Protein AF-A0A816GVF3-F1 (afdb_monomer_lite)

InterPro domains:
  IPR000742 EGF-like domain [PS00022] (366-377)
  IP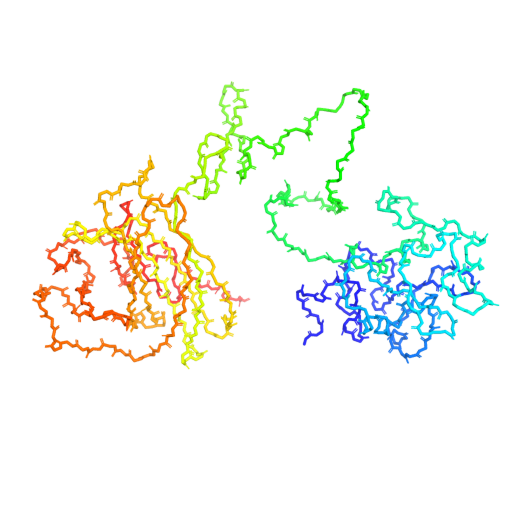R000742 EGF-like domain [PS50026] (342-378)
  IPR002172 Low-density lipoprotein (LDL) receptor class A repeat [PS50068] (68-115)
  IPR002172 Low-density lipoprotein (LDL) receptor class A repeat [SM00192] (28-71)
  IPR002172 Low-density lipoprotein (LDL) receptor class A repeat [SM00192] (77-116)
  IPR050685 Low-density lipoprotein receptor [PTHR24270] (2-359)

Organism: NCBI:txid433720

pLDDT: mean 73.48, std 16.86, range [23.47, 94.19]

Radius of gyration: 30.21 Å; chains: 1; bounding box: 75×57×81 Å

Secondary structure (DSSP, 8-state):
--SSTTTTTSSS--STT-TTSTT-S---SPTTEEEEE-TTT--EEEEEGGGTTSSS--SGGGTT-HHHHHHHS-S-TT---EE-TTS--EE-TTTTTSSS--SSSSS-HHHHHHHH------GGGGGG--HHHHHHHTTSHHHH-------TTT------SS---------------PPPPS-S---SSGGGTTTTSEEE----TTS----EEE--TTEESTTS-EEPPEEEEEEEEEES-SS-EEEEEEEEEESSSTT--EEEEEEEEEETTT-TT--EEEEEE-SSSSPPTTS-EEEEEEEEETTTTEEEEEEEEE---TTSSEEEEEEEEEE--------S---S--SSEEEEE-SSSS-EEEEEPTTEESTTS-EE-----S-TTSEEEEEETTEEEEE--TTEESTTS-EE--PPPP-

Sequence (423 aa):
LCNNMYSRCDGYWACEDGRDEDNCGHSKCPSGTQACVDRFNYTVFCLPSARVNDGNDDCFGASDEQHECRRSYPPTDISPRFRCSNDNECLSSFQLCDDELDCPKSRDDEAEFCDIFRFNCSSYLINNRNEVEQVLCGLSEQDNRRIRYFSVHTSSDYPSLGNTVVNESFYWPIDQPSLINSNTFIIKNSSWYCNRGIIIYPRSENDSFNNVCKCPPSYYGHLCQYQNQRISLTLHMSSVDRHTTYAIVIMLIDEIDKRQDIHSYDQFVYITKQSCSIKLNRYLLFPERPKNISHNYSIRIDAFEKTRITYVGSWYFPINFLFLPVNRMAISLILSNQTVDNSSNCLNTCVNSRCVKYLNKNKYFCRCNSKWAGTHCNISTNHQICSIDSFHLGITYNQSICICPLNKFGSRCLMTSTCPIAA

Structure (mmCIF, N/CA/C/O backbone):
data_AF-A0A816GVF3-F1
#
_entry.id   AF-A0A816GVF3-F1
#
loop_
_atom_site.group_PDB
_atom_site.id
_atom_site.type_symbol
_atom_site.label_atom_id
_atom_site.label_alt_id
_atom_site.label_comp_id
_atom_site.label_asym_id
_atom_site.label_entity_id
_atom_site.label_seq_id
_atom_site.pdbx_PDB_ins_code
_atom_site.Cartn_x
_atom_site.Cartn_y
_atom_site.Cartn_z
_atom_site.occupancy
_atom_site.B_iso_or_equiv
_atom_site.auth_seq_id
_atom_site.auth_comp_id
_atom_site.auth_asym_id
_atom_site.auth_atom_id
_atom_site.pdbx_PDB_model_num
ATOM 1 N N . LEU A 1 1 ? -21.683 -16.459 7.257 1.00 63.97 1 LEU A N 1
ATOM 2 C CA . LEU A 1 1 ? -20.788 -16.878 8.360 1.00 63.97 1 LEU A CA 1
ATOM 3 C C . LEU A 1 1 ? -21.005 -15.907 9.507 1.00 63.97 1 LEU A C 1
ATOM 5 O O . LEU A 1 1 ? -20.612 -14.757 9.362 1.00 63.97 1 LEU A O 1
ATOM 9 N N . CYS A 1 2 ? -21.684 -16.342 10.570 1.00 77.19 2 CYS A N 1
ATOM 10 C CA . CYS A 1 2 ? -22.009 -15.485 11.715 1.00 77.19 2 CYS A CA 1
ATOM 11 C C . CYS A 1 2 ? -20.785 -15.184 12.599 1.00 77.19 2 CYS A C 1
ATOM 13 O O . CYS A 1 2 ? -20.677 -14.077 13.087 1.00 77.19 2 CYS A O 1
ATOM 15 N N . ASN A 1 3 ? -19.802 -16.091 12.693 1.00 77.56 3 ASN A N 1
ATOM 16 C CA . ASN A 1 3 ? -18.524 -15.858 13.380 1.00 77.56 3 ASN A CA 1
ATOM 17 C C . ASN A 1 3 ? -17.438 -15.503 12.349 1.00 77.56 3 ASN A C 1
ATOM 19 O O . ASN A 1 3 ? -17.062 -16.345 11.524 1.00 77.56 3 ASN A O 1
ATOM 23 N N . ASN A 1 4 ? -16.989 -14.248 12.330 1.00 71.25 4 ASN A N 1
ATOM 24 C CA . ASN A 1 4 ? -15.952 -13.746 11.429 1.00 71.25 4 ASN A CA 1
ATOM 25 C C . ASN A 1 4 ? -15.145 -12.610 12.093 1.00 71.25 4 ASN A C 1
ATOM 27 O O . ASN A 1 4 ? -15.393 -12.249 13.233 1.00 71.25 4 ASN A O 1
ATOM 31 N N . MET A 1 5 ? -14.162 -12.037 11.388 1.00 63.88 5 MET A N 1
ATOM 32 C CA . MET A 1 5 ? -13.281 -10.992 11.941 1.00 63.88 5 MET A CA 1
ATOM 33 C C . MET A 1 5 ? -14.022 -9.737 12.444 1.00 63.88 5 MET A C 1
ATOM 35 O O . MET A 1 5 ? -13.470 -9.010 13.263 1.00 63.88 5 MET A O 1
ATOM 39 N N . TYR A 1 6 ? -15.223 -9.463 11.938 1.00 66.56 6 TYR A N 1
ATOM 40 C CA . TYR A 1 6 ? -16.012 -8.285 12.295 1.00 66.56 6 TYR A CA 1
ATOM 41 C C . TYR A 1 6 ? -17.041 -8.544 13.391 1.00 66.56 6 TYR A C 1
ATOM 43 O O . TYR A 1 6 ? -17.427 -7.584 14.037 1.00 66.56 6 TYR A O 1
ATOM 51 N N . SER A 1 7 ? -17.469 -9.795 13.567 1.00 72.62 7 SER A N 1
ATOM 52 C CA . SER A 1 7 ? -18.497 -10.194 14.537 1.00 72.62 7 SER A CA 1
ATOM 53 C C . SER A 1 7 ? -17.951 -10.973 15.727 1.00 72.62 7 SER A C 1
ATOM 55 O O . SER A 1 7 ? -18.696 -11.340 16.611 1.00 72.62 7 SER A O 1
ATOM 57 N N . ARG A 1 8 ? -16.660 -11.314 15.732 1.00 73.25 8 ARG A N 1
ATOM 58 C CA . ARG A 1 8 ? -16.060 -12.052 16.841 1.00 73.25 8 ARG A CA 1
ATOM 59 C C . ARG A 1 8 ? -15.726 -11.103 17.986 1.00 73.25 8 ARG A C 1
ATOM 61 O O . ARG A 1 8 ? -14.863 -10.239 17.806 1.00 73.25 8 ARG A O 1
ATOM 68 N N . CYS A 1 9 ? -16.255 -11.392 19.169 1.00 72.88 9 CYS A N 1
ATOM 69 C CA . CYS A 1 9 ? -16.026 -10.632 20.387 1.00 72.88 9 CYS A CA 1
ATOM 70 C C . CYS A 1 9 ? -16.355 -9.144 20.208 1.00 72.88 9 CYS A C 1
ATOM 72 O O . CYS A 1 9 ? -15.535 -8.305 20.588 1.00 72.88 9 CYS A O 1
ATOM 74 N N . ASP A 1 10 ? -17.461 -8.825 19.538 1.00 69.56 10 ASP A N 1
ATOM 75 C CA . ASP A 1 10 ? -17.944 -7.457 19.327 1.00 69.56 10 ASP A CA 1
ATOM 76 C C . ASP A 1 10 ? -19.092 -7.079 20.284 1.00 69.56 10 ASP A C 1
ATOM 78 O O . ASP A 1 10 ? -19.626 -5.966 20.214 1.00 69.56 10 ASP A O 1
ATOM 82 N N . GLY A 1 11 ? -19.435 -7.975 21.218 1.00 74.19 11 GLY A N 1
ATOM 83 C CA . GLY A 1 11 ? -20.509 -7.812 22.194 1.00 74.19 11 GLY A CA 1
ATOM 84 C C . GLY A 1 11 ? -21.905 -8.007 21.610 1.00 74.19 11 GLY A C 1
ATOM 85 O O . GLY A 1 11 ? -22.889 -7.633 22.255 1.00 74.19 11 GLY A O 1
ATOM 86 N N . TYR A 1 12 ? -22.010 -8.523 20.385 1.00 79.00 12 TYR A N 1
ATOM 87 C CA . TYR A 1 12 ? -23.264 -8.811 19.710 1.00 79.00 12 TYR A CA 1
ATOM 88 C C . TYR A 1 12 ? -23.350 -10.283 19.345 1.00 79.00 12 TYR A C 1
ATOM 90 O O . TYR A 1 12 ? -22.470 -10.833 18.699 1.00 79.00 12 TYR A O 1
ATOM 98 N N . TRP A 1 13 ? -24.461 -10.914 19.704 1.00 81.25 13 TRP A N 1
ATOM 99 C CA . TRP A 1 13 ? -24.699 -12.304 19.342 1.00 81.25 13 TRP A CA 1
ATOM 100 C C . TRP A 1 13 ? -25.215 -12.391 17.905 1.00 81.25 13 TRP A C 1
ATOM 102 O O . TRP A 1 13 ? -26.418 -12.421 17.650 1.00 81.25 13 TRP A O 1
ATOM 112 N N . ALA A 1 14 ? -24.299 -12.417 16.936 1.00 82.19 14 ALA A N 1
ATOM 113 C CA . ALA A 1 14 ? -24.636 -12.636 15.534 1.00 82.19 14 ALA A CA 1
ATOM 114 C C . ALA A 1 14 ? -24.899 -14.118 15.226 1.00 82.19 14 ALA A C 1
ATOM 116 O O . ALA A 1 14 ? -25.520 -14.429 14.202 1.00 82.19 14 ALA A O 1
ATOM 117 N N . CYS A 1 15 ? -24.391 -15.042 16.049 1.00 82.19 15 CYS A N 1
ATOM 118 C CA . CYS A 1 15 ? -24.726 -16.461 15.981 1.00 82.19 15 CYS A CA 1
ATOM 119 C C . CYS A 1 15 ? -25.816 -16.831 17.006 1.00 82.19 15 CYS A C 1
ATOM 121 O O . CYS A 1 15 ? -25.730 -16.437 18.161 1.00 82.19 15 CYS A O 1
ATOM 123 N N . GLU A 1 16 ? -26.784 -17.671 16.613 1.00 80.12 16 GLU A N 1
ATOM 124 C CA . GLU A 1 16 ? -27.857 -18.169 17.505 1.00 80.12 16 GLU A CA 1
ATOM 125 C C . GLU A 1 16 ? -27.322 -18.911 18.745 1.00 80.12 16 GLU A C 1
ATOM 127 O O . GLU A 1 16 ? -27.953 -18.930 19.794 1.00 80.12 16 GLU A O 1
ATOM 132 N N . ASP A 1 17 ? -26.143 -19.527 18.639 1.00 78.31 17 ASP A N 1
ATOM 133 C CA . ASP A 1 17 ? -25.472 -20.231 19.732 1.00 78.31 17 ASP A CA 1
ATOM 134 C C . ASP A 1 17 ? -24.498 -19.348 20.538 1.00 78.31 17 ASP A C 1
ATOM 136 O O . ASP A 1 17 ? -23.861 -19.850 21.461 1.00 78.31 17 ASP A O 1
ATOM 140 N N . GLY A 1 18 ? -24.359 -18.057 20.204 1.00 75.81 18 GLY A N 1
ATOM 141 C CA . GLY A 1 18 ? -23.465 -17.109 20.890 1.00 75.81 18 GLY A CA 1
ATOM 142 C C . GLY A 1 18 ? -21.966 -17.380 20.705 1.00 75.81 18 GLY A C 1
ATOM 143 O O . GLY A 1 18 ? -21.124 -16.771 21.363 1.00 75.81 18 GLY A O 1
ATOM 144 N N . ARG A 1 19 ? -21.595 -18.298 19.802 1.00 82.88 19 ARG A N 1
ATOM 145 C CA . ARG A 1 19 ? -20.205 -18.768 19.614 1.00 82.88 19 ARG A CA 1
ATOM 146 C C . ARG A 1 19 ? -19.223 -17.704 19.113 1.00 82.88 19 ARG A C 1
ATOM 148 O O . ARG A 1 19 ? -18.013 -17.942 19.031 1.00 82.88 19 ARG A O 1
ATOM 155 N N . ASP A 1 20 ? -19.734 -16.596 18.601 1.00 74.88 20 ASP A N 1
ATOM 156 C CA . ASP A 1 20 ? -18.965 -15.428 18.194 1.00 74.88 20 ASP A CA 1
ATOM 157 C C . ASP A 1 20 ? -18.464 -14.611 19.392 1.00 74.88 20 ASP A C 1
ATOM 159 O O . ASP A 1 20 ? -17.364 -14.064 19.304 1.00 74.88 20 ASP A O 1
ATOM 163 N N . GLU A 1 21 ? -19.153 -14.699 20.531 1.00 79.06 21 GLU A N 1
ATOM 164 C CA . GLU A 1 21 ? -18.809 -14.053 21.805 1.00 79.06 21 GLU A CA 1
ATOM 165 C C . GLU A 1 21 ? -18.155 -15.005 22.829 1.00 79.06 21 GLU A C 1
ATOM 167 O O . GLU A 1 21 ? -17.852 -14.635 23.967 1.00 79.06 21 GLU A O 1
ATOM 172 N N . ASP A 1 22 ? -17.851 -16.237 22.416 1.00 75.75 22 ASP A N 1
ATOM 173 C CA . ASP A 1 22 ? -17.167 -17.215 23.258 1.00 75.75 22 ASP A CA 1
ATOM 174 C C . ASP A 1 22 ? -15.663 -16.921 23.431 1.00 75.75 22 ASP A C 1
ATOM 176 O O . ASP A 1 22 ? -14.906 -16.723 22.468 1.00 75.75 22 ASP A O 1
ATOM 180 N N . ASN A 1 23 ? -15.199 -17.035 24.684 1.00 70.38 23 ASN A N 1
ATOM 181 C CA . ASN A 1 23 ? -13.794 -16.907 25.095 1.00 70.38 23 ASN A CA 1
ATOM 182 C C . ASN A 1 23 ? -13.184 -15.520 24.791 1.00 70.38 23 ASN A C 1
ATOM 184 O O . ASN A 1 23 ? -12.043 -15.391 24.335 1.00 70.38 23 ASN A O 1
ATOM 188 N N . CYS A 1 24 ? -13.962 -14.469 25.052 1.00 68.69 24 CYS A N 1
ATOM 189 C CA . CYS A 1 24 ? -13.628 -13.077 24.764 1.00 68.69 24 CYS A CA 1
ATOM 190 C C . CYS A 1 24 ? -13.092 -12.302 25.984 1.00 68.69 24 CYS A C 1
ATOM 192 O O . CYS A 1 24 ? -13.372 -11.122 26.114 1.00 68.69 24 CYS A O 1
ATOM 194 N N . GLY A 1 25 ? -12.317 -12.917 26.888 1.00 57.19 25 GLY A N 1
ATOM 195 C CA . GLY A 1 25 ? -11.550 -12.214 27.943 1.00 57.19 25 GLY A CA 1
ATOM 196 C C . GLY A 1 25 ? -12.345 -11.618 29.123 1.00 57.19 25 GLY A C 1
ATOM 197 O O . GLY A 1 25 ? -11.814 -11.561 30.228 1.00 57.19 25 GLY A O 1
ATOM 198 N N . HIS A 1 26 ? -13.612 -11.237 28.921 1.00 57.00 26 HIS A N 1
ATOM 199 C CA . HIS A 1 26 ? -14.484 -10.588 29.917 1.00 57.00 26 HIS A CA 1
ATOM 200 C C . HIS A 1 26 ? -15.818 -11.317 30.160 1.00 57.00 26 HIS A C 1
ATOM 202 O O . HIS A 1 26 ? -16.741 -10.751 30.743 1.00 57.00 26 HIS A O 1
ATOM 208 N N . SER A 1 27 ? -15.950 -12.576 29.739 1.00 58.41 27 SER A N 1
ATOM 209 C CA . SER A 1 27 ? -17.179 -13.342 29.967 1.00 58.41 27 SER A CA 1
ATOM 210 C C . SER A 1 27 ? -17.301 -13.729 31.448 1.00 58.41 27 SER A C 1
ATOM 212 O O . SER A 1 27 ? -16.640 -14.662 31.907 1.00 58.41 27 SER A O 1
ATOM 214 N N . LYS A 1 28 ? -18.144 -13.016 32.208 1.00 65.75 28 LYS A N 1
ATOM 215 C CA . LYS A 1 28 ? -18.536 -13.412 33.577 1.00 65.75 28 LYS A CA 1
ATOM 216 C C . LYS A 1 28 ? -19.396 -14.673 33.605 1.00 65.75 28 LYS A C 1
ATOM 218 O O . LYS A 1 28 ? -19.417 -15.391 34.600 1.00 65.75 28 LYS A O 1
ATOM 223 N N . CYS A 1 29 ? -20.103 -14.913 32.512 1.00 72.56 29 CYS A N 1
ATOM 224 C CA . CYS A 1 29 ? -20.983 -16.048 32.336 1.00 72.56 29 CYS A CA 1
ATOM 225 C C . CYS A 1 29 ? -20.275 -17.169 31.551 1.00 72.56 29 CYS A C 1
ATOM 227 O O . CYS A 1 29 ? -19.383 -16.884 30.746 1.00 72.56 29 CYS A O 1
ATOM 229 N N . PRO A 1 30 ? -20.612 -18.446 31.810 1.00 76.62 30 PRO A N 1
ATOM 230 C CA . PRO A 1 30 ? -20.063 -19.577 31.066 1.00 76.62 30 PRO A CA 1
ATOM 231 C C . PRO A 1 30 ? -20.431 -19.517 29.574 1.00 76.62 30 PRO A C 1
ATOM 233 O O . PRO A 1 30 ? -21.404 -18.872 29.187 1.00 76.62 30 PRO A O 1
ATOM 236 N N . SER A 1 31 ? -19.669 -20.226 28.734 1.00 75.81 31 SER A N 1
ATOM 237 C CA . SER A 1 31 ? -19.949 -20.329 27.294 1.00 75.81 31 SER A CA 1
ATOM 238 C C . SER A 1 31 ? -21.396 -20.732 27.008 1.00 75.81 31 SER A C 1
ATOM 240 O O . SER A 1 31 ? -21.943 -21.617 27.671 1.00 75.81 31 SER A O 1
ATOM 242 N N . GLY A 1 32 ? -22.003 -20.080 26.016 1.00 73.62 32 GLY A N 1
ATOM 243 C CA . GLY A 1 32 ? -23.415 -20.262 25.663 1.00 73.62 32 GLY A CA 1
ATOM 244 C C . GLY A 1 32 ? -24.413 -19.566 26.599 1.00 73.62 32 GLY A C 1
ATOM 245 O O . GLY A 1 32 ? -25.606 -19.870 26.545 1.00 73.62 32 GLY A O 1
ATOM 246 N N . THR A 1 33 ? -23.957 -18.647 27.457 1.00 82.19 33 THR A N 1
ATOM 247 C CA . THR A 1 33 ? -24.834 -17.807 28.288 1.00 82.19 33 THR A CA 1
ATOM 248 C C . THR A 1 33 ? -24.427 -16.333 28.230 1.00 82.19 33 THR A C 1
ATOM 250 O O . THR A 1 33 ? -23.240 -16.017 28.146 1.00 82.19 33 THR A O 1
ATOM 253 N N . GLN A 1 34 ? -25.411 -15.435 28.278 1.00 83.19 34 GLN A N 1
ATOM 254 C CA . GLN A 1 34 ? -25.237 -13.983 28.213 1.00 83.19 34 GLN A CA 1
ATOM 255 C C . GLN A 1 34 ? -25.462 -13.357 29.593 1.00 83.19 34 GLN A C 1
ATOM 257 O O . GLN A 1 34 ? -26.387 -13.734 30.310 1.00 83.19 34 GLN A O 1
ATOM 262 N N . ALA A 1 35 ? -24.623 -12.393 29.981 1.00 84.56 35 ALA A N 1
ATOM 263 C CA . ALA A 1 35 ? -24.835 -11.649 31.221 1.00 84.56 35 ALA A CA 1
ATOM 264 C C . ALA A 1 35 ? -26.048 -10.718 31.083 1.00 84.56 35 ALA A C 1
ATOM 266 O O . ALA A 1 35 ? -26.137 -9.952 30.125 1.00 84.56 35 ALA A O 1
ATOM 267 N N . CYS A 1 36 ? -26.951 -10.791 32.053 1.00 87.50 36 CYS A N 1
ATOM 268 C CA . CYS A 1 36 ? -28.255 -10.147 32.054 1.00 87.50 36 CYS A CA 1
ATOM 269 C C . CYS A 1 36 ? -28.532 -9.548 33.438 1.00 87.50 36 CYS A C 1
ATOM 271 O O . CYS A 1 36 ? -28.049 -10.072 34.444 1.00 87.50 36 CYS A O 1
ATOM 273 N N . VAL A 1 37 ? -29.295 -8.458 33.510 1.00 87.69 37 VAL A N 1
ATOM 274 C CA . VAL A 1 37 ? -29.743 -7.868 34.781 1.00 87.69 37 VAL A CA 1
ATOM 275 C C . VAL A 1 37 ? -31.212 -8.219 34.988 1.00 87.69 37 VAL A C 1
ATOM 277 O O . VAL A 1 37 ? -32.028 -7.997 34.097 1.00 87.69 37 VAL A O 1
ATOM 280 N N . ASP A 1 38 ? -31.541 -8.777 36.152 1.00 85.69 38 ASP A N 1
ATOM 281 C CA . ASP A 1 38 ? -32.915 -9.114 36.531 1.00 85.69 38 ASP A CA 1
ATOM 282 C C . ASP A 1 38 ? -33.774 -7.852 36.646 1.00 85.69 38 ASP A C 1
ATOM 284 O O . ASP A 1 38 ? -33.369 -6.870 37.269 1.00 85.69 38 ASP A O 1
ATOM 288 N N . ARG A 1 39 ? -34.970 -7.890 36.057 1.00 81.19 39 ARG A N 1
ATOM 289 C CA . ARG A 1 39 ? -35.875 -6.739 35.981 1.00 81.19 39 ARG A CA 1
ATOM 290 C C . ARG A 1 39 ? -36.467 -6.318 37.328 1.00 81.19 39 ARG A C 1
ATOM 292 O O . ARG A 1 39 ? -36.876 -5.174 37.464 1.00 81.19 39 ARG A O 1
ATOM 299 N N . PHE A 1 40 ? -36.546 -7.222 38.302 1.00 79.62 40 PHE A N 1
ATOM 300 C CA . PHE A 1 40 ? -37.216 -6.965 39.579 1.00 79.62 40 PHE A CA 1
ATOM 301 C C . PHE A 1 40 ? -36.225 -6.761 40.721 1.00 79.62 40 PHE A C 1
ATOM 303 O O . PHE A 1 40 ? -36.415 -5.889 41.563 1.00 79.62 40 PHE A O 1
ATOM 310 N N . ASN A 1 41 ? -35.172 -7.578 40.766 1.00 83.00 41 ASN A N 1
ATOM 311 C CA . ASN A 1 41 ? -34.191 -7.547 41.850 1.00 83.00 41 ASN A CA 1
ATOM 312 C C . ASN A 1 41 ? -32.900 -6.808 41.474 1.00 83.00 41 ASN A C 1
ATOM 314 O O . ASN A 1 41 ? -32.033 -6.646 42.333 1.00 83.00 41 ASN A O 1
ATOM 318 N N . TYR A 1 42 ? -32.745 -6.398 40.208 1.00 83.00 42 TYR A N 1
ATOM 319 C CA . TYR A 1 42 ? -31.561 -5.703 39.688 1.00 83.00 42 TYR A CA 1
ATOM 320 C C . TYR A 1 42 ? -30.243 -6.448 39.957 1.00 83.00 42 TYR A C 1
ATOM 322 O O . TYR A 1 42 ? -29.183 -5.851 40.138 1.00 83.00 42 TYR A O 1
ATOM 330 N N . THR A 1 43 ? -30.296 -7.782 39.992 1.00 84.75 43 THR A N 1
ATOM 331 C CA . THR A 1 43 ? -29.131 -8.657 40.176 1.00 84.75 43 THR A CA 1
ATOM 332 C C . THR A 1 43 ? -28.653 -9.213 38.844 1.00 84.75 43 THR A C 1
ATOM 334 O O . THR A 1 43 ? -29.467 -9.530 37.979 1.00 84.75 43 THR A O 1
ATOM 337 N N . VAL A 1 44 ? -27.342 -9.400 38.689 1.00 85.69 44 VAL A N 1
ATOM 338 C CA . VAL A 1 44 ? -26.782 -10.023 37.483 1.00 85.69 44 VAL A CA 1
ATOM 339 C C . VAL A 1 44 ? -27.020 -11.533 37.505 1.00 85.69 44 VAL A C 1
ATOM 341 O O . VAL A 1 44 ? -26.684 -12.206 38.480 1.00 85.69 44 VAL A O 1
ATOM 344 N N . PHE A 1 45 ? -27.552 -12.077 36.415 1.00 88.25 45 PHE A N 1
ATOM 345 C CA . PHE A 1 45 ? -27.664 -13.514 36.175 1.00 88.25 45 PHE A CA 1
ATOM 346 C C . PHE A 1 45 ? -27.227 -13.862 34.746 1.00 88.25 45 PHE A C 1
ATOM 348 O O . PHE A 1 45 ? -27.053 -12.988 33.898 1.00 88.25 45 PHE A O 1
ATOM 355 N N . CYS A 1 46 ? -27.001 -15.149 34.483 1.00 88.06 46 CYS A N 1
ATOM 356 C CA . CYS A 1 46 ? -26.579 -15.631 33.169 1.00 88.06 46 CYS A CA 1
ATOM 357 C C . CYS A 1 46 ? -27.773 -16.237 32.425 1.00 88.06 46 CYS A C 1
ATOM 359 O O . CYS A 1 46 ? -28.277 -17.292 32.818 1.00 88.06 46 CYS A O 1
ATOM 361 N N . LEU A 1 47 ? -28.214 -15.571 31.360 1.00 87.62 47 LEU A N 1
ATOM 362 C CA . LEU A 1 47 ? -29.321 -15.999 30.513 1.00 87.62 47 LEU A CA 1
ATOM 363 C C . LEU A 1 47 ? -28.833 -17.046 29.489 1.00 87.62 47 LEU A C 1
ATOM 365 O O . LEU A 1 47 ? -27.818 -16.817 28.826 1.00 87.62 47 LEU A O 1
ATOM 369 N N . PRO A 1 48 ? -29.497 -18.208 29.345 1.00 87.88 48 PRO A N 1
ATOM 370 C CA . PRO A 1 48 ? -29.142 -19.203 28.332 1.00 87.88 48 PRO A CA 1
ATOM 371 C C . PRO A 1 48 ? -29.327 -18.691 26.902 1.00 87.88 48 PRO A C 1
ATOM 373 O O . PRO A 1 48 ? -30.294 -17.990 26.625 1.00 87.88 48 PRO A O 1
ATOM 376 N N . SER A 1 49 ? -28.477 -19.147 25.977 1.00 83.31 49 SER A N 1
ATOM 377 C CA . SER A 1 49 ? -28.533 -18.776 24.555 1.00 83.31 49 SER A CA 1
ATOM 378 C C . SER A 1 49 ? -29.901 -18.937 23.891 1.00 83.31 49 SER A C 1
ATOM 380 O O . SER A 1 49 ? -30.272 -18.136 23.045 1.00 83.31 49 SER A O 1
ATOM 382 N N . ALA A 1 50 ? -30.676 -19.940 24.307 1.00 84.38 50 ALA A N 1
ATOM 383 C CA . ALA A 1 50 ? -32.007 -20.215 23.770 1.00 84.38 50 ALA A CA 1
ATOM 384 C C . ALA A 1 50 ? -33.056 -19.126 24.063 1.00 84.38 50 ALA A C 1
ATOM 386 O O . ALA A 1 50 ? -34.142 -19.193 23.497 1.00 84.38 50 ALA A O 1
ATOM 387 N N . ARG A 1 51 ? -32.755 -18.191 24.970 1.00 85.62 51 ARG A N 1
ATOM 388 C CA . ARG A 1 51 ? -33.621 -17.068 25.351 1.00 85.62 51 ARG A CA 1
ATOM 389 C C . ARG A 1 51 ? -33.063 -15.711 24.925 1.00 85.62 51 ARG A C 1
ATOM 391 O O . ARG A 1 51 ? -33.567 -14.680 25.324 1.00 85.62 51 ARG A O 1
ATOM 398 N N . VAL A 1 52 ? -31.972 -15.707 24.165 1.00 85.06 52 VAL A N 1
ATOM 399 C CA . VAL A 1 52 ? -31.407 -14.478 23.610 1.00 85.06 52 VAL A CA 1
ATOM 400 C C . VAL A 1 52 ? -32.031 -14.268 22.235 1.00 85.06 52 VAL A C 1
ATOM 402 O O . VAL A 1 52 ? -31.956 -15.169 21.397 1.00 85.06 52 VAL A O 1
ATOM 405 N N . ASN A 1 53 ? -32.595 -13.086 21.985 1.00 82.94 53 ASN A N 1
ATOM 406 C CA . ASN A 1 53 ? -33.329 -12.767 20.758 1.00 82.94 53 ASN A CA 1
ATOM 407 C C . ASN A 1 53 ? -34.530 -13.708 20.496 1.00 82.94 53 ASN A C 1
ATOM 409 O O . ASN A 1 53 ? -34.765 -14.121 19.353 1.00 82.94 53 ASN A O 1
ATOM 413 N N . ASP A 1 54 ? -35.255 -14.100 21.548 1.00 83.69 54 ASP A N 1
ATOM 414 C CA . ASP A 1 54 ? -36.448 -14.950 21.465 1.00 83.69 54 ASP A CA 1
ATOM 415 C C . ASP A 1 54 ? -37.763 -14.151 21.324 1.00 83.69 54 ASP A C 1
ATOM 417 O O . ASP A 1 54 ? -38.830 -14.730 21.085 1.00 83.69 54 ASP A O 1
ATOM 421 N N . GLY A 1 55 ? -37.670 -12.820 21.381 1.00 84.50 55 GLY A N 1
ATOM 422 C CA . GLY A 1 55 ? -38.774 -11.875 21.260 1.00 84.50 55 GLY A CA 1
ATOM 423 C C . GLY A 1 55 ? -39.466 -11.546 22.584 1.00 84.50 55 GLY A C 1
ATOM 424 O O . GLY A 1 55 ? -40.470 -10.826 22.561 1.00 84.50 55 GLY A O 1
ATOM 425 N N . ASN A 1 56 ? -38.969 -12.058 23.713 1.00 86.19 56 ASN A N 1
ATOM 426 C CA . ASN A 1 56 ? -39.409 -11.683 25.050 1.00 86.19 56 ASN A CA 1
ATOM 427 C C . ASN A 1 56 ? -38.332 -10.843 25.736 1.00 86.19 56 ASN A C 1
ATOM 429 O O . ASN A 1 56 ? -37.155 -11.150 25.657 1.00 86.19 56 ASN A O 1
ATOM 433 N N . ASP A 1 57 ? -38.749 -9.810 26.467 1.00 86.38 57 ASP A N 1
ATOM 434 C CA . ASP A 1 57 ? -37.825 -9.000 27.260 1.00 86.38 57 ASP A CA 1
ATOM 435 C C . ASP A 1 57 ? -37.523 -9.729 28.595 1.00 86.38 57 ASP A C 1
ATOM 437 O O . ASP A 1 57 ? -38.185 -9.469 29.610 1.00 86.38 57 ASP A O 1
ATOM 441 N N . ASP A 1 58 ? -36.566 -10.666 28.607 1.00 86.38 58 ASP A N 1
ATOM 442 C CA . ASP A 1 58 ? -36.125 -11.375 29.822 1.00 86.38 58 ASP A CA 1
ATOM 443 C C . ASP A 1 58 ? -35.154 -10.525 30.661 1.00 86.38 58 ASP A C 1
ATOM 445 O O . ASP A 1 58 ? -35.088 -10.678 31.888 1.00 86.38 58 ASP A O 1
ATOM 449 N N . CYS A 1 59 ? -34.405 -9.617 30.025 1.00 87.75 59 CYS A N 1
ATOM 450 C CA . CYS A 1 59 ? -33.448 -8.745 30.699 1.00 87.75 59 CYS A CA 1
ATOM 451 C C . CYS A 1 59 ? -33.969 -7.329 30.939 1.00 87.75 59 CYS A C 1
ATOM 453 O O . CYS A 1 59 ? -34.728 -6.757 30.154 1.00 87.75 59 CYS A O 1
ATOM 455 N N . PHE A 1 60 ? -33.456 -6.695 31.996 1.00 86.56 60 PHE A N 1
ATOM 456 C CA . PHE A 1 60 ? -33.615 -5.261 32.197 1.00 86.56 60 PHE A CA 1
ATOM 457 C C . PHE A 1 60 ? -33.100 -4.489 30.970 1.00 86.56 60 PHE A C 1
ATOM 459 O O . PHE A 1 60 ? -32.000 -4.748 30.462 1.00 86.56 60 PHE A O 1
ATOM 466 N N . GLY A 1 61 ? -33.932 -3.570 30.475 1.00 82.62 61 GLY A N 1
ATOM 467 C CA . GLY A 1 61 ? -33.662 -2.799 29.265 1.00 82.62 61 GLY A CA 1
ATOM 468 C C . GLY A 1 61 ? -33.752 -3.579 27.954 1.00 82.62 61 GLY A C 1
ATOM 469 O O . GLY A 1 61 ? -33.188 -3.104 26.969 1.00 82.62 61 GLY A O 1
ATOM 470 N N . ALA A 1 62 ? -34.375 -4.766 27.942 1.00 85.88 62 ALA A N 1
ATOM 471 C CA . ALA A 1 62 ? -34.415 -5.680 26.792 1.00 85.88 62 ALA A CA 1
ATOM 472 C C . ALA A 1 62 ? -33.014 -5.932 26.193 1.00 85.88 62 ALA A C 1
ATOM 474 O O . ALA A 1 62 ? -32.807 -5.916 24.978 1.00 85.88 62 ALA A O 1
ATOM 475 N N . SER A 1 63 ? -32.010 -6.076 27.065 1.00 84.69 63 SER A N 1
ATOM 476 C CA . SER A 1 63 ? -30.601 -6.216 26.667 1.00 84.69 63 SER A CA 1
ATOM 477 C C . SER A 1 63 ? -30.270 -7.565 26.011 1.00 84.69 63 SER A C 1
ATOM 479 O O . SER A 1 63 ? -29.222 -7.701 25.373 1.00 84.69 63 SER A O 1
ATOM 481 N N . ASP A 1 64 ? -31.168 -8.534 26.148 1.00 84.69 64 ASP A N 1
ATOM 482 C CA . ASP A 1 64 ? -31.245 -9.810 25.441 1.00 84.69 64 ASP A CA 1
ATOM 483 C C . ASP A 1 64 ? -31.787 -9.677 24.011 1.00 84.69 64 ASP A C 1
ATOM 485 O O . ASP A 1 64 ? -31.305 -10.371 23.119 1.00 84.69 64 ASP A O 1
ATOM 489 N N . GLU A 1 65 ? -32.694 -8.731 23.760 1.00 87.25 65 GLU A N 1
ATOM 490 C CA . GLU A 1 65 ? -33.314 -8.460 22.454 1.00 87.25 65 GLU A CA 1
ATOM 491 C C . GLU A 1 65 ? -32.536 -7.401 21.653 1.00 87.25 65 GLU A C 1
ATOM 493 O O . GLU A 1 65 ? -33.054 -6.386 21.170 1.00 87.25 65 GLU A O 1
ATOM 498 N N . GLN A 1 66 ? -31.230 -7.634 21.491 1.00 81.50 66 GLN A N 1
ATOM 499 C CA . GLN A 1 66 ? -30.285 -6.646 20.958 1.00 81.50 66 GLN A CA 1
ATOM 500 C C . GLN A 1 66 ? -30.635 -6.151 19.544 1.00 81.50 66 GLN A C 1
ATOM 502 O O . GLN A 1 66 ? -30.214 -5.057 19.148 1.00 81.50 66 GLN A O 1
ATOM 507 N N . HIS A 1 67 ? -31.375 -6.939 18.761 1.00 81.69 67 HIS A N 1
ATOM 508 C CA . HIS A 1 67 ? -31.777 -6.582 17.401 1.00 81.69 67 HIS A CA 1
ATOM 509 C C . HIS A 1 67 ? -32.704 -5.363 17.329 1.00 81.69 67 HIS A C 1
ATOM 511 O O . HIS A 1 67 ? -32.582 -4.587 16.375 1.00 81.69 67 HIS A O 1
ATOM 517 N N . GLU A 1 68 ? -33.592 -5.167 18.306 1.00 82.44 68 GLU A N 1
ATOM 518 C CA . GLU A 1 68 ? -34.648 -4.149 18.242 1.00 82.44 68 GLU A CA 1
ATOM 519 C C . GLU A 1 68 ? -34.057 -2.730 18.198 1.00 82.44 68 GLU A C 1
ATOM 521 O O . GLU A 1 68 ? -34.254 -1.984 17.231 1.00 82.44 68 GLU A O 1
ATOM 526 N N . CYS A 1 69 ? -33.206 -2.382 19.167 1.00 82.12 69 CYS A N 1
ATOM 527 C CA . CYS A 1 69 ? -32.546 -1.074 19.187 1.00 82.12 69 CYS A CA 1
ATOM 528 C C . CYS A 1 69 ? -31.435 -0.945 18.128 1.00 82.12 69 CYS A C 1
ATOM 530 O O . CYS A 1 69 ? -31.221 0.140 17.577 1.00 82.12 69 CYS A O 1
ATOM 532 N N . ARG A 1 70 ? -30.747 -2.040 17.765 1.00 80.44 70 ARG A N 1
ATOM 533 C CA . ARG A 1 70 ? -29.704 -2.022 16.714 1.00 80.44 70 ARG A CA 1
ATOM 534 C C . ARG A 1 70 ? -30.260 -1.757 15.320 1.00 80.44 70 ARG A C 1
ATOM 536 O O . ARG A 1 70 ? -29.560 -1.170 14.494 1.00 80.44 70 ARG A O 1
ATOM 543 N N . ARG A 1 71 ? -31.501 -2.166 15.046 1.00 79.38 71 ARG A N 1
ATOM 544 C CA . ARG A 1 71 ? -32.157 -1.931 13.755 1.00 79.38 71 ARG A CA 1
ATOM 545 C C . ARG A 1 71 ? -32.497 -0.459 13.543 1.00 79.38 71 ARG A C 1
ATOM 547 O O . ARG A 1 71 ? -32.327 0.045 12.433 1.00 79.38 71 ARG A O 1
ATOM 554 N N . SER A 1 72 ? -32.962 0.209 14.595 1.00 76.50 72 SER A N 1
ATOM 555 C CA . SER A 1 72 ? -33.352 1.622 14.556 1.00 76.50 72 SER A CA 1
ATOM 556 C C . SER A 1 72 ? -32.145 2.561 14.626 1.00 76.50 72 SER A C 1
ATOM 558 O O . SER A 1 72 ? -32.164 3.625 14.007 1.00 76.50 72 SER A O 1
ATOM 560 N N . TYR A 1 73 ? -31.068 2.145 15.305 1.00 74.75 73 TYR A N 1
ATOM 561 C CA . TYR A 1 73 ? -29.888 2.978 15.536 1.00 74.75 73 TYR A CA 1
ATOM 562 C C . TYR A 1 73 ? -28.593 2.277 15.092 1.00 74.75 73 TYR A C 1
ATOM 564 O O . TYR A 1 73 ? -28.050 1.434 15.828 1.00 74.75 73 TYR A O 1
ATOM 572 N N . PRO A 1 74 ? -28.069 2.622 13.894 1.00 67.38 74 PRO A N 1
ATOM 573 C CA . PRO A 1 74 ? -26.818 2.073 13.396 1.00 67.38 74 PRO A CA 1
ATOM 574 C C . PRO A 1 74 ? -25.646 2.477 14.298 1.00 67.38 74 PRO A C 1
ATOM 576 O O . PRO A 1 74 ? -25.672 3.530 14.937 1.00 67.38 74 PRO A O 1
ATOM 579 N N . PRO A 1 75 ? -24.593 1.653 14.340 1.00 63.12 75 PRO A N 1
ATOM 580 C CA . PRO A 1 75 ? -23.611 1.734 15.400 1.00 63.12 75 PRO A CA 1
ATOM 581 C C . PRO A 1 75 ? -22.690 2.962 15.307 1.00 63.12 75 PRO A C 1
ATOM 583 O O . PRO A 1 75 ? -21.903 3.127 14.371 1.00 63.12 75 PRO A O 1
ATOM 586 N N . THR A 1 76 ? -22.776 3.787 16.342 1.00 58.69 76 THR A N 1
ATOM 587 C CA . THR A 1 76 ? -22.044 5.027 16.643 1.00 58.69 76 THR A CA 1
ATOM 588 C C . THR A 1 76 ? -21.705 5.062 18.144 1.00 58.69 76 THR A C 1
ATOM 590 O O . THR A 1 76 ? -22.275 4.288 18.909 1.00 58.69 76 THR A O 1
ATOM 593 N N . ASP A 1 77 ? -20.808 5.955 18.580 1.00 54.78 77 ASP A N 1
ATOM 594 C CA . ASP A 1 77 ? -20.308 6.029 19.975 1.00 54.78 77 ASP A CA 1
ATOM 595 C C . ASP A 1 77 ? -21.401 6.190 21.054 1.00 54.78 77 ASP A C 1
ATOM 597 O O . ASP A 1 77 ? -21.179 5.850 22.208 1.00 54.78 77 ASP A O 1
ATOM 601 N N . ILE A 1 78 ? -22.583 6.692 20.683 1.00 63.34 78 ILE A N 1
ATOM 602 C CA . ILE A 1 78 ? -23.697 7.022 21.592 1.00 63.34 78 ILE A CA 1
ATOM 603 C C . ILE A 1 78 ? -24.958 6.251 21.168 1.00 63.34 78 ILE A C 1
ATOM 605 O O . ILE A 1 78 ? -26.079 6.736 21.283 1.00 63.34 78 ILE A O 1
ATOM 609 N N . SER A 1 79 ? -24.792 5.075 20.554 1.00 70.19 79 SER A N 1
ATOM 610 C CA . SER A 1 79 ? -25.952 4.330 20.060 1.00 70.19 79 SER A CA 1
ATOM 611 C C . SER A 1 79 ? -26.800 3.829 21.219 1.00 70.19 79 SER A C 1
ATOM 613 O O . SER A 1 79 ? -26.261 3.144 22.089 1.00 70.19 79 SER A O 1
ATOM 615 N N . PRO A 1 80 ? -28.111 4.107 21.216 1.00 77.56 80 PRO A N 1
ATOM 616 C CA . PRO A 1 80 ? -28.994 3.589 22.234 1.00 77.56 80 PRO A CA 1
ATOM 617 C C . PRO A 1 80 ? -29.134 2.069 22.093 1.00 77.56 80 PRO A C 1
ATOM 619 O O . PRO A 1 80 ? -29.239 1.511 20.989 1.00 77.56 80 PRO A O 1
ATOM 622 N N . ARG A 1 81 ? -29.047 1.396 23.237 1.00 82.19 81 ARG A N 1
ATOM 623 C CA . ARG A 1 81 ? -29.031 -0.071 23.367 1.00 82.19 81 ARG A CA 1
ATOM 624 C C . ARG A 1 81 ? -29.908 -0.564 24.512 1.00 82.19 81 ARG A C 1
ATOM 626 O O . ARG A 1 81 ? -30.144 -1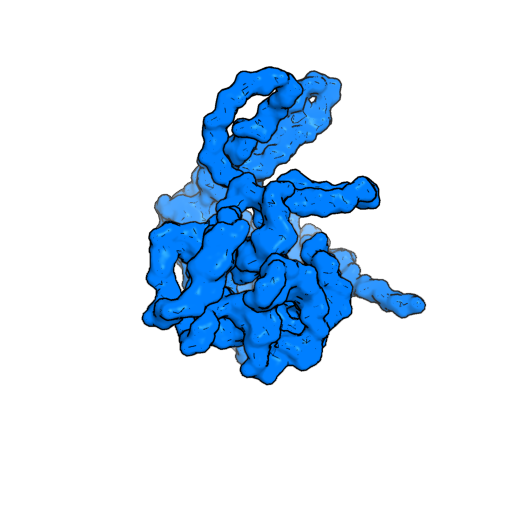.760 24.595 1.00 82.19 81 ARG A O 1
ATOM 633 N N . PHE A 1 82 ? -30.379 0.346 25.356 1.00 82.56 82 PHE A N 1
ATOM 634 C CA . PHE A 1 82 ? -31.346 0.080 26.404 1.00 82.56 82 PHE A CA 1
ATOM 635 C C . PHE A 1 82 ? -32.740 0.399 25.872 1.00 82.56 82 PHE A C 1
ATOM 637 O O . PHE A 1 82 ? -32.904 1.447 25.264 1.00 82.56 82 PHE A O 1
ATOM 644 N N . ARG A 1 83 ? -33.741 -0.452 26.075 1.00 84.75 83 ARG A N 1
ATOM 645 C CA . ARG A 1 83 ? -35.126 -0.192 25.659 1.00 84.75 83 ARG A CA 1
ATOM 646 C C . ARG A 1 83 ? -36.014 0.095 26.868 1.00 84.75 83 ARG A C 1
ATOM 648 O O . ARG A 1 83 ? -35.968 -0.647 27.847 1.00 84.75 83 ARG A O 1
ATOM 655 N N . CYS A 1 84 ? -36.842 1.136 26.781 1.00 80.12 84 CYS A N 1
ATOM 656 C CA . CYS A 1 84 ? -37.828 1.460 27.813 1.00 80.12 84 CYS A CA 1
ATOM 657 C C . CYS A 1 84 ? -38.890 0.357 27.947 1.00 80.12 84 CYS A C 1
ATOM 659 O O . CYS A 1 84 ? -39.371 -0.210 26.964 1.00 80.12 84 CYS A O 1
ATOM 661 N N . SER A 1 85 ? -39.331 0.104 29.175 1.00 74.31 85 SER A N 1
ATOM 662 C CA . SER A 1 85 ? -40.381 -0.871 29.450 1.00 74.31 85 SER A CA 1
ATOM 663 C C . SER A 1 85 ? -41.743 -0.423 28.921 1.00 74.31 85 SER A C 1
ATOM 665 O O . SER A 1 85 ? -42.249 0.635 29.279 1.00 74.31 85 SER A O 1
ATOM 667 N N . ASN A 1 86 ? -42.383 -1.271 28.108 1.00 70.06 86 ASN A N 1
ATOM 668 C CA . ASN A 1 86 ? -43.674 -1.005 27.449 1.00 70.06 86 ASN A CA 1
ATOM 669 C C . ASN A 1 86 ? -43.656 0.124 26.397 1.00 70.06 86 ASN A C 1
ATOM 671 O O . ASN A 1 86 ? -44.723 0.629 26.010 1.00 70.06 86 ASN A O 1
ATOM 675 N N . ASP A 1 87 ? -42.470 0.494 25.912 1.00 73.12 87 ASP A N 1
ATOM 676 C CA . ASP A 1 87 ? -42.304 1.352 24.743 1.00 73.12 87 ASP A CA 1
ATOM 677 C C . ASP A 1 87 ? -41.234 0.810 23.782 1.00 73.12 87 ASP A C 1
ATOM 679 O O . ASP A 1 87 ? -40.505 -0.138 24.073 1.00 73.12 87 ASP A O 1
ATOM 683 N N . ASN A 1 88 ? -41.172 1.390 22.589 1.00 77.12 88 ASN A N 1
ATOM 684 C CA . ASN A 1 88 ? -40.149 1.083 21.589 1.00 77.12 88 ASN A CA 1
ATOM 685 C C . ASN A 1 88 ? -39.046 2.147 21.551 1.00 77.12 88 ASN A C 1
ATOM 687 O O . ASN A 1 88 ? -38.242 2.165 20.617 1.00 77.12 88 ASN A O 1
ATOM 691 N N . GLU A 1 89 ? -39.009 3.037 22.541 1.00 81.69 89 GLU A N 1
ATOM 692 C CA . GLU A 1 89 ? -37.928 4.001 22.690 1.00 81.69 89 GLU A CA 1
ATOM 693 C C . GLU A 1 89 ? -36.672 3.336 23.250 1.00 81.69 89 GLU A C 1
ATOM 695 O O . GLU A 1 89 ? -36.725 2.511 24.168 1.00 81.69 89 GLU A O 1
ATOM 700 N N . CYS A 1 90 ? -35.537 3.692 22.649 1.00 84.56 90 CYS A N 1
ATOM 701 C CA . CYS A 1 90 ? -34.229 3.182 23.016 1.00 84.56 90 CYS A CA 1
ATOM 702 C C . CYS A 1 90 ? -33.373 4.319 23.581 1.00 84.56 90 CYS A C 1
ATOM 704 O O . CYS A 1 90 ? -33.197 5.344 22.922 1.00 84.56 90 CYS A O 1
ATOM 706 N N . LEU A 1 91 ? -32.774 4.081 24.742 1.00 81.75 91 LEU A N 1
ATOM 707 C CA . LEU A 1 91 ? -31.894 4.980 25.473 1.00 81.75 91 LEU A CA 1
ATOM 708 C C . LEU A 1 91 ? -30.426 4.558 25.368 1.00 81.75 91 LEU A C 1
ATOM 710 O O . LEU A 1 91 ? -30.068 3.379 25.215 1.00 81.75 91 LEU A O 1
ATOM 714 N N . SER A 1 92 ? -29.557 5.560 25.428 1.00 79.12 92 SER A N 1
ATOM 715 C CA . SER A 1 92 ? -28.116 5.388 25.586 1.00 79.12 92 SER A CA 1
ATOM 716 C C . SER A 1 92 ? -27.765 5.024 27.027 1.00 79.12 92 SER A C 1
ATOM 718 O O . SER A 1 92 ? -28.436 5.429 27.970 1.00 79.12 92 SER A O 1
ATOM 720 N N . SER A 1 93 ? -26.645 4.330 27.230 1.00 77.06 93 SER A N 1
ATOM 721 C CA . SER A 1 93 ? -26.124 4.070 28.578 1.00 77.06 93 SER A CA 1
ATOM 722 C C . SER A 1 93 ? -25.775 5.350 29.353 1.00 77.06 93 SER A C 1
ATOM 724 O O . SER A 1 93 ? -25.594 5.294 30.561 1.00 77.06 93 SER A O 1
ATOM 726 N N . PHE A 1 94 ? -25.629 6.488 28.666 1.00 75.75 94 PHE A N 1
ATOM 727 C CA . PHE A 1 94 ? -25.387 7.798 29.286 1.00 75.75 94 PHE A CA 1
ATOM 728 C C . PHE A 1 94 ? -26.660 8.543 29.690 1.00 75.75 94 PHE A C 1
ATOM 730 O O . PHE A 1 94 ? -26.549 9.505 30.435 1.00 75.75 94 PHE A O 1
ATOM 737 N N . GLN A 1 95 ? -27.806 8.118 29.164 1.00 76.94 95 GLN A N 1
ATOM 738 C CA . GLN A 1 95 ? -29.119 8.696 29.445 1.00 76.94 95 GLN A CA 1
ATOM 739 C C . GLN A 1 95 ? -29.762 8.069 30.684 1.00 76.94 95 GLN A C 1
ATOM 741 O O . GLN A 1 95 ? -30.541 8.701 31.371 1.00 76.94 95 GLN A O 1
ATOM 746 N N . LEU A 1 96 ? -29.370 6.838 31.023 1.00 78.06 96 LEU A N 1
ATOM 747 C CA . LEU A 1 96 ? -29.822 6.186 32.247 1.00 78.06 96 LEU A CA 1
ATOM 748 C C . LEU A 1 96 ? -29.376 6.974 33.487 1.00 78.06 96 LEU A C 1
ATOM 750 O O . LEU A 1 96 ? -28.173 7.072 33.754 1.00 78.06 96 LEU A O 1
ATOM 754 N N . CYS A 1 97 ? -30.344 7.434 34.279 1.00 76.50 97 CYS A N 1
ATOM 755 C CA . CYS A 1 97 ? -30.119 8.164 35.531 1.00 76.50 97 CYS A CA 1
ATOM 756 C C . CYS A 1 97 ? -29.359 9.491 35.364 1.00 76.50 97 CYS A C 1
ATOM 758 O O . CYS A 1 97 ? -28.522 9.834 36.206 1.00 76.50 97 CYS A O 1
ATOM 760 N N . ASP A 1 98 ? -29.633 10.241 34.296 1.00 73.38 98 ASP A N 1
ATOM 761 C CA . ASP A 1 98 ? -29.002 11.537 34.007 1.00 73.38 98 ASP A CA 1
ATOM 762 C C . ASP A 1 98 ? -29.731 12.754 34.620 1.00 73.38 98 ASP A C 1
ATOM 764 O O . ASP A 1 98 ? -29.465 13.898 34.253 1.00 73.38 98 ASP A O 1
ATOM 768 N N . ASP A 1 99 ? -30.585 12.501 35.617 1.00 70.62 99 ASP A N 1
ATOM 769 C CA . ASP A 1 99 ? -31.498 13.453 36.261 1.00 70.62 99 ASP A CA 1
ATOM 770 C C . ASP A 1 99 ? -32.628 13.982 35.337 1.00 70.62 99 ASP A C 1
ATOM 772 O O . ASP A 1 99 ? -33.437 14.806 35.784 1.00 70.62 99 ASP A O 1
ATOM 776 N N . GLU A 1 100 ? -32.749 13.487 34.095 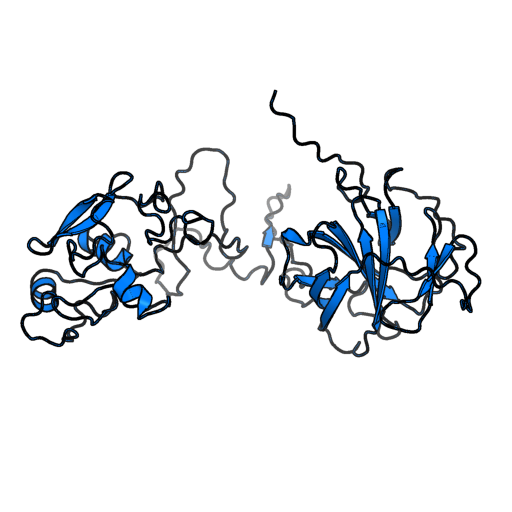1.00 73.62 100 GLU A N 1
ATOM 777 C CA . GLU A 1 100 ? -33.895 13.694 33.199 1.00 73.62 100 GLU A CA 1
ATOM 778 C C . GLU A 1 100 ? -34.748 12.407 33.087 1.00 73.62 100 GLU A C 1
ATOM 780 O O . GLU A 1 100 ? -34.291 11.297 33.342 1.00 73.62 100 GLU A O 1
ATOM 785 N N . LEU A 1 101 ? -36.051 12.552 32.807 1.00 72.56 101 LEU A N 1
ATOM 786 C CA . LEU A 1 101 ? -36.955 11.415 32.580 1.00 72.56 101 LEU A CA 1
ATOM 787 C C . LEU A 1 101 ? -37.081 11.196 31.079 1.00 72.56 101 LEU A C 1
ATOM 789 O O . LEU A 1 101 ? -37.846 11.904 30.416 1.00 72.56 101 LEU A O 1
ATOM 793 N N . ASP A 1 102 ? -36.344 10.216 30.569 1.00 76.06 102 ASP A N 1
ATOM 794 C CA . ASP A 1 102 ? -36.274 9.953 29.138 1.00 76.06 102 ASP A CA 1
ATOM 795 C C . ASP A 1 102 ? -37.361 8.984 28.648 1.00 76.06 102 ASP A C 1
ATOM 797 O O . ASP A 1 102 ? -37.797 9.085 27.501 1.00 76.06 102 ASP A O 1
ATOM 801 N N . CYS A 1 103 ? -37.863 8.078 29.497 1.00 75.25 103 CYS A N 1
ATOM 802 C CA . CYS A 1 103 ? -38.977 7.203 29.123 1.00 75.25 103 CYS A CA 1
ATOM 803 C C . CYS A 1 103 ? -40.350 7.938 29.204 1.00 75.25 103 CYS A C 1
ATOM 805 O O . CYS A 1 103 ? -40.684 8.562 30.212 1.00 75.25 103 CYS A O 1
ATOM 807 N N . PRO A 1 104 ? -41.211 7.858 28.165 1.00 64.50 104 PRO A N 1
ATOM 808 C CA . PRO A 1 104 ? -42.381 8.731 27.996 1.00 64.50 104 PRO A CA 1
ATOM 809 C C . PRO A 1 104 ? -43.643 8.300 28.769 1.00 64.50 104 PRO A C 1
ATOM 811 O O . PRO A 1 104 ? -44.671 8.985 28.686 1.00 64.50 104 PRO A O 1
ATOM 814 N N . LYS A 1 105 ? -43.631 7.173 29.499 1.00 59.53 105 LYS A N 1
ATOM 815 C CA . LYS A 1 105 ? -44.814 6.636 30.199 1.00 59.53 105 LYS A CA 1
ATOM 816 C C . LYS A 1 105 ? -44.550 6.415 31.686 1.00 59.53 105 LYS A C 1
ATOM 818 O O . LYS A 1 105 ? -44.172 5.330 32.097 1.00 59.53 105 LYS A O 1
ATOM 823 N N . SER A 1 106 ? -44.970 7.417 32.457 1.00 48.72 106 SER A N 1
ATOM 824 C CA . SER A 1 106 ? -44.981 7.580 33.921 1.00 48.72 106 SER A CA 1
ATOM 825 C C . SER A 1 106 ? -45.342 6.365 34.799 1.00 48.72 106 SER A C 1
ATOM 827 O O . SER A 1 106 ? -46.322 6.368 35.556 1.00 48.72 106 SER A O 1
ATOM 829 N N . ARG A 1 107 ? -44.488 5.344 34.762 1.00 49.91 107 ARG A N 1
ATOM 830 C CA . ARG A 1 107 ? -44.294 4.312 35.787 1.00 49.91 107 ARG A CA 1
ATOM 831 C C . ARG A 1 107 ? -42.929 3.656 35.548 1.00 49.91 107 ARG A C 1
ATOM 833 O O . ARG A 1 107 ? -42.849 2.448 35.368 1.00 49.91 107 ARG A O 1
ATOM 840 N N . ASP A 1 108 ? -41.910 4.500 35.417 1.00 58.97 108 ASP A N 1
ATOM 841 C CA . ASP A 1 108 ? -40.685 4.162 34.702 1.00 58.97 108 ASP A CA 1
ATOM 842 C C . ASP A 1 108 ? -39.727 3.312 35.543 1.00 58.97 108 ASP A C 1
ATOM 844 O O . ASP A 1 108 ? -39.240 3.737 36.589 1.00 58.97 108 ASP A O 1
ATOM 848 N N . ASP A 1 109 ? -39.432 2.117 35.030 1.00 61.97 109 ASP A N 1
ATOM 849 C CA . ASP A 1 109 ? -38.381 1.203 35.484 1.00 61.97 109 ASP A CA 1
ATOM 850 C C . ASP A 1 109 ? -37.017 1.919 35.641 1.00 61.97 109 ASP A C 1
ATOM 852 O O . ASP A 1 109 ? -36.206 1.539 36.480 1.00 61.97 109 ASP A O 1
ATOM 856 N N . GLU A 1 110 ? -36.776 2.985 34.868 1.00 68.75 110 GLU A N 1
ATOM 857 C CA . GLU A 1 110 ? -35.627 3.880 35.034 1.00 68.75 110 GLU A CA 1
ATOM 858 C C . GLU A 1 110 ? -35.659 4.606 36.383 1.00 68.75 110 GLU A C 1
ATOM 860 O O . GLU A 1 110 ? -34.698 4.518 37.135 1.00 68.75 110 GLU A O 1
ATOM 865 N N . ALA A 1 111 ? -36.760 5.275 36.731 1.00 67.94 111 ALA A N 1
ATOM 866 C CA . ALA A 1 111 ? -36.864 6.015 37.986 1.00 67.94 111 ALA A CA 1
ATOM 867 C C . ALA A 1 111 ? -36.733 5.084 39.204 1.00 67.94 111 ALA A C 1
ATOM 869 O O . ALA A 1 111 ? -36.021 5.408 40.151 1.00 67.94 111 ALA A O 1
ATOM 870 N N . GLU A 1 112 ? -37.350 3.896 39.153 1.00 72.88 112 GLU A N 1
ATOM 871 C CA . GLU A 1 112 ? -37.215 2.884 40.212 1.00 72.88 112 GLU A CA 1
ATOM 872 C C . GLU A 1 112 ? -35.773 2.362 40.323 1.00 72.88 112 GLU A C 1
ATOM 874 O O . GLU A 1 112 ? -35.250 2.200 41.428 1.00 72.88 112 GLU A O 1
ATOM 879 N N . PHE A 1 113 ? -35.099 2.149 39.192 1.00 76.75 113 PHE A N 1
ATOM 880 C CA . PHE A 1 113 ? -33.694 1.759 39.169 1.00 76.75 113 PHE A CA 1
ATOM 881 C C . PHE A 1 113 ? -32.776 2.867 39.705 1.00 76.75 113 PHE A C 1
ATOM 883 O O . PHE A 1 113 ? -31.905 2.584 40.529 1.00 76.75 113 PHE A O 1
ATOM 890 N N . CYS A 1 114 ? -32.987 4.121 39.301 1.00 74.75 114 CYS A N 1
ATOM 891 C CA . CYS A 1 114 ? -32.173 5.274 39.692 1.00 74.75 114 CYS A CA 1
ATOM 892 C C . CYS A 1 114 ? -32.389 5.704 41.153 1.00 74.75 114 CYS A C 1
ATOM 894 O O . CYS A 1 114 ? -31.463 6.220 41.783 1.00 74.75 114 CYS A O 1
ATOM 896 N N . ASP A 1 115 ? -33.569 5.439 41.725 1.00 73.56 115 ASP A N 1
ATOM 897 C CA . ASP A 1 115 ? -33.843 5.638 43.155 1.00 73.56 115 ASP A CA 1
ATOM 898 C C . ASP A 1 115 ? -33.026 4.674 44.036 1.00 73.56 115 ASP A C 1
ATOM 900 O O . ASP A 1 115 ? -32.641 5.010 45.161 1.00 73.56 115 ASP A O 1
ATOM 904 N N . ILE A 1 116 ? -32.747 3.468 43.531 1.00 71.38 116 ILE A N 1
ATOM 905 C CA . ILE A 1 116 ? -32.028 2.411 44.258 1.00 71.38 116 ILE A CA 1
ATOM 906 C C . ILE A 1 116 ? -30.523 2.451 43.949 1.00 71.38 116 ILE A C 1
ATOM 908 O O . ILE A 1 116 ? -29.698 2.221 44.841 1.00 71.38 116 ILE A O 1
ATOM 912 N N . PHE A 1 117 ? -30.148 2.756 42.705 1.00 70.94 117 PHE A N 1
ATOM 913 C CA . PHE A 1 117 ? -28.776 2.717 42.210 1.00 70.94 117 PHE A CA 1
ATOM 914 C C . PHE A 1 117 ? -28.334 4.063 41.648 1.00 70.94 117 PHE A C 1
ATOM 916 O O . PHE A 1 117 ? -28.891 4.591 40.694 1.00 70.94 117 PHE A O 1
ATOM 923 N N . ARG A 1 118 ? -27.213 4.571 42.168 1.00 70.75 118 ARG A N 1
ATOM 924 C CA . ARG A 1 118 ? -26.516 5.699 41.551 1.00 70.75 118 ARG A CA 1
ATOM 925 C C . ARG A 1 118 ? -25.691 5.201 40.365 1.00 70.75 118 ARG A C 1
ATOM 927 O O . ARG A 1 118 ? -24.529 4.845 40.540 1.00 70.75 118 ARG A O 1
ATOM 934 N N . PHE A 1 119 ? -26.306 5.148 39.192 1.00 72.88 119 PHE A N 1
ATOM 935 C CA . PHE A 1 119 ? -25.700 4.613 37.977 1.00 72.88 119 PHE A CA 1
ATOM 936 C C . PHE A 1 119 ? -24.817 5.645 37.265 1.00 72.88 119 PHE A C 1
ATOM 938 O O . PHE A 1 119 ? -25.197 6.804 37.117 1.00 72.88 119 PHE A O 1
ATOM 945 N N . ASN A 1 120 ? -23.617 5.248 36.826 1.00 72.00 120 ASN A N 1
ATOM 946 C CA . ASN A 1 120 ? -22.767 6.111 36.004 1.00 72.00 120 ASN A CA 1
ATOM 947 C C . ASN A 1 120 ? -21.847 5.305 35.069 1.00 72.00 120 ASN A C 1
ATOM 949 O O . ASN A 1 120 ? -20.883 4.674 35.508 1.00 72.00 120 ASN A O 1
ATOM 953 N N . CYS A 1 121 ? -22.068 5.419 33.757 1.00 69.94 121 CYS A N 1
ATOM 954 C CA . CYS A 1 121 ? -21.216 4.812 32.728 1.00 69.94 121 CYS A CA 1
ATOM 955 C C . CYS A 1 121 ? -19.994 5.646 32.325 1.00 69.94 121 CYS A C 1
ATOM 957 O O . CYS A 1 121 ? -19.530 5.583 31.187 1.00 69.94 121 CYS A O 1
ATOM 959 N N . SER A 1 122 ? -19.401 6.393 33.256 1.00 67.38 122 SER A N 1
ATOM 960 C CA . SER A 1 122 ? -18.156 7.114 32.997 1.00 67.38 122 SER A CA 1
ATOM 961 C C . SER A 1 122 ? -17.016 6.153 32.639 1.00 67.38 122 SER A C 1
ATOM 963 O O . SER A 1 122 ? -16.793 5.138 33.308 1.00 67.38 122 SER A O 1
ATOM 965 N N . SER A 1 123 ? -16.249 6.495 31.604 1.00 61.06 123 SER A N 1
ATOM 966 C CA . SER A 1 123 ? -15.043 5.764 31.191 1.00 61.06 123 SER A CA 1
ATOM 967 C C . SER A 1 123 ? -13.911 5.839 32.228 1.00 61.06 123 SER A C 1
ATOM 969 O O . SER A 1 123 ? -13.015 4.995 32.234 1.00 61.06 123 SER A O 1
ATOM 971 N N . TYR A 1 124 ? -13.962 6.796 33.162 1.00 57.72 124 TYR A N 1
ATOM 972 C CA . TYR A 1 124 ? -12.973 6.949 34.236 1.00 57.72 124 TYR A CA 1
ATOM 973 C C . TYR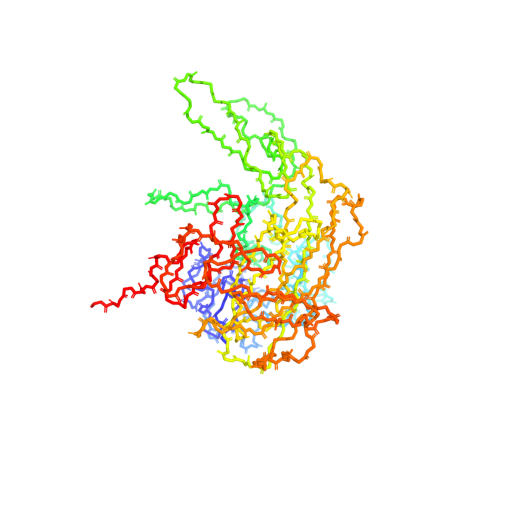 A 1 124 ? -13.153 5.948 35.395 1.00 57.72 124 TYR A C 1
ATOM 975 O O . TYR A 1 124 ? -12.248 5.807 36.215 1.00 57.72 124 TYR A O 1
ATOM 983 N N . LEU A 1 125 ? -14.293 5.245 35.470 1.00 61.09 125 LEU A N 1
ATOM 984 C CA . LEU A 1 125 ? -14.658 4.368 36.594 1.00 61.09 125 LEU A CA 1
ATOM 985 C C . LEU A 1 125 ? -14.613 2.861 36.279 1.00 61.09 125 LEU A C 1
ATOM 987 O O . LEU A 1 125 ? -15.021 2.076 37.127 1.00 61.09 125 LEU A O 1
ATOM 991 N N . ILE A 1 126 ? -14.097 2.419 35.122 1.00 61.91 126 ILE A N 1
ATOM 992 C CA . ILE A 1 126 ? -14.187 1.003 34.673 1.00 61.91 126 ILE A CA 1
ATOM 993 C C . ILE A 1 126 ? -13.651 0.011 35.721 1.00 61.91 126 ILE A C 1
ATOM 995 O O . ILE A 1 126 ? -14.258 -1.034 35.937 1.00 61.91 126 ILE A O 1
ATOM 999 N N . ASN A 1 127 ? -12.577 0.360 36.438 1.00 58.06 127 ASN A N 1
ATOM 1000 C CA . ASN A 1 127 ? -11.980 -0.509 37.463 1.00 58.06 127 ASN A CA 1
ATOM 1001 C C . ASN A 1 127 ? -12.786 -0.599 38.775 1.00 58.06 127 ASN A C 1
ATOM 1003 O O . ASN A 1 127 ? -12.524 -1.491 39.576 1.00 58.06 127 ASN A O 1
ATOM 1007 N N . ASN A 1 128 ? -13.746 0.305 38.992 1.00 65.25 128 ASN A N 1
ATOM 1008 C CA . ASN A 1 128 ? -14.586 0.375 40.192 1.00 65.25 128 ASN A CA 1
ATOM 1009 C C . ASN A 1 128 ? -16.075 0.133 39.888 1.00 65.25 128 ASN A C 1
ATOM 1011 O O . ASN A 1 128 ? -16.903 0.373 40.763 1.00 65.25 128 ASN A O 1
ATOM 1015 N N . ARG A 1 129 ? -16.426 -0.318 38.674 1.00 72.81 129 ARG A N 1
ATOM 1016 C CA . ARG A 1 129 ? -17.823 -0.596 38.320 1.00 72.81 129 ARG A CA 1
ATOM 1017 C C . ARG A 1 129 ? -18.358 -1.794 39.102 1.00 72.81 129 ARG A C 1
ATOM 1019 O O . ARG A 1 129 ? -17.720 -2.850 39.131 1.00 72.81 129 ARG A O 1
ATOM 1026 N N . ASN A 1 130 ? -19.557 -1.646 39.650 1.00 76.69 130 ASN A N 1
ATOM 1027 C CA . ASN A 1 130 ? -20.340 -2.736 40.224 1.00 76.69 130 ASN A CA 1
ATOM 1028 C C . ASN A 1 130 ? -20.768 -3.733 39.138 1.00 76.69 130 ASN A C 1
ATOM 1030 O O . ASN A 1 130 ? -20.717 -3.442 37.946 1.00 76.69 130 ASN A O 1
ATOM 1034 N N . GLU A 1 131 ? -21.217 -4.928 39.528 1.00 78.12 131 GLU A N 1
ATOM 1035 C CA . GLU A 1 131 ? -21.554 -5.975 38.552 1.00 78.12 131 GLU A CA 1
ATOM 1036 C C . GLU A 1 131 ? -22.652 -5.552 37.572 1.00 78.12 131 GLU A C 1
ATOM 1038 O O . GLU A 1 131 ? -22.534 -5.815 36.379 1.00 78.12 131 GLU A O 1
ATOM 1043 N N . VAL A 1 132 ? -23.663 -4.839 38.066 1.00 80.56 132 VAL A N 1
ATOM 1044 C CA . VAL A 1 132 ? -24.759 -4.278 37.264 1.00 80.56 132 VAL A CA 1
ATOM 1045 C C . VAL A 1 132 ? -24.245 -3.207 36.298 1.00 80.56 132 VAL A C 1
ATOM 1047 O O . VAL A 1 132 ? -24.580 -3.221 35.118 1.00 80.56 132 VAL A O 1
ATOM 1050 N N . GLU A 1 133 ? -23.360 -2.322 36.766 1.00 79.38 133 GLU A N 1
ATOM 1051 C CA . GLU A 1 133 ? -22.746 -1.276 35.939 1.00 79.38 133 GLU A CA 1
ATOM 1052 C C . GLU A 1 133 ? -21.860 -1.867 34.842 1.00 79.38 133 GLU A C 1
ATOM 1054 O O . GLU A 1 133 ? -21.841 -1.371 33.722 1.00 79.38 133 GLU A O 1
ATOM 1059 N N . GLN A 1 134 ? -21.141 -2.953 35.128 1.00 77.06 134 GLN A N 1
ATOM 1060 C CA . GLN A 1 134 ? -20.337 -3.641 34.120 1.00 77.06 134 GLN A CA 1
ATOM 1061 C C . GLN A 1 134 ? -21.208 -4.208 32.993 1.00 77.06 134 GLN A C 1
ATOM 1063 O O . GLN A 1 134 ? -20.828 -4.084 31.831 1.00 77.06 134 GLN A O 1
ATOM 1068 N N . VAL A 1 135 ? -22.369 -4.787 33.318 1.00 79.31 135 VAL A N 1
ATOM 1069 C CA . VAL A 1 135 ? -23.290 -5.347 32.316 1.00 79.31 135 VAL A CA 1
ATOM 1070 C C . VAL A 1 135 ? -23.968 -4.236 31.513 1.00 79.31 135 VAL A C 1
ATOM 1072 O O . VAL A 1 135 ? -23.886 -4.245 30.289 1.00 79.31 135 VAL A O 1
ATOM 1075 N N . LEU A 1 136 ? -24.573 -3.247 32.177 1.00 80.56 136 LEU A N 1
ATOM 1076 C CA . LEU A 1 136 ? -25.337 -2.192 31.499 1.00 80.56 136 LEU A CA 1
ATOM 1077 C C . LEU A 1 136 ? -24.447 -1.224 30.712 1.00 80.56 136 LEU A C 1
ATOM 1079 O O . LEU A 1 136 ? -24.768 -0.880 29.577 1.00 80.56 136 LEU A O 1
ATOM 1083 N N . CYS A 1 137 ? -23.295 -0.819 31.251 1.00 77.12 137 CYS A N 1
ATOM 1084 C CA . CYS A 1 137 ? -22.363 0.020 30.498 1.00 77.12 137 CYS A CA 1
ATOM 1085 C C . CYS A 1 137 ? -21.654 -0.760 29.382 1.00 77.12 137 CYS A C 1
ATOM 1087 O O . CYS A 1 137 ? -21.297 -0.180 28.356 1.00 77.12 137 CYS A O 1
ATOM 1089 N N . GLY A 1 138 ? -21.494 -2.077 29.554 1.00 72.50 138 GLY A N 1
ATOM 1090 C CA . GLY A 1 138 ? -20.996 -2.987 28.525 1.00 72.50 138 GLY A CA 1
ATOM 1091 C C . GLY A 1 138 ? -21.945 -3.156 27.334 1.00 72.50 138 GLY A C 1
ATOM 1092 O O . GLY A 1 138 ? -21.535 -3.711 26.322 1.00 72.50 138 GLY A O 1
ATOM 1093 N N . LEU A 1 139 ? -23.185 -2.655 27.399 1.00 72.19 139 LEU A N 1
ATOM 1094 C CA . LEU A 1 139 ? -24.067 -2.574 26.229 1.00 72.19 139 LEU A CA 1
ATOM 1095 C C . LEU A 1 139 ? -23.575 -1.535 25.209 1.00 72.19 139 LEU A C 1
ATOM 1097 O O . LEU A 1 139 ? -23.928 -1.616 24.031 1.00 72.19 139 LEU A O 1
ATOM 1101 N N . SER A 1 140 ? -22.746 -0.574 25.631 1.00 65.44 140 SER A N 1
ATOM 1102 C CA . SER A 1 140 ? -22.128 0.394 24.725 1.00 65.44 140 SER A CA 1
ATOM 1103 C C . SER A 1 140 ? -21.044 -0.278 23.864 1.00 65.44 140 SER A C 1
ATOM 1105 O O . SER A 1 140 ? -20.140 -0.954 24.353 1.00 65.44 140 SER A O 1
ATOM 1107 N N . GLU A 1 141 ? -21.120 -0.112 22.539 1.00 56.66 141 GLU A N 1
ATOM 1108 C CA . GLU A 1 141 ? -20.239 -0.823 21.592 1.00 56.66 141 GLU A CA 1
ATOM 1109 C C . GLU A 1 141 ? -18.753 -0.438 21.693 1.00 56.66 141 GLU A C 1
ATOM 1111 O O . GLU A 1 141 ? -17.898 -1.120 21.123 1.00 56.66 141 GLU A O 1
ATOM 1116 N N . GLN A 1 142 ? -18.424 0.659 22.376 1.00 53.56 142 GLN A N 1
ATOM 1117 C CA . GLN A 1 142 ? -17.055 1.163 22.458 1.00 53.56 142 GLN A CA 1
ATOM 1118 C C . GLN A 1 142 ? -16.147 0.233 23.279 1.00 53.56 142 GLN A C 1
ATOM 1120 O O . GLN A 1 142 ? -14.999 0.017 22.889 1.00 53.56 142 GLN A O 1
ATOM 1125 N N . ASP A 1 143 ? -16.686 -0.375 24.340 1.00 52.00 143 ASP A N 1
ATOM 1126 C CA . ASP A 1 143 ? -15.948 -1.286 25.223 1.00 52.00 143 ASP A CA 1
ATOM 1127 C C . ASP A 1 143 ? -15.814 -2.698 24.611 1.00 52.00 143 ASP A C 1
ATOM 1129 O O . ASP A 1 143 ? -14.810 -3.382 24.823 1.00 52.00 143 ASP A O 1
ATOM 1133 N N . ASN A 1 144 ? -16.774 -3.119 23.776 1.00 51.25 144 ASN A N 1
ATOM 1134 C CA . ASN A 1 144 ? -16.786 -4.466 23.194 1.00 51.25 144 ASN A CA 1
ATOM 1135 C C . ASN A 1 144 ? -16.143 -4.571 21.812 1.00 51.25 144 ASN A C 1
ATOM 1137 O O . ASN A 1 144 ? -15.828 -5.676 21.387 1.00 51.25 144 ASN A O 1
ATOM 1141 N N . ARG A 1 145 ? -15.883 -3.474 21.087 1.00 51.50 145 ARG A N 1
ATOM 1142 C CA . ARG A 1 145 ? -15.206 -3.545 19.779 1.00 51.50 145 ARG A CA 1
ATOM 1143 C C . ARG A 1 145 ? -13.738 -3.939 19.925 1.00 51.50 145 ARG A C 1
ATOM 1145 O O . ARG A 1 145 ? -12.827 -3.124 19.800 1.00 51.50 145 ARG A O 1
ATOM 1152 N N . ARG A 1 146 ? -13.485 -5.243 20.023 1.00 51.31 146 ARG A N 1
ATOM 1153 C CA . ARG A 1 146 ? -12.156 -5.867 19.919 1.00 51.31 146 ARG A CA 1
ATOM 1154 C C . ARG A 1 146 ? -11.667 -5.941 18.474 1.00 51.31 146 ARG A C 1
ATOM 1156 O O . ARG A 1 146 ? -10.944 -6.869 18.099 1.00 51.31 146 ARG A O 1
ATOM 1163 N N . ILE A 1 147 ? -12.002 -4.950 17.645 1.00 42.56 147 ILE A N 1
ATOM 1164 C CA . ILE A 1 147 ? -11.368 -4.813 16.338 1.00 42.56 147 ILE A CA 1
ATOM 1165 C C . ILE A 1 147 ? -9.913 -4.439 16.607 1.00 42.56 147 ILE A C 1
ATOM 1167 O O . ILE A 1 147 ? -9.561 -3.276 16.784 1.00 42.56 147 ILE A O 1
ATOM 1171 N N . ARG A 1 148 ? -9.044 -5.451 16.625 1.00 37.91 148 ARG A N 1
ATOM 1172 C CA . ARG A 1 148 ? -7.594 -5.272 16.627 1.00 37.91 148 ARG A CA 1
ATOM 1173 C C . ARG A 1 148 ? -7.189 -4.648 15.294 1.00 37.91 148 ARG A C 1
ATOM 1175 O O . ARG A 1 148 ? -6.786 -5.346 14.366 1.00 37.91 148 ARG A O 1
ATOM 1182 N N . TYR A 1 149 ? -7.274 -3.328 15.171 1.00 39.69 149 TYR A N 1
ATOM 1183 C CA . TYR A 1 149 ? -6.482 -2.632 14.170 1.00 39.69 149 TYR A CA 1
ATOM 1184 C C . TYR A 1 149 ? -5.031 -2.671 14.640 1.00 39.69 149 TYR A C 1
ATOM 1186 O O . TYR A 1 149 ? -4.668 -2.108 15.671 1.00 39.69 149 TYR A O 1
ATOM 1194 N N . PHE A 1 150 ? -4.188 -3.357 13.873 1.00 38.06 150 PHE A N 1
ATOM 1195 C CA . PHE A 1 150 ? -2.747 -3.246 14.030 1.00 38.06 150 PHE A CA 1
ATOM 1196 C C . PHE A 1 150 ? -2.362 -1.812 13.649 1.00 38.06 150 PHE A C 1
ATOM 1198 O O . PHE A 1 150 ? -2.215 -1.479 12.473 1.00 38.06 150 PHE A O 1
ATOM 1205 N N . SER A 1 151 ? -2.277 -0.933 14.639 1.00 41.44 151 SER A N 1
ATOM 1206 C CA . SER A 1 151 ? -1.744 0.409 14.479 1.00 41.44 151 SER A CA 1
ATOM 1207 C C . SER A 1 151 ? -0.439 0.474 15.246 1.00 41.44 151 SER A C 1
ATOM 1209 O O . SER A 1 151 ? -0.378 0.142 16.424 1.00 41.44 151 SER A O 1
ATOM 1211 N N . VAL A 1 152 ? 0.607 0.965 14.586 1.00 41.66 152 VAL A N 1
ATOM 1212 C CA . VAL A 1 152 ? 1.900 1.248 15.227 1.00 41.66 152 VAL A CA 1
ATOM 1213 C C . VAL A 1 152 ? 1.733 2.236 16.397 1.00 41.66 152 VAL A C 1
ATOM 1215 O O . VAL A 1 152 ? 2.580 2.289 17.278 1.00 41.66 152 VAL A O 1
ATOM 1218 N N . HIS A 1 153 ? 0.628 2.993 16.433 1.00 37.75 153 HIS A N 1
ATOM 1219 C CA . HIS A 1 153 ? 0.283 3.884 17.540 1.00 37.75 153 HIS A CA 1
ATOM 1220 C C . HIS A 1 153 ? -0.354 3.179 18.749 1.00 37.75 153 HIS A C 1
ATOM 1222 O O . HIS A 1 153 ? -0.336 3.757 19.828 1.00 37.75 153 HIS A O 1
ATOM 1228 N N . THR A 1 154 ? -0.925 1.979 18.590 1.00 35.09 154 THR A N 1
ATOM 1229 C CA . THR A 1 154 ? -1.652 1.265 19.661 1.00 35.09 154 THR A CA 1
ATOM 1230 C C . THR A 1 154 ? -0.949 -0.001 20.143 1.00 35.09 154 THR A C 1
ATOM 1232 O O . THR A 1 154 ? -1.336 -0.554 21.165 1.00 35.09 154 THR A O 1
ATOM 1235 N N . SER A 1 155 ? 0.093 -0.462 19.448 1.00 42.06 155 SER A N 1
ATOM 1236 C CA . SER A 1 155 ? 0.919 -1.592 19.879 1.00 42.06 155 SER A CA 1
ATOM 1237 C C . SER A 1 155 ? 2.223 -1.089 20.505 1.00 42.06 155 SER A C 1
ATOM 1239 O O . SER A 1 155 ? 3.268 -1.076 19.851 1.00 42.06 155 SER A O 1
ATOM 1241 N N . SER A 1 156 ? 2.170 -0.632 21.755 1.00 38.69 156 SER A N 1
ATOM 1242 C CA . SER A 1 156 ? 3.383 -0.303 22.517 1.00 38.69 156 SER A CA 1
ATOM 1243 C C . SER A 1 156 ? 4.198 -1.541 22.894 1.00 38.69 156 SER A C 1
ATOM 1245 O O . SER A 1 156 ? 5.400 -1.414 23.111 1.00 38.69 156 SER A O 1
ATOM 1247 N N . ASP A 1 157 ? 3.584 -2.730 22.905 1.00 39.34 157 ASP A N 1
ATOM 1248 C CA . ASP A 1 157 ? 4.206 -3.934 23.451 1.00 39.34 157 ASP A CA 1
ATOM 1249 C C . ASP A 1 157 ? 4.289 -5.078 22.434 1.00 39.34 157 ASP A C 1
ATOM 1251 O O . ASP A 1 157 ? 3.308 -5.498 21.817 1.00 39.34 157 ASP A O 1
ATOM 1255 N N . TYR A 1 158 ? 5.510 -5.587 22.261 1.00 37.88 158 TYR A N 1
ATOM 1256 C CA . TYR A 1 158 ? 5.794 -6.803 21.508 1.00 37.88 158 TYR A CA 1
ATOM 1257 C C . TYR A 1 158 ? 5.517 -8.007 22.424 1.00 37.88 158 TYR A C 1
ATOM 1259 O O . TYR A 1 158 ? 6.091 -8.052 23.514 1.00 37.88 158 TYR A O 1
ATOM 1267 N N . PRO A 1 159 ? 4.678 -8.986 22.038 1.00 37.91 159 PRO A N 1
ATOM 1268 C CA . PRO A 1 159 ? 4.368 -10.111 22.913 1.00 37.91 159 PRO A CA 1
ATOM 1269 C C . PRO A 1 159 ? 5.631 -10.950 23.141 1.00 37.91 159 PRO A C 1
ATOM 1271 O O . PRO A 1 159 ? 6.175 -11.550 22.212 1.00 37.91 159 PRO A O 1
ATOM 1274 N N . SER A 1 160 ? 6.126 -10.968 24.378 1.00 35.88 160 SER A N 1
ATOM 1275 C CA . SER A 1 160 ? 7.210 -11.851 24.793 1.00 35.88 160 SER A CA 1
ATOM 1276 C C . SER A 1 160 ? 6.652 -13.252 25.051 1.00 35.88 160 SER A C 1
ATOM 1278 O O . SER A 1 160 ? 5.576 -13.432 25.614 1.00 35.88 160 SER A O 1
ATOM 1280 N N . LEU A 1 161 ? 7.391 -14.272 24.611 1.00 43.50 161 LEU A N 1
ATOM 1281 C CA . LEU A 1 161 ? 6.957 -15.675 24.573 1.00 43.50 161 LEU A CA 1
ATOM 1282 C C . LEU A 1 161 ? 6.862 -16.353 25.960 1.00 43.50 161 LEU A C 1
ATOM 1284 O O . LEU A 1 161 ? 6.810 -17.576 26.046 1.00 43.50 161 LEU A O 1
ATOM 1288 N N . GLY A 1 162 ? 6.896 -15.588 27.050 1.00 38.78 162 GLY A N 1
ATOM 1289 C CA . GLY A 1 162 ? 6.991 -16.113 28.406 1.00 38.78 162 GLY A CA 1
ATOM 1290 C C . GLY A 1 162 ? 6.030 -15.399 29.336 1.00 38.78 162 GLY A C 1
ATOM 1291 O O . GLY A 1 162 ? 6.358 -14.333 29.839 1.00 38.78 162 GLY A O 1
ATOM 1292 N N . ASN A 1 163 ? 4.877 -16.026 29.567 1.00 44.88 163 ASN A N 1
ATOM 1293 C CA . ASN A 1 163 ? 3.963 -15.771 30.677 1.00 44.88 163 ASN A CA 1
ATOM 1294 C C . ASN A 1 163 ? 3.736 -14.298 31.028 1.00 44.88 163 ASN A C 1
ATOM 1296 O O . ASN A 1 163 ? 4.185 -13.810 32.062 1.00 44.88 163 ASN A O 1
ATOM 1300 N N . THR A 1 164 ? 2.897 -13.641 30.241 1.00 33.00 164 THR A N 1
ATOM 1301 C CA . THR A 1 164 ? 1.984 -12.652 30.796 1.00 33.00 164 THR A CA 1
ATOM 1302 C C . THR A 1 164 ? 0.585 -13.015 30.331 1.00 33.00 164 THR A C 1
ATOM 1304 O O . THR A 1 164 ? 0.278 -13.041 29.141 1.00 33.00 164 THR A O 1
ATOM 1307 N N . VAL A 1 165 ? -0.280 -13.320 31.301 1.00 34.38 165 VAL A N 1
ATOM 1308 C CA . VAL A 1 165 ? -1.680 -12.917 31.195 1.00 34.38 165 VAL A CA 1
ATOM 1309 C C . VAL A 1 165 ? -1.602 -11.453 30.789 1.00 34.38 165 VAL A C 1
ATOM 1311 O O . VAL A 1 165 ? -1.079 -10.632 31.544 1.00 34.38 165 VAL A O 1
ATOM 1314 N N . VAL A 1 166 ? -1.944 -11.164 29.537 1.00 30.23 166 VAL A N 1
ATOM 1315 C CA . VAL A 1 166 ? -2.045 -9.793 29.060 1.00 30.23 166 VAL A CA 1
ATOM 1316 C C . VAL A 1 166 ? -3.138 -9.193 29.928 1.00 30.23 166 VAL A C 1
ATOM 1318 O O . VAL A 1 166 ? -4.312 -9.465 29.703 1.00 30.23 166 VAL A O 1
ATOM 1321 N N . ASN A 1 167 ? -2.763 -8.462 30.978 1.00 30.11 167 ASN A N 1
ATOM 1322 C CA . ASN A 1 167 ? -3.686 -7.529 31.598 1.00 30.11 167 ASN A CA 1
ATOM 1323 C C . ASN A 1 167 ? -3.997 -6.529 30.490 1.00 30.11 167 ASN A C 1
ATOM 1325 O O . ASN A 1 167 ? -3.159 -5.692 30.158 1.00 30.11 167 ASN A O 1
ATOM 1329 N N . GLU A 1 168 ? -5.136 -6.737 29.834 1.00 32.84 168 GLU A N 1
ATOM 1330 C CA . GLU A 1 168 ? -5.594 -5.962 28.694 1.00 32.84 168 GLU A CA 1
ATOM 1331 C C . GLU A 1 168 ? -5.820 -4.516 29.161 1.00 32.84 168 GLU A C 1
ATOM 1333 O O . GLU A 1 168 ? -6.872 -4.159 29.683 1.00 32.84 168 GLU A O 1
ATOM 1338 N N . SER A 1 169 ? -4.796 -3.672 29.040 1.00 26.66 169 SER A N 1
ATOM 1339 C CA . SER A 1 169 ? -4.889 -2.238 29.296 1.00 26.66 169 SER A CA 1
ATOM 1340 C C . SER A 1 169 ? -5.602 -1.562 28.125 1.00 26.66 169 SER A C 1
ATOM 1342 O O . SER A 1 169 ? -4.986 -1.027 27.204 1.00 26.66 169 SER A O 1
ATOM 1344 N N . PHE A 1 170 ? -6.931 -1.600 28.168 1.00 32.75 170 PHE A N 1
ATOM 1345 C CA . PHE A 1 170 ? -7.821 -0.875 27.268 1.00 32.75 170 PHE A CA 1
ATOM 1346 C C . PHE A 1 170 ? -8.000 0.571 27.728 1.00 32.75 170 PHE A C 1
ATOM 1348 O O . PHE A 1 170 ? -8.953 0.860 28.433 1.00 32.75 170 PHE A O 1
ATOM 1355 N N . TYR A 1 171 ? -7.123 1.491 27.315 1.00 29.36 171 TYR A N 1
ATOM 1356 C CA . TYR A 1 171 ? -7.450 2.922 27.335 1.00 29.36 171 TYR A CA 1
ATOM 1357 C C . TYR A 1 171 ? -6.714 3.701 26.242 1.00 29.36 171 TYR A C 1
ATOM 1359 O O . TYR A 1 171 ? -5.489 3.649 26.126 1.00 29.36 171 TYR A O 1
ATOM 1367 N N . TRP A 1 172 ? -7.473 4.483 25.471 1.00 23.47 172 TRP A N 1
ATOM 1368 C CA . TRP A 1 172 ? -6.943 5.621 24.720 1.00 23.47 172 TRP A CA 1
ATOM 1369 C C . TRP A 1 172 ? -6.428 6.679 25.712 1.00 23.47 172 TRP A C 1
ATOM 1371 O O . TRP A 1 172 ? -7.124 6.965 26.688 1.00 23.47 172 TRP A O 1
ATOM 1381 N N . PRO A 1 173 ? -5.246 7.289 25.507 1.00 26.03 173 PRO A N 1
ATOM 1382 C CA . PRO A 1 173 ? -4.776 8.337 26.400 1.00 26.03 173 PRO A CA 1
ATOM 1383 C C . PRO A 1 173 ? -5.625 9.599 26.196 1.00 26.03 173 PRO A C 1
ATOM 1385 O O . PRO A 1 173 ? -5.490 10.289 25.187 1.00 26.03 173 PRO A O 1
ATOM 1388 N N . ILE A 1 174 ? -6.505 9.885 27.155 1.00 29.19 174 ILE A N 1
ATOM 1389 C CA . ILE A 1 174 ? -7.118 11.205 27.325 1.00 29.19 174 ILE A CA 1
ATOM 1390 C C . ILE A 1 174 ? -6.122 12.051 28.125 1.00 29.19 174 ILE A C 1
ATOM 1392 O O . ILE A 1 174 ? -5.697 11.657 29.214 1.00 29.19 174 ILE A O 1
ATOM 1396 N N . ASP A 1 175 ? -5.725 13.197 27.572 1.00 29.39 175 ASP A N 1
ATOM 1397 C CA . ASP A 1 175 ? -4.867 14.168 28.249 1.00 29.39 175 ASP A CA 1
ATOM 1398 C C . ASP A 1 175 ? -5.525 14.636 29.560 1.00 29.39 175 ASP A C 1
ATOM 1400 O O . ASP A 1 175 ? -6.548 15.319 29.545 1.00 29.39 175 ASP A O 1
ATOM 1404 N N . GLN A 1 176 ? -4.915 14.320 30.706 1.00 33.03 176 GLN A N 1
ATOM 1405 C CA . GLN A 1 176 ? -5.143 15.055 31.951 1.00 33.03 176 GLN A CA 1
ATOM 1406 C C . GLN A 1 176 ? -3.811 15.441 32.617 1.00 33.03 176 GLN A C 1
ATOM 1408 O O . GLN A 1 176 ? -2.909 14.602 32.733 1.00 33.03 176 GLN A O 1
ATOM 1413 N N . PRO A 1 177 ? -3.671 16.692 33.097 1.00 32.91 177 PRO A N 1
ATOM 1414 C CA . PRO A 1 177 ? -2.518 17.137 33.865 1.00 32.91 177 PRO A CA 1
ATOM 1415 C C . PRO A 1 177 ? -2.719 16.775 35.343 1.00 32.91 177 PRO A C 1
ATOM 1417 O O . PRO A 1 177 ? -3.468 17.434 36.057 1.00 32.91 177 PRO A O 1
ATOM 1420 N N . SER A 1 178 ? -2.042 15.735 35.830 1.00 29.69 178 SER A N 1
ATOM 1421 C CA . SER A 1 178 ? -2.030 15.407 37.261 1.00 29.69 178 SER A CA 1
ATOM 1422 C C . SER A 1 178 ? -0.735 15.881 37.924 1.00 29.69 178 SER A C 1
ATOM 1424 O O . SER A 1 178 ? 0.358 15.537 37.466 1.00 29.69 178 SER A O 1
ATOM 1426 N N . LEU A 1 179 ? -0.876 16.628 39.025 1.00 33.72 179 LEU A N 1
ATOM 1427 C CA . LEU A 1 179 ? 0.198 16.985 39.953 1.00 33.72 179 LEU A CA 1
ATOM 1428 C C . LEU A 1 179 ? 0.975 15.737 40.409 1.00 33.72 179 LEU A C 1
ATOM 1430 O O . LEU A 1 179 ? 0.391 14.730 40.804 1.00 33.72 179 LEU A O 1
ATOM 1434 N N . ILE A 1 180 ? 2.302 15.829 40.342 1.00 30.58 180 ILE A N 1
ATOM 1435 C CA . ILE A 1 180 ? 3.253 14.738 40.571 1.00 30.58 180 ILE A CA 1
ATOM 1436 C C . ILE A 1 180 ? 3.703 14.749 42.036 1.00 30.58 180 ILE A C 1
ATOM 1438 O O . ILE A 1 180 ? 4.359 15.696 42.463 1.00 30.58 180 ILE A O 1
ATOM 1442 N N . ASN A 1 181 ? 3.437 13.657 42.761 1.00 27.36 181 ASN A N 1
ATOM 1443 C CA . ASN A 1 181 ? 4.331 13.191 43.821 1.00 27.36 181 ASN A CA 1
ATOM 1444 C C . ASN A 1 181 ? 5.285 12.142 43.233 1.00 27.36 181 ASN A C 1
ATOM 1446 O O . ASN A 1 181 ? 4.934 11.357 42.353 1.00 27.36 181 ASN A O 1
ATOM 1450 N N . SER A 1 182 ? 6.530 12.241 43.672 1.00 41.72 182 SER A N 1
ATOM 1451 C CA . SER A 1 182 ? 7.758 11.780 43.037 1.00 41.72 182 SER A CA 1
ATOM 1452 C C . SER A 1 182 ? 8.002 10.265 43.084 1.00 41.72 182 SER A C 1
ATOM 1454 O O . SER A 1 182 ? 7.607 9.577 44.019 1.00 41.72 182 SER A O 1
ATOM 1456 N N . ASN A 1 183 ? 8.781 9.812 42.089 1.00 32.09 183 ASN A N 1
ATOM 1457 C CA . ASN A 1 183 ? 9.505 8.531 41.984 1.00 32.09 183 ASN A CA 1
ATOM 1458 C C . ASN A 1 183 ? 8.884 7.392 41.160 1.00 32.09 183 ASN A C 1
ATOM 1460 O O . ASN A 1 183 ? 9.121 6.220 41.435 1.00 32.09 183 ASN A O 1
ATOM 1464 N N . THR A 1 184 ? 8.255 7.724 40.034 1.00 31.88 184 THR A N 1
ATOM 1465 C CA . THR A 1 184 ? 8.251 6.836 38.860 1.00 31.88 184 THR A CA 1
ATOM 1466 C C . THR A 1 184 ? 8.814 7.599 37.672 1.00 31.88 184 THR A C 1
ATOM 1468 O O . THR A 1 184 ? 8.272 8.637 37.289 1.00 31.88 184 THR A O 1
ATOM 1471 N N . PHE A 1 185 ? 9.930 7.114 37.123 1.00 30.08 185 PHE A N 1
ATOM 1472 C CA . PHE A 1 185 ? 10.567 7.672 35.935 1.00 30.08 185 PHE A CA 1
ATOM 1473 C C . PHE A 1 185 ? 9.531 7.877 34.825 1.00 30.08 185 PHE A C 1
ATOM 1475 O O . PHE A 1 185 ? 8.858 6.956 34.368 1.00 30.08 185 PHE A O 1
ATOM 1482 N N . ILE A 1 186 ? 9.402 9.139 34.443 1.00 32.53 186 ILE A N 1
ATOM 1483 C CA . ILE A 1 186 ? 8.449 9.690 33.495 1.00 32.53 186 ILE A CA 1
ATOM 1484 C C . ILE A 1 186 ? 8.749 9.112 32.100 1.00 32.53 186 ILE A C 1
ATOM 1486 O O . ILE A 1 186 ? 9.535 9.677 31.348 1.00 32.53 186 ILE A O 1
ATOM 1490 N N . ILE A 1 187 ? 8.082 8.021 31.708 1.00 39.62 187 ILE A N 1
ATOM 1491 C CA . ILE A 1 187 ? 7.805 7.718 30.288 1.00 39.62 187 ILE A CA 1
ATOM 1492 C C . ILE A 1 187 ? 6.471 8.388 29.932 1.00 39.62 187 ILE A C 1
ATOM 1494 O O . ILE A 1 187 ? 5.498 7.748 29.556 1.00 39.62 187 ILE A O 1
ATOM 1498 N N . LYS A 1 188 ? 6.385 9.704 30.136 1.00 39.03 188 LYS A N 1
ATOM 1499 C CA . LYS A 1 188 ? 5.203 10.506 29.776 1.00 39.03 188 LYS A CA 1
ATOM 1500 C C . LYS A 1 188 ? 5.524 11.659 28.820 1.00 39.03 188 LYS A C 1
ATOM 1502 O O . LYS A 1 188 ? 4.718 12.559 28.672 1.00 39.03 188 LYS A O 1
ATOM 1507 N N . ASN A 1 189 ? 6.670 11.623 28.128 1.00 42.09 189 ASN A N 1
ATOM 1508 C CA . ASN A 1 189 ? 7.021 12.644 27.123 1.00 42.09 189 ASN A CA 1
ATOM 1509 C C . ASN A 1 189 ? 7.732 12.116 25.860 1.00 42.09 189 ASN A C 1
ATOM 1511 O O . ASN A 1 189 ? 8.185 12.899 25.028 1.00 42.09 189 ASN A O 1
ATOM 1515 N N . SER A 1 190 ? 7.841 10.798 25.672 1.00 49.16 190 SER A N 1
ATOM 1516 C CA . SER A 1 190 ? 8.535 10.207 24.516 1.00 49.16 190 SER A CA 1
ATOM 1517 C C . SER A 1 190 ? 7.658 10.043 23.268 1.00 49.16 190 SER A C 1
ATOM 1519 O O . SER A 1 190 ? 8.204 9.783 22.197 1.00 49.16 190 SER A O 1
ATOM 1521 N N . SER A 1 191 ? 6.340 10.257 23.352 1.00 51.78 191 SER A N 1
ATOM 1522 C CA . SER A 1 191 ? 5.402 10.046 22.233 1.00 51.78 191 SER A CA 1
ATOM 1523 C C . SER A 1 191 ? 5.707 10.890 20.984 1.00 51.78 191 SER A C 1
ATOM 1525 O O . SER A 1 191 ? 5.291 10.522 19.889 1.00 51.78 191 SER A O 1
ATOM 1527 N N . TRP A 1 192 ? 6.473 11.982 21.113 1.00 58.34 192 TRP A N 1
ATOM 1528 C CA . TRP A 1 192 ? 6.856 12.850 19.990 1.00 58.34 192 TRP A CA 1
ATOM 1529 C C . TRP A 1 192 ? 8.333 12.811 19.600 1.00 58.34 192 TRP A C 1
ATOM 1531 O O . TRP A 1 192 ? 8.698 13.468 18.626 1.00 58.34 192 TRP A O 1
ATOM 1541 N N . TYR A 1 193 ? 9.191 12.041 20.282 1.00 75.75 193 TYR A N 1
ATOM 1542 C CA . TYR A 1 193 ? 10.636 12.088 20.005 1.00 75.75 193 TYR A CA 1
ATOM 1543 C C . TYR A 1 193 ? 10.949 11.762 18.536 1.00 75.75 193 TYR A C 1
ATOM 1545 O O . TYR A 1 193 ? 11.706 12.476 17.891 1.00 75.75 193 TYR A O 1
ATOM 1553 N N . CYS A 1 194 ? 10.294 10.750 17.961 1.00 78.00 194 CYS A N 1
ATOM 1554 C CA . CYS A 1 194 ? 10.462 10.399 16.549 1.00 78.00 194 CYS A CA 1
ATOM 1555 C C . CYS A 1 194 ? 9.336 10.887 15.636 1.00 78.00 194 CYS A C 1
ATOM 1557 O O . CYS A 1 194 ? 9.221 10.389 14.516 1.00 78.00 194 CYS A O 1
ATOM 1559 N N . ASN A 1 195 ? 8.500 11.833 16.074 1.00 82.75 195 ASN A N 1
ATOM 1560 C CA . ASN A 1 195 ? 7.286 12.244 15.365 1.00 82.75 195 ASN A CA 1
ATOM 1561 C C . ASN A 1 195 ? 6.448 11.032 14.898 1.00 82.75 195 ASN A C 1
ATOM 1563 O O . ASN A 1 195 ? 5.762 10.400 15.688 1.00 82.75 195 ASN A O 1
ATOM 1567 N N . ARG A 1 196 ? 6.506 10.695 13.602 1.00 75.38 196 ARG A N 1
ATOM 1568 C CA . ARG A 1 196 ? 5.785 9.569 12.970 1.00 75.38 196 ARG A CA 1
ATOM 1569 C C . ARG A 1 196 ? 6.649 8.315 12.772 1.00 75.38 196 ARG A C 1
ATOM 1571 O O . ARG A 1 196 ? 6.260 7.410 12.037 1.00 75.38 196 ARG A O 1
ATOM 1578 N N . GLY A 1 197 ? 7.854 8.311 13.327 1.00 77.81 197 GLY A N 1
ATOM 1579 C CA . GLY A 1 197 ? 8.796 7.199 13.324 1.00 77.81 197 GLY A CA 1
ATOM 1580 C C . GLY A 1 197 ? 8.806 6.435 14.641 1.00 77.81 197 GLY A C 1
ATOM 1581 O O . GLY A 1 197 ? 8.160 6.817 15.610 1.00 77.81 197 GLY A O 1
ATOM 1582 N N . ILE A 1 198 ? 9.574 5.352 14.657 1.00 82.75 198 ILE A N 1
ATOM 1583 C CA . ILE A 1 198 ? 9.726 4.468 15.813 1.00 82.75 198 ILE A CA 1
ATOM 1584 C C . ILE A 1 198 ? 11.065 4.773 16.485 1.00 82.75 198 ILE A C 1
ATOM 1586 O O . ILE A 1 198 ? 12.087 4.890 15.803 1.00 82.75 198 ILE A O 1
ATOM 1590 N N . ILE A 1 199 ? 11.057 4.899 17.812 1.00 80.56 199 ILE A N 1
ATOM 1591 C CA . ILE A 1 199 ? 12.271 5.063 18.617 1.00 80.56 199 ILE A CA 1
ATOM 1592 C C . ILE A 1 199 ? 12.953 3.701 18.745 1.00 80.56 199 ILE A C 1
ATOM 1594 O O . ILE A 1 199 ? 12.317 2.710 19.092 1.00 80.56 199 ILE A O 1
ATOM 1598 N N . ILE A 1 200 ? 14.253 3.654 18.478 1.00 82.25 200 ILE A N 1
ATOM 1599 C CA . ILE A 1 200 ? 15.106 2.495 18.721 1.00 82.25 200 ILE A CA 1
ATOM 1600 C C . ILE A 1 200 ? 16.180 2.891 19.725 1.00 82.25 200 ILE A C 1
ATOM 1602 O O . ILE A 1 200 ? 16.791 3.954 19.610 1.00 82.25 200 ILE A O 1
ATOM 1606 N N . TYR A 1 201 ? 16.433 1.995 20.673 1.00 77.69 201 TYR A N 1
ATOM 1607 C CA . TYR A 1 201 ? 17.490 2.112 21.668 1.00 77.69 201 TYR A CA 1
ATOM 1608 C C . TYR A 1 201 ? 18.647 1.189 21.261 1.00 77.69 201 TYR A C 1
ATOM 1610 O O . TYR A 1 201 ? 18.637 0.005 21.610 1.00 77.69 201 TYR A O 1
ATOM 1618 N N . PRO A 1 202 ? 19.613 1.657 20.448 1.00 74.06 202 PRO A N 1
ATOM 1619 C CA . PRO A 1 202 ? 20.772 0.845 20.119 1.00 74.06 202 PRO A CA 1
ATOM 1620 C C . PRO A 1 202 ? 21.599 0.615 21.385 1.00 74.06 202 PRO A C 1
ATOM 1622 O O . PRO A 1 202 ? 21.954 1.557 22.091 1.00 74.06 202 PRO A O 1
ATOM 1625 N N . ARG A 1 203 ? 21.934 -0.646 21.662 1.00 63.28 203 ARG A N 1
ATOM 1626 C CA . ARG A 1 203 ? 22.894 -0.983 22.712 1.00 63.28 203 ARG A CA 1
ATOM 1627 C C . ARG A 1 203 ? 24.293 -0.625 22.206 1.00 63.28 203 ARG A C 1
ATOM 1629 O O . ARG A 1 203 ? 24.839 -1.335 21.368 1.00 63.28 203 ARG A O 1
ATOM 1636 N N . SER A 1 204 ? 24.822 0.504 22.664 1.00 61.62 204 SER A N 1
ATOM 1637 C CA . SER A 1 204 ? 26.206 0.924 22.425 1.00 61.62 204 SER A CA 1
ATOM 1638 C C . SER A 1 204 ? 27.086 0.463 23.590 1.00 61.62 204 SER A C 1
ATOM 1640 O O . SER A 1 204 ? 26.637 0.494 24.732 1.00 61.62 204 SER A O 1
ATOM 1642 N N . GLU A 1 205 ? 28.330 0.055 23.321 1.00 60.25 205 GLU A N 1
ATOM 1643 C CA . GLU A 1 205 ? 29.290 -0.411 24.344 1.00 60.25 205 GLU A CA 1
ATOM 1644 C C . GLU A 1 205 ? 29.668 0.672 25.376 1.00 60.25 205 GLU A C 1
ATOM 1646 O O . GLU A 1 205 ? 30.160 0.343 26.448 1.00 60.25 205 GLU A O 1
ATOM 1651 N N . ASN A 1 206 ? 29.385 1.950 25.096 1.00 56.47 206 ASN A N 1
ATOM 1652 C CA . ASN A 1 206 ? 29.764 3.091 25.939 1.00 56.47 206 ASN A CA 1
ATOM 1653 C C . ASN A 1 206 ? 28.603 3.706 26.749 1.00 56.47 206 ASN A C 1
ATOM 1655 O O . ASN A 1 206 ? 28.618 4.914 26.978 1.00 56.47 206 ASN A O 1
ATOM 1659 N N . ASP A 1 207 ? 27.580 2.928 27.127 1.00 54.16 207 ASP A N 1
ATOM 1660 C CA . ASP A 1 207 ? 26.465 3.329 28.025 1.00 54.16 207 ASP A CA 1
ATOM 1661 C C . ASP A 1 207 ? 25.702 4.626 27.655 1.00 54.16 207 ASP A C 1
ATOM 1663 O O . ASP A 1 207 ? 24.834 5.109 28.384 1.00 54.16 207 ASP A O 1
ATOM 1667 N N . SER A 1 208 ? 25.960 5.188 26.474 1.00 54.66 208 SER A N 1
ATOM 1668 C CA . SER A 1 208 ? 25.223 6.318 25.922 1.00 54.66 208 SER A CA 1
ATOM 1669 C C . SER A 1 208 ? 24.051 5.766 25.128 1.00 54.66 208 SER A C 1
ATOM 1671 O O . SER A 1 208 ? 24.163 5.418 23.950 1.00 54.66 208 SER A O 1
ATOM 1673 N N . PHE A 1 209 ? 22.905 5.673 25.798 1.00 55.38 209 PHE A N 1
ATOM 1674 C CA . PHE A 1 209 ? 21.609 5.405 25.182 1.00 55.38 209 PHE A CA 1
ATOM 1675 C C . PHE A 1 209 ? 21.185 6.603 24.317 1.00 55.38 209 PHE A C 1
ATOM 1677 O O . PHE A 1 209 ? 20.296 7.372 24.675 1.00 55.38 209 PHE A O 1
ATOM 1684 N N . ASN A 1 210 ? 21.835 6.796 23.169 1.00 67.12 210 ASN A N 1
ATOM 1685 C CA . ASN A 1 210 ? 21.353 7.750 22.179 1.00 67.12 210 ASN A CA 1
ATOM 1686 C C . ASN A 1 210 ? 20.166 7.126 21.449 1.00 67.12 210 ASN A C 1
ATOM 1688 O O . ASN A 1 210 ? 20.324 6.214 20.637 1.00 67.12 210 ASN A O 1
ATOM 1692 N N . ASN A 1 211 ? 18.972 7.629 21.750 1.00 74.12 211 ASN A N 1
ATOM 1693 C CA . ASN A 1 211 ? 17.736 7.251 21.078 1.00 74.12 211 ASN A CA 1
ATOM 1694 C C . ASN A 1 211 ? 17.857 7.561 19.578 1.00 74.12 211 ASN A C 1
ATOM 1696 O O . ASN A 1 211 ? 18.155 8.690 19.192 1.00 74.12 211 AS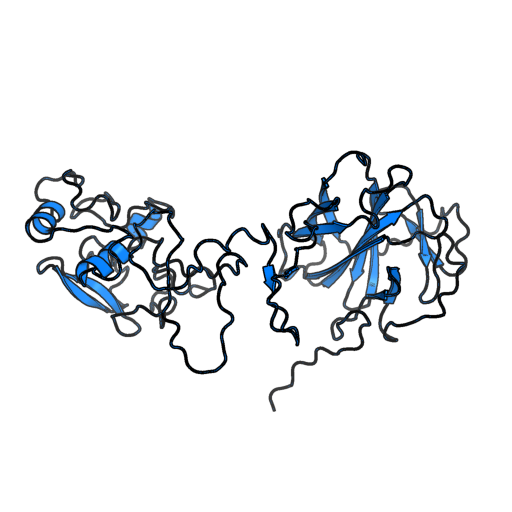N A O 1
ATOM 1700 N N . VAL A 1 212 ? 17.612 6.572 18.720 1.00 83.25 212 VAL A N 1
ATOM 1701 C CA . VAL A 1 212 ? 17.662 6.737 17.261 1.00 83.25 212 VAL A CA 1
ATOM 1702 C C . VAL A 1 212 ? 16.286 6.496 16.672 1.00 83.25 212 VAL A C 1
ATOM 1704 O O . VAL A 1 212 ? 15.660 5.473 16.930 1.00 83.25 212 VAL A O 1
ATOM 1707 N N . CYS A 1 213 ? 15.832 7.398 15.807 1.00 86.06 213 CYS A N 1
ATOM 1708 C CA . CYS A 1 213 ? 14.562 7.237 15.115 1.00 86.06 213 CYS A CA 1
ATOM 1709 C C . CYS A 1 213 ? 14.695 6.436 13.821 1.00 86.06 213 CYS A C 1
ATOM 1711 O O . CYS A 1 213 ? 15.545 6.720 12.971 1.00 86.06 213 CYS A O 1
ATOM 1713 N N . LYS A 1 214 ? 13.793 5.472 13.620 1.00 87.31 214 LYS A N 1
ATOM 1714 C CA . LYS A 1 214 ? 13.533 4.870 12.310 1.00 87.31 214 LYS A CA 1
ATOM 1715 C C . LYS A 1 214 ? 12.262 5.446 11.714 1.00 87.31 214 LYS A C 1
ATOM 1717 O O . LYS A 1 214 ? 11.165 5.265 12.235 1.00 87.31 214 LYS A O 1
ATOM 1722 N N . CYS A 1 215 ? 12.432 6.137 10.595 1.00 84.62 215 CYS A N 1
ATOM 1723 C CA . CYS A 1 215 ? 11.346 6.809 9.903 1.00 84.62 215 CYS A CA 1
ATOM 1724 C C . CYS A 1 215 ? 10.668 5.886 8.892 1.00 84.62 215 CYS A C 1
ATOM 1726 O O . CYS A 1 215 ? 11.362 5.160 8.173 1.00 84.62 215 CYS A O 1
ATOM 1728 N N . PRO A 1 216 ? 9.333 5.947 8.761 1.00 86.19 216 PRO A N 1
ATOM 1729 C CA . PRO A 1 216 ? 8.657 5.330 7.631 1.00 86.19 216 PRO A CA 1
ATOM 1730 C C . PRO A 1 216 ? 9.083 6.019 6.319 1.00 86.19 216 PRO A C 1
ATOM 1732 O O . PRO A 1 216 ? 9.460 7.192 6.341 1.00 86.19 216 PRO A O 1
ATOM 1735 N N . PRO A 1 217 ? 8.937 5.369 5.147 1.00 82.38 217 PRO A N 1
ATOM 1736 C CA . PRO A 1 217 ? 9.411 5.890 3.852 1.00 82.38 217 PRO A CA 1
ATOM 1737 C C . PRO A 1 217 ? 8.899 7.294 3.471 1.00 82.38 217 PRO A C 1
ATOM 1739 O O . PRO A 1 217 ? 9.492 7.991 2.645 1.00 82.38 217 PRO A O 1
ATOM 1742 N N . SER A 1 218 ? 7.782 7.710 4.073 1.00 84.38 218 SER A N 1
ATOM 1743 C CA . SER A 1 218 ? 7.146 9.014 3.876 1.00 84.38 218 SER A CA 1
ATOM 1744 C C . SER A 1 218 ? 7.853 10.181 4.572 1.00 84.38 218 SER A C 1
ATOM 1746 O O . SER A 1 218 ? 7.553 11.327 4.232 1.00 84.38 218 SER A O 1
ATOM 1748 N N . TYR A 1 219 ? 8.755 9.913 5.518 1.00 87.31 219 TYR A N 1
ATOM 1749 C CA . TYR A 1 219 ? 9.435 10.918 6.334 1.00 87.31 219 TYR A CA 1
ATOM 1750 C C . TYR A 1 219 ? 10.936 10.621 6.443 1.00 87.31 219 TYR A C 1
ATOM 1752 O O . TYR A 1 219 ? 11.378 9.491 6.244 1.00 87.31 219 TYR A O 1
ATOM 1760 N N . TYR A 1 220 ? 11.735 11.641 6.735 1.00 87.50 220 TYR A N 1
ATOM 1761 C CA . TYR A 1 220 ? 13.177 11.524 6.931 1.00 87.50 220 TYR A CA 1
ATOM 1762 C C . TYR A 1 220 ? 13.695 12.581 7.917 1.00 87.50 220 TYR A C 1
ATOM 1764 O O . TYR A 1 220 ? 12.961 13.474 8.336 1.00 87.50 220 TYR A O 1
ATOM 1772 N N . GLY A 1 221 ? 14.971 12.467 8.285 1.00 86.69 221 GLY A N 1
ATOM 1773 C CA . GLY A 1 221 ? 15.606 13.279 9.325 1.00 86.69 221 GLY A CA 1
ATOM 1774 C C . GLY A 1 221 ? 15.818 12.480 10.609 1.00 86.69 221 GLY A C 1
ATOM 1775 O O . GLY A 1 221 ? 15.288 11.381 10.756 1.00 86.69 221 GLY A O 1
ATOM 1776 N N . HIS A 1 222 ? 16.615 13.022 11.528 1.00 85.56 222 HIS A N 1
ATOM 1777 C CA . HIS A 1 222 ? 16.981 12.335 12.771 1.00 85.56 222 HIS A CA 1
ATOM 1778 C C . HIS A 1 222 ? 15.794 12.132 13.730 1.00 85.56 222 HIS A C 1
ATOM 1780 O O . HIS A 1 222 ? 15.845 11.213 14.535 1.00 85.56 222 HIS A O 1
ATOM 1786 N N . LEU A 1 223 ? 14.723 12.924 13.590 1.00 84.88 223 LEU A N 1
ATOM 1787 C CA . LEU A 1 223 ? 13.452 12.792 14.321 1.00 84.88 223 LEU A CA 1
ATOM 1788 C C . LEU A 1 223 ? 12.271 12.535 13.374 1.00 84.88 223 LEU A C 1
ATOM 1790 O O . LEU A 1 223 ? 11.121 12.758 13.741 1.00 84.88 223 LEU A O 1
ATOM 1794 N N . CYS A 1 224 ? 12.523 12.145 12.121 1.00 86.25 224 CYS A N 1
ATOM 1795 C CA . CYS A 1 224 ? 11.481 12.004 11.095 1.00 86.25 224 CYS A CA 1
ATOM 1796 C C . CYS A 1 224 ? 10.664 13.287 10.855 1.00 86.25 224 CYS A C 1
ATOM 1798 O O . CYS A 1 224 ? 9.475 13.228 10.539 1.00 86.25 224 CYS A O 1
ATOM 1800 N N . GLN A 1 225 ? 11.307 14.446 11.012 1.00 85.12 225 GLN A N 1
ATOM 1801 C CA . GLN A 1 225 ? 10.671 15.761 10.954 1.00 85.12 225 GLN A CA 1
ATOM 1802 C C . GLN A 1 225 ? 10.371 16.242 9.527 1.00 85.12 225 GLN A C 1
ATOM 1804 O O . GLN A 1 225 ? 9.501 17.087 9.329 1.00 85.12 225 GLN A O 1
ATOM 1809 N N . TYR A 1 226 ? 11.079 15.723 8.521 1.00 87.06 226 TYR A N 1
ATOM 1810 C CA . TYR A 1 226 ? 10.937 16.180 7.142 1.00 87.06 226 TYR A CA 1
ATOM 1811 C C . TYR A 1 226 ? 10.083 15.222 6.330 1.00 87.06 226 TYR A C 1
ATOM 1813 O O . TYR A 1 226 ? 10.252 14.004 6.376 1.00 87.06 226 TYR A O 1
ATOM 1821 N N . GLN A 1 227 ? 9.175 15.775 5.534 1.00 86.06 227 GLN A N 1
ATOM 1822 C CA . GLN A 1 227 ? 8.350 14.988 4.635 1.00 86.06 227 GLN A CA 1
ATOM 1823 C C . GLN A 1 227 ? 9.138 14.618 3.378 1.00 86.06 227 GLN A C 1
ATOM 1825 O O . GLN A 1 227 ? 9.649 15.481 2.668 1.00 86.06 227 GLN A O 1
ATOM 1830 N N . ASN A 1 228 ? 9.203 13.323 3.078 1.00 86.44 228 ASN A N 1
ATOM 1831 C CA . ASN A 1 228 ? 9.877 12.837 1.885 1.00 86.44 228 ASN A CA 1
ATOM 1832 C C . ASN A 1 228 ? 9.080 13.219 0.629 1.00 86.44 228 ASN A C 1
ATOM 1834 O O . ASN A 1 228 ? 7.849 13.065 0.593 1.00 86.44 228 ASN A O 1
ATOM 1838 N N . GLN A 1 229 ? 9.791 13.681 -0.399 1.00 89.44 229 GLN A N 1
ATOM 1839 C CA . GLN A 1 229 ? 9.200 13.935 -1.705 1.00 89.44 229 GLN A CA 1
ATOM 1840 C C . GLN A 1 229 ? 8.889 12.594 -2.366 1.00 89.44 229 GLN A C 1
ATOM 1842 O O . GLN A 1 229 ? 9.753 11.721 -2.461 1.00 89.44 229 GLN A O 1
ATOM 1847 N N . ARG A 1 230 ? 7.633 12.396 -2.767 1.00 91.06 230 ARG A N 1
ATOM 1848 C CA . ARG A 1 230 ? 7.156 11.078 -3.199 1.00 91.06 230 ARG A CA 1
ATOM 1849 C C . ARG A 1 230 ? 5.981 11.153 -4.154 1.00 91.06 230 ARG A C 1
ATOM 1851 O O . ARG A 1 230 ? 5.316 12.180 -4.288 1.00 91.06 230 ARG A O 1
ATOM 1858 N N . ILE A 1 231 ? 5.683 10.015 -4.752 1.00 91.69 231 ILE A N 1
ATOM 1859 C CA . ILE A 1 231 ? 4.469 9.780 -5.518 1.00 91.69 231 ILE A CA 1
ATOM 1860 C C . ILE A 1 231 ? 3.569 8.883 -4.675 1.00 91.69 231 ILE A C 1
ATOM 1862 O O . ILE A 1 231 ? 4.023 7.888 -4.118 1.00 91.69 231 ILE A O 1
ATOM 1866 N N . SER A 1 232 ? 2.301 9.256 -4.564 1.00 92.75 232 SER A N 1
ATOM 1867 C CA . SER A 1 232 ? 1.252 8.517 -3.869 1.00 92.75 232 SER A CA 1
ATOM 1868 C C . SER A 1 232 ? 0.223 8.063 -4.895 1.00 92.75 232 SER A C 1
ATOM 1870 O O . SER A 1 232 ? -0.536 8.880 -5.416 1.00 92.75 232 SER A O 1
ATOM 1872 N N . LEU A 1 233 ? 0.208 6.767 -5.182 1.00 92.44 233 LEU A N 1
ATOM 1873 C CA . LEU A 1 233 ? -0.683 6.140 -6.147 1.00 92.44 233 LEU A CA 1
ATOM 1874 C C . LEU A 1 233 ? -1.842 5.469 -5.427 1.00 92.44 233 LEU A C 1
ATOM 1876 O O . LEU A 1 233 ? -1.622 4.654 -4.535 1.00 92.44 233 LEU A O 1
ATOM 1880 N N . THR A 1 234 ? -3.059 5.765 -5.861 1.00 92.31 234 THR A N 1
ATOM 1881 C CA . THR A 1 234 ? -4.263 5.029 -5.483 1.00 92.31 234 THR A CA 1
ATOM 1882 C C . THR A 1 234 ? -4.719 4.225 -6.689 1.00 92.31 234 THR A C 1
ATOM 1884 O O . THR A 1 234 ? -5.148 4.783 -7.697 1.00 92.31 234 THR A O 1
ATOM 1887 N N . LEU A 1 235 ? -4.594 2.908 -6.595 1.00 90.50 235 LEU A N 1
ATOM 1888 C CA . LEU A 1 235 ? -4.938 1.973 -7.649 1.00 90.50 235 LEU A CA 1
ATOM 1889 C C . LEU A 1 235 ? -6.307 1.363 -7.385 1.00 90.50 235 LEU A C 1
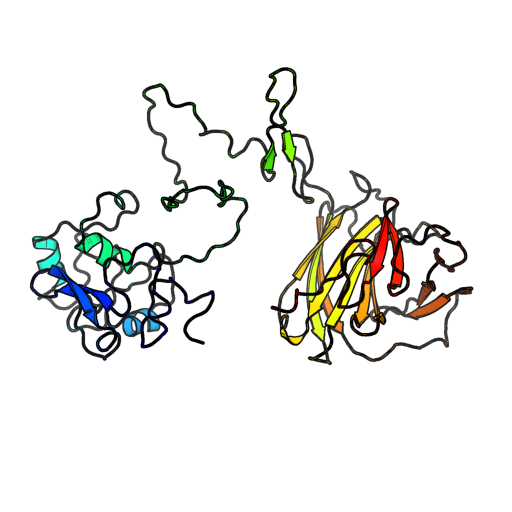ATOM 1891 O O . LEU A 1 235 ? -6.587 0.855 -6.298 1.00 90.50 235 LEU A O 1
ATOM 1895 N N . HIS A 1 236 ? -7.130 1.375 -8.420 1.00 89.94 236 HIS A N 1
ATOM 1896 C CA . HIS A 1 236 ? -8.313 0.548 -8.531 1.00 89.94 236 HIS A CA 1
ATOM 1897 C C . HIS A 1 236 ? -8.069 -0.444 -9.667 1.00 89.94 236 HIS A C 1
ATOM 1899 O O . HIS A 1 236 ? -7.700 -0.045 -10.768 1.00 89.94 236 HIS A O 1
ATOM 1905 N N . MET A 1 237 ? -8.209 -1.738 -9.401 1.00 87.06 237 MET A N 1
ATOM 1906 C CA . MET A 1 237 ? -7.951 -2.768 -10.405 1.00 87.06 237 MET A CA 1
ATOM 1907 C C . MET A 1 237 ? -9.153 -3.684 -10.520 1.00 87.06 237 MET A C 1
ATOM 1909 O O . MET A 1 237 ? -9.713 -4.121 -9.514 1.00 87.06 237 MET A O 1
ATOM 1913 N N . SER A 1 238 ? -9.518 -3.982 -11.758 1.00 86.19 238 SER A N 1
ATOM 1914 C CA . SER A 1 238 ? -10.477 -5.019 -12.105 1.00 86.19 238 SER A CA 1
ATOM 1915 C C . SER A 1 238 ? -9.861 -5.939 -13.151 1.00 86.19 238 SER A C 1
ATOM 1917 O O . SER A 1 238 ? -8.981 -5.539 -13.911 1.00 86.19 238 SER A O 1
ATOM 1919 N N . SER A 1 239 ? -10.298 -7.192 -13.174 1.00 84.81 239 SER A N 1
ATOM 1920 C CA . SER A 1 239 ? -9.863 -8.179 -14.159 1.00 84.81 239 SER A CA 1
ATOM 1921 C C . SER A 1 239 ? -11.072 -8.800 -14.836 1.00 84.81 239 SER A C 1
ATOM 1923 O O . SER A 1 239 ? -12.084 -9.052 -14.177 1.00 84.81 239 SER A O 1
ATOM 1925 N N . VAL A 1 240 ? -10.953 -9.061 -16.139 1.00 83.06 240 VAL A N 1
ATOM 1926 C CA . VAL A 1 240 ? -11.951 -9.822 -16.905 1.00 83.06 240 VAL A CA 1
ATOM 1927 C C . VAL A 1 240 ? -11.977 -11.280 -16.444 1.00 83.06 240 VAL A C 1
ATOM 1929 O O . VAL A 1 240 ? -13.048 -11.861 -16.279 1.00 83.06 240 VAL A O 1
ATOM 1932 N N . ASP A 1 241 ? -10.803 -11.859 -16.186 1.00 80.88 241 ASP A N 1
ATOM 1933 C CA . ASP A 1 241 ? -10.678 -13.211 -15.650 1.00 80.88 241 ASP A CA 1
ATOM 1934 C C . ASP A 1 241 ? -10.639 -13.172 -14.116 1.00 80.88 241 ASP A C 1
ATOM 1936 O O . ASP A 1 241 ? -9.841 -12.450 -13.513 1.00 80.88 241 ASP A O 1
ATOM 1940 N N . ARG A 1 242 ? -11.530 -13.939 -13.481 1.00 78.75 242 ARG A N 1
ATOM 1941 C CA . ARG A 1 242 ? -11.684 -14.012 -12.021 1.00 78.75 242 ARG A CA 1
ATOM 1942 C C . ARG A 1 242 ? -10.824 -15.090 -11.367 1.00 78.75 242 ARG A C 1
ATOM 1944 O O . ARG A 1 242 ? -10.862 -15.214 -10.148 1.00 78.75 242 ARG A O 1
ATOM 1951 N N . HIS A 1 243 ? -10.114 -15.916 -12.131 1.00 82.00 243 HIS A N 1
ATOM 1952 C CA . HIS A 1 243 ? -9.301 -17.014 -11.597 1.00 82.00 243 HIS A CA 1
ATOM 1953 C C . HIS A 1 243 ? -7.800 -16.750 -11.713 1.00 82.00 243 HIS A C 1
ATOM 1955 O O . HIS A 1 243 ? -6.997 -17.458 -11.104 1.00 82.00 243 HIS A O 1
ATOM 1961 N N . THR A 1 244 ? -7.413 -15.716 -12.452 1.00 83.94 244 THR A N 1
ATOM 1962 C CA . THR A 1 244 ? -6.019 -15.337 -12.646 1.00 83.94 244 THR A CA 1
ATOM 1963 C C . THR A 1 244 ? -5.461 -14.589 -11.448 1.00 83.94 244 THR A C 1
ATOM 1965 O O . THR A 1 244 ? -6.121 -13.778 -10.791 1.00 83.94 244 THR A O 1
ATOM 1968 N N . THR A 1 245 ? -4.191 -14.864 -11.176 1.00 88.50 245 THR A N 1
ATOM 1969 C CA . THR A 1 245 ? -3.382 -14.103 -10.229 1.00 88.50 245 THR A CA 1
ATOM 1970 C C . THR A 1 245 ? -2.351 -13.320 -11.016 1.00 88.50 245 THR A C 1
ATOM 1972 O O . THR A 1 245 ? -1.608 -13.903 -11.808 1.00 88.50 245 THR A O 1
ATOM 1975 N N . TYR A 1 246 ? -2.276 -12.018 -10.771 1.00 89.75 246 TYR A N 1
ATOM 1976 C CA . TYR A 1 246 ? -1.337 -11.137 -11.449 1.00 89.75 246 TYR A CA 1
ATOM 1977 C C . TYR A 1 246 ? -0.207 -10.716 -10.509 1.00 89.75 246 TYR A C 1
ATOM 1979 O O . TYR A 1 246 ? -0.414 -10.503 -9.316 1.00 89.75 246 TYR A O 1
ATOM 1987 N N . ALA A 1 247 ? 0.999 -10.582 -11.045 1.00 91.50 247 ALA A N 1
ATOM 1988 C CA . ALA A 1 247 ? 2.083 -9.832 -10.435 1.00 91.50 247 ALA A CA 1
ATOM 1989 C C . ALA A 1 247 ? 2.102 -8.439 -11.071 1.00 91.50 247 ALA A C 1
ATOM 1991 O O . ALA A 1 247 ? 2.287 -8.312 -12.282 1.00 91.50 247 ALA A O 1
ATOM 1992 N N . ILE A 1 248 ? 1.880 -7.411 -10.253 1.00 92.06 248 ILE A N 1
ATOM 1993 C CA . ILE A 1 248 ? 1.880 -6.014 -10.682 1.00 92.06 248 ILE A CA 1
ATOM 1994 C C . ILE A 1 248 ? 3.180 -5.377 -10.211 1.00 92.06 248 ILE A C 1
ATOM 1996 O O . ILE A 1 248 ? 3.530 -5.481 -9.033 1.00 92.06 248 ILE A O 1
ATOM 2000 N N . VAL A 1 249 ? 3.887 -4.725 -11.131 1.00 93.06 249 VAL A N 1
ATOM 2001 C CA . VAL A 1 249 ? 5.124 -3.992 -10.853 1.00 93.06 249 VAL A CA 1
ATOM 2002 C C . VAL A 1 249 ? 4.931 -2.540 -11.262 1.00 93.06 249 VAL A C 1
ATOM 2004 O O . VAL A 1 249 ? 4.706 -2.240 -12.431 1.00 93.06 249 VAL A O 1
ATOM 2007 N N . ILE A 1 250 ? 5.007 -1.632 -10.298 1.00 94.19 250 ILE A N 1
ATOM 2008 C CA . ILE A 1 250 ? 4.917 -0.187 -10.499 1.00 94.19 250 ILE A CA 1
ATOM 2009 C C . ILE A 1 250 ? 6.334 0.372 -10.435 1.00 94.19 250 ILE A C 1
ATOM 2011 O O . ILE A 1 250 ? 7.049 0.108 -9.474 1.00 94.19 250 ILE A O 1
ATOM 2015 N N . MET A 1 251 ? 6.741 1.155 -11.425 1.00 93.12 251 MET A N 1
ATOM 2016 C CA . MET A 1 251 ? 8.093 1.694 -11.542 1.00 93.12 251 MET A CA 1
ATOM 2017 C C . MET A 1 251 ? 8.061 3.199 -11.780 1.00 93.12 251 MET A C 1
ATOM 2019 O O . MET A 1 251 ? 7.287 3.689 -12.602 1.00 93.12 251 MET A O 1
ATOM 2023 N N . LEU A 1 252 ? 8.947 3.913 -11.092 1.00 92.19 252 LEU A N 1
ATOM 2024 C CA . LEU A 1 252 ? 9.343 5.276 -11.413 1.00 92.19 252 LEU A CA 1
ATOM 2025 C C . LEU A 1 252 ? 10.509 5.215 -12.398 1.00 92.19 252 LEU A C 1
ATOM 2027 O O . LEU A 1 252 ? 11.608 4.803 -12.024 1.00 92.19 252 LEU A O 1
ATOM 2031 N N . ILE A 1 253 ? 10.253 5.618 -13.636 1.00 89.06 253 ILE A N 1
ATOM 2032 C CA . ILE A 1 253 ? 11.240 5.648 -14.713 1.00 89.06 253 ILE A CA 1
ATOM 2033 C C . ILE A 1 253 ? 11.570 7.095 -15.074 1.00 89.06 253 ILE A C 1
ATOM 2035 O O . ILE A 1 253 ? 10.720 7.983 -14.957 1.00 89.06 253 ILE A O 1
ATOM 2039 N N . ASP A 1 254 ? 12.793 7.321 -15.530 1.00 84.19 254 ASP A N 1
ATOM 2040 C CA . ASP A 1 254 ? 13.200 8.582 -16.142 1.00 84.19 254 ASP A CA 1
ATOM 2041 C C . ASP A 1 254 ? 13.429 8.404 -17.646 1.00 84.19 254 ASP A C 1
ATOM 2043 O O . ASP A 1 254 ? 13.945 7.384 -18.111 1.00 84.19 254 ASP A O 1
ATOM 2047 N N . GLU A 1 255 ? 12.970 9.389 -18.415 1.00 70.88 255 GLU A N 1
ATOM 2048 C CA . GLU A 1 255 ? 12.985 9.360 -19.878 1.00 70.88 255 GLU A CA 1
ATOM 2049 C C . GLU A 1 255 ? 14.218 10.024 -20.497 1.00 70.88 255 GLU A C 1
ATOM 2051 O O . GLU A 1 255 ? 14.421 9.901 -21.706 1.00 70.88 255 GLU A O 1
ATOM 2056 N N . ILE A 1 256 ? 15.025 10.740 -19.709 1.00 66.44 256 ILE A N 1
ATOM 2057 C CA . ILE A 1 256 ? 16.192 11.469 -20.227 1.00 66.44 256 ILE A CA 1
ATOM 2058 C C . ILE A 1 256 ? 17.371 10.537 -20.469 1.00 66.44 256 ILE A C 1
ATOM 2060 O O . ILE A 1 256 ? 18.063 10.660 -21.486 1.00 66.44 256 ILE A O 1
ATOM 2064 N N . ASP A 1 257 ? 17.565 9.556 -19.594 1.00 56.69 257 ASP A N 1
ATOM 2065 C CA . ASP A 1 257 ? 18.639 8.599 -19.764 1.00 56.69 257 ASP A CA 1
ATOM 2066 C C . ASP A 1 257 ? 18.245 7.525 -20.776 1.00 56.69 257 ASP A C 1
ATOM 2068 O O . ASP A 1 257 ? 17.288 6.763 -20.611 1.00 56.69 257 ASP A O 1
ATOM 2072 N N . LYS A 1 258 ? 19.069 7.385 -21.823 1.00 55.09 258 LYS A N 1
ATOM 2073 C CA . LYS A 1 258 ? 18.999 6.324 -22.850 1.00 55.09 258 LYS A CA 1
ATOM 2074 C C . LYS A 1 258 ? 19.019 4.893 -22.268 1.00 55.09 258 LYS A C 1
ATOM 2076 O O . LYS A 1 258 ? 19.027 3.924 -23.026 1.00 55.09 258 LYS A O 1
ATOM 2081 N N . ARG A 1 259 ? 19.049 4.738 -20.943 1.00 58.50 259 ARG A N 1
ATOM 2082 C CA . ARG A 1 259 ? 19.058 3.481 -20.201 1.00 58.50 259 ARG A CA 1
ATOM 2083 C C . ARG A 1 259 ? 17.688 3.053 -19.654 1.00 58.50 259 ARG A C 1
ATOM 2085 O O . ARG A 1 259 ? 17.563 1.869 -19.365 1.00 58.50 259 ARG A O 1
ATOM 2092 N N . GLN A 1 260 ? 16.659 3.918 -19.633 1.00 65.12 260 GLN A N 1
ATOM 2093 C CA . GLN A 1 260 ? 15.399 3.648 -18.906 1.00 65.12 260 GLN A CA 1
ATOM 2094 C C . GLN A 1 260 ? 15.691 3.205 -17.464 1.00 65.12 260 GLN A C 1
ATOM 2096 O O . GLN A 1 260 ? 15.350 2.095 -17.052 1.00 65.12 260 GLN A O 1
ATOM 2101 N N . ASP A 1 261 ? 16.372 4.064 -16.708 1.00 75.81 261 ASP A N 1
ATOM 2102 C CA . ASP A 1 261 ? 16.736 3.737 -15.335 1.00 75.81 261 ASP A CA 1
ATOM 2103 C C . ASP A 1 261 ? 15.488 3.729 -14.439 1.00 75.81 261 ASP A C 1
ATOM 2105 O O . ASP A 1 261 ? 14.645 4.631 -14.467 1.00 75.81 261 ASP A O 1
ATOM 2109 N N . ILE A 1 262 ? 15.355 2.659 -13.654 1.00 85.00 262 ILE A N 1
ATOM 2110 C CA . ILE A 1 262 ? 14.272 2.484 -12.687 1.00 85.00 262 ILE A CA 1
ATOM 2111 C C . ILE A 1 262 ? 14.767 3.043 -11.355 1.00 85.00 262 ILE A C 1
ATOM 2113 O O . ILE A 1 262 ? 15.593 2.419 -10.684 1.00 85.00 262 ILE A O 1
ATOM 2117 N N . HIS A 1 263 ? 14.257 4.207 -10.957 1.00 87.38 263 HIS A N 1
ATOM 2118 C CA . HIS A 1 263 ? 14.671 4.872 -9.719 1.00 87.38 263 HIS A CA 1
ATOM 2119 C C . HIS A 1 263 ? 14.032 4.262 -8.473 1.00 87.38 263 HIS A C 1
ATOM 2121 O O . HIS A 1 263 ? 14.658 4.166 -7.423 1.00 87.38 263 HIS A O 1
ATOM 2127 N N . SER A 1 264 ? 12.771 3.856 -8.572 1.00 89.69 264 SER A N 1
ATOM 2128 C CA . SER A 1 264 ? 12.019 3.259 -7.472 1.00 89.69 264 SER A CA 1
ATOM 2129 C C . SER A 1 264 ? 10.974 2.325 -8.050 1.00 89.69 264 SER A C 1
ATOM 2131 O O . SER A 1 264 ? 10.431 2.592 -9.123 1.00 89.69 264 SER A O 1
ATOM 2133 N N . TYR A 1 265 ? 10.694 1.228 -7.358 1.00 92.00 265 TYR A N 1
ATOM 2134 C CA . TYR A 1 265 ? 9.658 0.297 -7.764 1.00 92.00 265 TYR A CA 1
ATOM 2135 C C . TYR A 1 265 ? 8.903 -0.240 -6.551 1.00 92.00 265 TYR A C 1
ATOM 2137 O O . TYR A 1 265 ? 9.431 -0.275 -5.441 1.00 92.00 265 TYR A O 1
ATOM 2145 N N . ASP A 1 266 ? 7.671 -0.666 -6.791 1.00 91.81 266 ASP A N 1
ATOM 2146 C CA . ASP A 1 266 ? 6.852 -1.418 -5.852 1.00 91.81 266 ASP A CA 1
ATOM 2147 C C . ASP A 1 266 ? 6.217 -2.604 -6.582 1.00 91.81 266 ASP A C 1
ATOM 2149 O O . ASP A 1 266 ? 5.732 -2.469 -7.708 1.00 91.81 266 ASP A O 1
ATOM 2153 N N . GLN A 1 267 ? 6.245 -3.776 -5.955 1.00 91.06 267 GLN A N 1
ATOM 2154 C CA . GLN A 1 267 ? 5.758 -5.019 -6.543 1.00 91.06 267 GLN A CA 1
ATOM 2155 C C . GLN A 1 267 ? 4.822 -5.721 -5.569 1.00 91.06 267 GLN A C 1
ATOM 2157 O O . GLN A 1 267 ? 5.158 -5.939 -4.407 1.00 91.06 267 GLN A O 1
ATOM 2162 N N . PHE A 1 268 ? 3.664 -6.148 -6.064 1.00 89.06 268 PHE A N 1
ATOM 2163 C CA . PHE A 1 268 ? 2.707 -6.903 -5.266 1.00 89.06 268 PHE A CA 1
ATOM 2164 C C . PHE A 1 268 ? 1.931 -7.910 -6.116 1.00 89.06 268 PHE A C 1
ATOM 2166 O O . PHE A 1 268 ? 1.918 -7.870 -7.348 1.00 89.06 268 PHE A O 1
ATOM 2173 N N . VAL A 1 269 ? 1.290 -8.850 -5.427 1.00 88.56 269 VAL A N 1
ATOM 2174 C CA . VAL A 1 269 ? 0.456 -9.885 -6.038 1.00 88.56 269 VAL A CA 1
ATOM 2175 C C . VAL A 1 269 ? -1.001 -9.450 -5.940 1.00 88.56 269 VAL A C 1
ATOM 2177 O O . VAL A 1 269 ? -1.467 -9.095 -4.861 1.00 88.56 269 VAL A O 1
ATOM 2180 N N . TYR A 1 270 ? -1.714 -9.483 -7.060 1.00 87.50 270 TYR A N 1
ATOM 2181 C CA . TYR A 1 270 ? -3.136 -9.186 -7.143 1.00 87.50 270 TYR A CA 1
ATOM 2182 C C . TYR A 1 270 ? -3.917 -10.474 -7.424 1.00 87.50 270 TYR A C 1
ATOM 2184 O O . TYR A 1 270 ? -3.771 -11.082 -8.487 1.00 87.50 270 TYR A O 1
ATOM 2192 N N . ILE A 1 271 ? -4.730 -10.895 -6.452 1.00 86.62 271 ILE A N 1
ATOM 2193 C CA . ILE A 1 271 ? -5.566 -12.099 -6.528 1.00 86.62 271 ILE A CA 1
ATOM 2194 C C . ILE A 1 271 ? -7.006 -11.656 -6.778 1.00 86.62 271 ILE A C 1
ATOM 2196 O O . ILE A 1 271 ? -7.676 -11.126 -5.892 1.00 86.62 271 ILE A O 1
ATOM 2200 N N . THR A 1 272 ? -7.498 -11.897 -7.988 1.00 81.62 272 THR A N 1
ATOM 2201 C CA . THR A 1 272 ? -8.796 -11.392 -8.468 1.00 81.62 272 THR A CA 1
ATOM 2202 C C . THR A 1 272 ? -9.981 -11.828 -7.604 1.00 81.62 272 THR A C 1
ATOM 2204 O O . THR A 1 272 ? -10.818 -10.994 -7.273 1.00 81.62 272 THR A O 1
ATOM 2207 N N . LYS A 1 273 ? -10.022 -13.090 -7.146 1.00 75.50 273 LYS A N 1
ATOM 2208 C CA . LYS A 1 273 ? -11.090 -13.597 -6.256 1.00 75.50 273 LYS A CA 1
ATOM 2209 C C . LYS A 1 273 ? -11.151 -12.928 -4.885 1.00 75.50 273 LYS A C 1
ATOM 2211 O O . LYS A 1 273 ? -12.226 -12.841 -4.306 1.00 75.50 273 LYS A O 1
ATOM 2216 N N . GLN A 1 274 ? -10.004 -12.531 -4.341 1.00 70.56 274 GLN A N 1
ATOM 2217 C CA . GLN A 1 274 ? -9.898 -12.007 -2.975 1.00 70.56 274 GLN A CA 1
ATOM 2218 C C . GLN A 1 274 ? -9.961 -10.479 -2.940 1.00 70.56 274 GLN A C 1
ATOM 2220 O O . GLN A 1 274 ? -10.258 -9.898 -1.903 1.00 70.56 274 GLN A O 1
ATOM 2225 N N . SER A 1 275 ? -9.649 -9.819 -4.058 1.00 62.94 275 SER A N 1
ATOM 2226 C CA . SER A 1 275 ? -9.397 -8.377 -4.105 1.00 62.94 275 SER A CA 1
ATOM 2227 C C . SER A 1 275 ? -10.374 -7.591 -4.988 1.00 62.94 275 SER A C 1
ATOM 2229 O O . SER A 1 275 ? -10.023 -6.509 -5.467 1.00 62.94 275 SER A O 1
ATOM 2231 N N . CYS A 1 276 ? -11.597 -8.093 -5.208 1.00 58.56 276 CYS A N 1
ATOM 2232 C CA . CYS A 1 276 ? -12.651 -7.313 -5.865 1.00 58.56 276 CYS A CA 1
ATOM 2233 C C . CYS A 1 276 ? -12.907 -6.003 -5.093 1.00 58.56 276 CYS A C 1
ATOM 2235 O O . CYS A 1 276 ? -13.192 -6.026 -3.899 1.00 58.56 276 CYS A O 1
ATOM 2237 N N . SER A 1 277 ? -12.806 -4.864 -5.788 1.00 58.69 277 SER A N 1
ATOM 2238 C CA . SER A 1 277 ? -13.142 -3.517 -5.287 1.00 58.69 277 SER A CA 1
ATOM 2239 C C . SER A 1 277 ? -12.238 -2.929 -4.189 1.00 58.69 277 SER A C 1
ATOM 2241 O O . SER A 1 277 ? -12.587 -1.907 -3.595 1.00 58.69 277 SER A O 1
ATOM 2243 N N . ILE A 1 278 ? -11.055 -3.499 -3.931 1.00 67.50 278 ILE A N 1
ATOM 2244 C CA . ILE A 1 278 ? -10.122 -2.939 -2.939 1.00 67.50 278 ILE A CA 1
ATOM 2245 C C . ILE A 1 278 ? -9.325 -1.782 -3.558 1.00 67.50 278 ILE A C 1
ATOM 2247 O O . ILE A 1 278 ? -8.599 -1.956 -4.538 1.00 67.50 278 ILE A O 1
ATOM 2251 N N . LYS A 1 279 ? -9.429 -0.592 -2.955 1.00 81.06 279 LYS A N 1
ATOM 2252 C CA . LYS A 1 279 ? -8.549 0.549 -3.252 1.00 81.06 279 LYS A CA 1
ATOM 2253 C C . LYS A 1 279 ? -7.168 0.282 -2.652 1.00 81.06 279 LYS A C 1
ATOM 2255 O O . LYS A 1 279 ? -7.046 0.095 -1.444 1.00 81.06 279 LYS A O 1
ATOM 2260 N N . LEU A 1 280 ? -6.124 0.292 -3.476 1.00 85.81 280 LEU A N 1
ATOM 2261 C CA . LEU A 1 280 ? -4.753 0.017 -3.043 1.00 85.81 280 LEU A CA 1
ATOM 2262 C C . LEU A 1 280 ? -3.904 1.282 -3.111 1.00 85.81 280 LEU A C 1
ATOM 2264 O O . LEU A 1 280 ? -3.742 1.865 -4.176 1.00 85.81 280 LEU A O 1
ATOM 2268 N N . ASN A 1 281 ? -3.323 1.684 -1.983 1.00 89.19 281 ASN A N 1
ATOM 2269 C CA . ASN A 1 281 ? -2.398 2.815 -1.936 1.00 89.19 281 ASN A CA 1
ATOM 2270 C C . ASN A 1 281 ? -0.951 2.324 -1.987 1.00 89.19 281 ASN A C 1
ATOM 2272 O O . ASN A 1 281 ? -0.587 1.431 -1.217 1.00 89.19 281 ASN A O 1
ATOM 2276 N N . ARG A 1 282 ? -0.142 2.904 -2.879 1.00 90.50 282 ARG A N 1
ATOM 2277 C CA . ARG A 1 282 ? 1.290 2.620 -3.059 1.00 90.50 282 ARG A CA 1
ATOM 2278 C C . ARG A 1 282 ? 2.103 3.896 -3.166 1.00 90.50 282 ARG A C 1
ATOM 2280 O O . ARG A 1 282 ? 1.599 4.932 -3.593 1.00 90.50 282 ARG A O 1
ATOM 2287 N N . TYR A 1 283 ? 3.370 3.809 -2.775 1.00 91.56 283 TYR A N 1
ATOM 2288 C CA . TYR A 1 283 ? 4.266 4.956 -2.730 1.00 91.56 283 TYR A CA 1
ATOM 2289 C C . TYR A 1 283 ? 5.553 4.662 -3.490 1.00 91.56 283 TYR A C 1
ATOM 2291 O O . TYR A 1 283 ? 6.177 3.632 -3.262 1.00 91.56 283 TYR A O 1
ATOM 2299 N N . LEU A 1 284 ? 5.964 5.596 -4.343 1.00 91.38 284 LEU A N 1
ATOM 2300 C CA . LEU A 1 284 ? 7.267 5.581 -5.007 1.00 91.38 284 LEU A CA 1
ATOM 2301 C C . LEU A 1 284 ? 8.080 6.779 -4.527 1.00 91.38 284 LEU A C 1
ATOM 2303 O O . LEU A 1 284 ? 7.534 7.871 -4.335 1.00 91.38 284 LEU A O 1
ATOM 2307 N N . LEU A 1 285 ? 9.377 6.575 -4.318 1.00 90.50 285 LEU A N 1
ATOM 2308 C CA . LEU A 1 285 ? 10.284 7.610 -3.827 1.00 90.50 285 LEU A CA 1
ATOM 2309 C C . LEU A 1 285 ? 11.181 8.117 -4.952 1.00 90.50 285 LEU A C 1
ATOM 2311 O O . LEU A 1 285 ? 11.612 7.345 -5.804 1.00 90.50 285 LEU A O 1
ATOM 2315 N N . PHE A 1 286 ? 11.478 9.414 -4.935 1.00 88.94 286 PHE A N 1
ATOM 2316 C CA . PHE A 1 286 ? 12.501 9.971 -5.815 1.00 88.94 286 PHE A CA 1
ATOM 2317 C C . PHE A 1 286 ? 13.901 9.563 -5.327 1.00 88.94 286 PHE A C 1
ATOM 2319 O O . PHE A 1 286 ? 14.084 9.359 -4.121 1.00 88.94 286 PHE A O 1
ATOM 2326 N N . PRO A 1 287 ? 14.879 9.437 -6.242 1.00 84.31 287 PRO A N 1
ATOM 2327 C CA . PRO A 1 287 ? 16.216 8.963 -5.896 1.00 84.31 287 PRO A CA 1
ATOM 2328 C C . PRO A 1 287 ? 16.997 9.973 -5.048 1.00 84.31 287 PRO A C 1
ATOM 2330 O O . PRO A 1 287 ? 17.734 9.581 -4.145 1.00 84.31 287 PRO A O 1
ATOM 2333 N N . GLU A 1 288 ? 16.802 11.264 -5.314 1.00 84.12 288 GLU A N 1
ATOM 2334 C CA . GLU A 1 288 ? 17.487 12.371 -4.652 1.00 84.12 288 GLU A CA 1
ATOM 2335 C C . GLU A 1 288 ? 16.509 13.220 -3.833 1.00 84.12 288 GLU A C 1
ATOM 2337 O O . GLU A 1 288 ? 15.303 13.271 -4.100 1.00 84.12 288 GLU A O 1
ATOM 2342 N N . ARG A 1 289 ? 17.045 13.890 -2.807 1.00 84.88 289 ARG A N 1
ATOM 2343 C CA . ARG A 1 289 ? 16.317 14.817 -1.935 1.00 84.88 289 ARG A CA 1
ATOM 2344 C C . ARG A 1 289 ? 17.074 16.153 -1.899 1.00 84.88 289 ARG A C 1
ATOM 2346 O O . ARG A 1 289 ? 18.126 16.195 -1.264 1.00 84.88 289 ARG A O 1
ATOM 2353 N N . PRO A 1 290 ? 16.555 17.239 -2.501 1.00 82.12 290 PRO A N 1
ATOM 2354 C CA . PRO A 1 290 ? 15.310 17.337 -3.272 1.00 82.12 290 PRO A CA 1
ATOM 2355 C C . PRO A 1 290 ? 15.396 16.616 -4.625 1.00 82.12 290 PRO A C 1
ATOM 2357 O O . PRO A 1 290 ? 16.480 16.380 -5.146 1.00 82.12 290 PRO A O 1
ATOM 2360 N N . LYS A 1 291 ? 14.242 16.273 -5.197 1.00 85.12 291 LYS A N 1
ATOM 2361 C CA . LYS A 1 291 ? 14.157 15.649 -6.518 1.00 85.12 291 LYS A CA 1
ATOM 2362 C C . LYS A 1 291 ? 14.658 16.595 -7.604 1.00 85.12 291 LYS A C 1
ATOM 2364 O O . LYS A 1 291 ? 14.401 17.801 -7.551 1.00 85.12 291 LYS A O 1
ATOM 2369 N N . ASN A 1 292 ? 15.321 16.035 -8.606 1.00 83.75 292 ASN A N 1
ATOM 2370 C CA . ASN A 1 292 ? 15.914 16.811 -9.680 1.00 83.75 292 ASN A CA 1
ATOM 2371 C C . ASN A 1 292 ? 14.841 17.247 -10.693 1.00 83.75 292 ASN A C 1
ATOM 2373 O O . ASN A 1 292 ? 14.188 16.422 -11.325 1.00 83.75 292 ASN A O 1
ATOM 2377 N N . ILE A 1 293 ? 14.634 18.558 -10.827 1.00 82.25 293 ILE A N 1
ATOM 2378 C CA . ILE A 1 293 ? 13.562 19.138 -11.655 1.00 82.25 293 ILE A CA 1
ATOM 2379 C C . ILE A 1 293 ? 13.894 19.039 -13.150 1.00 82.25 293 ILE A C 1
ATOM 2381 O O . ILE A 1 293 ? 12.992 19.066 -13.982 1.00 82.25 293 ILE A O 1
ATOM 2385 N N . SER A 1 294 ? 15.174 18.880 -13.493 1.00 82.31 294 SER A N 1
ATOM 2386 C CA . SER A 1 294 ? 15.613 18.685 -14.876 1.00 82.31 294 SER A CA 1
ATOM 2387 C C . SER A 1 294 ? 15.220 17.316 -15.428 1.00 82.31 294 SER A C 1
ATOM 2389 O O . SER A 1 294 ? 15.218 17.147 -16.644 1.00 82.31 294 SER A O 1
ATOM 2391 N N . HIS A 1 295 ? 14.903 16.349 -14.556 1.00 82.69 295 HIS A N 1
ATOM 2392 C CA . HIS A 1 295 ? 14.543 14.995 -14.963 1.00 82.69 295 HIS A CA 1
ATOM 2393 C C . HIS A 1 295 ? 13.066 14.887 -15.366 1.00 82.69 295 HIS A C 1
ATOM 2395 O O . HIS A 1 295 ? 12.211 15.564 -14.794 1.00 82.69 295 HIS A O 1
ATOM 2401 N N . ASN A 1 296 ? 12.737 14.006 -16.315 1.00 87.00 296 ASN A N 1
ATOM 2402 C CA . ASN A 1 296 ? 11.366 13.806 -16.777 1.00 87.00 296 ASN A CA 1
ATOM 2403 C C . ASN A 1 296 ? 10.846 12.469 -16.259 1.00 87.00 296 ASN A C 1
ATOM 2405 O O . ASN A 1 296 ? 10.888 11.437 -16.933 1.00 87.00 296 ASN A O 1
ATOM 2409 N N . TYR A 1 297 ? 10.354 12.509 -15.026 1.00 89.50 297 TYR A N 1
ATOM 2410 C CA . TYR A 1 297 ? 9.856 11.326 -14.352 1.00 89.50 297 TYR A CA 1
ATOM 2411 C C . TYR A 1 297 ? 8.489 10.892 -14.885 1.00 89.50 297 TYR A C 1
ATOM 2413 O O . TYR A 1 297 ? 7.557 11.683 -15.056 1.00 89.50 297 TYR A O 1
ATOM 2421 N N . SER A 1 298 ? 8.333 9.588 -15.062 1.00 92.00 298 SER A N 1
ATOM 2422 C CA . SER A 1 298 ? 7.060 8.969 -15.404 1.00 92.00 298 SER A CA 1
ATOM 2423 C C . SER A 1 298 ? 6.875 7.648 -14.670 1.00 92.00 298 SER A C 1
ATOM 2425 O O . SER A 1 298 ? 7.813 7.053 -14.143 1.00 92.00 298 SER A O 1
ATOM 2427 N N . ILE A 1 299 ? 5.625 7.213 -14.581 1.00 93.50 299 ILE A N 1
ATOM 2428 C CA . ILE A 1 299 ? 5.243 5.983 -13.902 1.00 93.50 299 ILE A CA 1
ATOM 2429 C C . ILE A 1 299 ? 4.894 4.957 -14.965 1.00 93.50 299 ILE A C 1
ATOM 2431 O O . ILE A 1 299 ? 4.005 5.178 -15.791 1.00 93.50 299 ILE A O 1
ATOM 2435 N N . ARG A 1 300 ? 5.565 3.812 -14.912 1.00 92.69 300 ARG A N 1
ATOM 2436 C CA . ARG A 1 300 ? 5.247 2.644 -15.724 1.00 92.69 300 ARG A CA 1
ATOM 2437 C C . ARG A 1 300 ? 4.718 1.538 -14.826 1.00 92.69 300 ARG A C 1
ATOM 2439 O O . ARG A 1 300 ? 5.352 1.191 -13.836 1.00 92.69 300 ARG A O 1
ATOM 2446 N N . ILE A 1 301 ? 3.561 0.989 -15.172 1.00 94.12 301 ILE A N 1
ATOM 2447 C CA . ILE A 1 301 ? 2.970 -0.157 -14.475 1.00 94.12 301 ILE A CA 1
ATOM 2448 C C . ILE A 1 301 ? 2.999 -1.336 -15.431 1.00 94.12 301 ILE A C 1
ATOM 2450 O O . ILE A 1 301 ? 2.457 -1.222 -16.525 1.00 94.12 301 ILE A O 1
ATOM 2454 N N . ASP A 1 302 ? 3.591 -2.448 -15.016 1.00 92.12 302 ASP A N 1
ATOM 2455 C CA . ASP A 1 302 ? 3.632 -3.696 -15.772 1.00 92.12 302 ASP A CA 1
ATOM 2456 C C . ASP A 1 302 ? 2.816 -4.771 -15.051 1.00 92.12 302 ASP A C 1
ATOM 2458 O O . ASP A 1 302 ? 2.914 -4.923 -13.830 1.00 92.12 302 ASP A O 1
ATOM 2462 N N . ALA A 1 303 ? 2.034 -5.540 -15.809 1.00 92.38 303 ALA A N 1
ATOM 2463 C CA . ALA A 1 303 ? 1.276 -6.676 -15.298 1.00 92.38 303 ALA A CA 1
ATOM 2464 C C . ALA A 1 303 ? 1.749 -7.989 -15.930 1.00 92.38 303 ALA A C 1
ATOM 2466 O O . ALA A 1 303 ? 1.932 -8.091 -17.147 1.00 92.38 303 ALA A O 1
ATOM 2467 N N . PHE A 1 304 ? 1.894 -9.009 -15.088 1.00 90.31 304 PHE A N 1
ATOM 2468 C CA . PHE A 1 304 ? 2.273 -10.362 -15.479 1.00 90.31 304 PHE A CA 1
ATOM 2469 C C . PHE A 1 304 ? 1.299 -11.372 -14.879 1.00 90.31 304 PHE A C 1
ATOM 2471 O O . PHE A 1 304 ? 0.919 -11.246 -13.720 1.00 90.31 304 PHE A O 1
ATOM 2478 N N . GLU A 1 305 ? 0.913 -12.397 -15.627 1.00 90.69 305 GLU A N 1
ATOM 2479 C CA . GLU A 1 305 ? 0.184 -13.542 -15.087 1.00 90.69 305 GLU A CA 1
ATOM 2480 C C . GLU A 1 305 ? 1.156 -14.401 -14.268 1.00 90.69 305 GLU A C 1
ATOM 2482 O O . GLU A 1 305 ? 2.176 -14.870 -14.775 1.00 90.69 305 GLU A O 1
ATOM 2487 N N . LYS A 1 306 ? 0.874 -14.615 -12.984 1.00 88.00 306 LYS A N 1
ATOM 2488 C CA . LYS A 1 306 ? 1.846 -15.208 -12.055 1.00 88.00 306 LYS A CA 1
ATOM 2489 C C . LYS A 1 306 ? 2.028 -16.724 -12.229 1.00 88.00 306 LYS A C 1
ATOM 2491 O O . LYS A 1 306 ? 3.091 -17.251 -11.916 1.00 88.00 306 LYS A O 1
ATOM 2496 N N . THR A 1 307 ? 1.007 -17.419 -12.727 1.00 84.62 307 THR A N 1
ATOM 2497 C CA . THR A 1 307 ? 0.997 -18.871 -13.006 1.00 84.62 307 THR A CA 1
ATOM 2498 C C . THR A 1 307 ? 2.032 -19.257 -14.060 1.00 84.62 307 THR A C 1
ATOM 2500 O O . THR A 1 307 ? 2.796 -20.197 -13.861 1.00 84.62 307 THR A O 1
ATOM 2503 N N . ARG A 1 308 ? 2.063 -18.518 -15.174 1.00 85.19 308 ARG A N 1
ATOM 2504 C CA . ARG A 1 308 ? 2.905 -18.798 -16.347 1.00 85.19 308 ARG A CA 1
ATOM 2505 C C . ARG A 1 308 ? 4.038 -17.789 -16.540 1.00 85.19 308 ARG A C 1
ATOM 2507 O O . ARG A 1 308 ? 4.830 -17.947 -17.463 1.00 85.19 308 ARG A O 1
ATOM 2514 N N . ILE A 1 309 ? 4.095 -16.744 -15.710 1.00 86.50 309 ILE A N 1
ATOM 2515 C CA . ILE A 1 309 ? 4.997 -15.587 -15.860 1.00 86.50 309 ILE A CA 1
ATOM 2516 C C . ILE A 1 309 ? 4.860 -14.970 -17.268 1.00 86.50 309 ILE A C 1
ATOM 2518 O O . ILE A 1 309 ? 5.816 -14.508 -17.894 1.00 86.50 309 ILE A O 1
ATOM 2522 N N . THR A 1 310 ? 3.638 -14.981 -17.803 1.00 88.06 310 THR A N 1
ATOM 2523 C CA . THR A 1 310 ? 3.315 -14.376 -19.096 1.00 88.06 310 THR A CA 1
ATOM 2524 C C . THR A 1 310 ? 3.083 -12.890 -18.892 1.00 88.06 310 THR A C 1
ATOM 2526 O O . THR A 1 310 ? 2.571 -12.438 -17.872 1.00 88.06 310 THR A O 1
ATOM 2529 N N . TYR A 1 311 ? 3.513 -12.096 -19.858 1.00 88.56 311 TYR A N 1
ATOM 2530 C CA . TYR A 1 311 ? 3.313 -10.657 -19.811 1.00 88.56 311 TYR A CA 1
ATOM 2531 C C . TYR A 1 311 ? 1.939 -10.306 -20.358 1.00 88.56 311 TYR A C 1
ATOM 2533 O O . TYR A 1 311 ? 1.557 -10.793 -21.420 1.00 88.56 311 TYR A O 1
ATOM 2541 N N . VAL A 1 312 ? 1.235 -9.448 -19.631 1.00 89.19 312 VAL A N 1
ATOM 2542 C CA . VAL A 1 312 ? -0.138 -9.057 -19.941 1.00 89.19 312 VAL A CA 1
ATOM 2543 C C . VAL A 1 312 ? -0.154 -7.707 -20.647 1.00 89.19 312 VAL A C 1
ATOM 2545 O O . VAL A 1 312 ? -0.753 -7.558 -21.707 1.00 89.19 312 VAL A O 1
ATOM 2548 N N . GLY A 1 313 ? 0.541 -6.719 -20.086 1.00 89.19 313 GLY A N 1
ATOM 2549 C CA . GLY A 1 313 ? 0.575 -5.376 -20.645 1.00 89.19 313 GLY A CA 1
ATOM 2550 C C . GLY A 1 313 ? 1.271 -4.370 -19.741 1.00 89.19 313 GLY A C 1
ATOM 2551 O O . GLY A 1 313 ? 1.620 -4.672 -18.596 1.00 89.19 313 GLY A O 1
ATOM 2552 N N . SER A 1 314 ? 1.458 -3.166 -20.281 1.00 91.25 314 SER A N 1
ATOM 2553 C CA . SER A 1 314 ? 2.057 -2.036 -19.573 1.00 91.25 314 SER A CA 1
ATOM 2554 C C . SER A 1 314 ? 1.247 -0.762 -19.772 1.00 91.25 314 SER A C 1
ATOM 2556 O O . SER A 1 314 ? 0.738 -0.494 -20.863 1.00 91.25 314 SER A O 1
ATOM 2558 N N . TRP A 1 315 ? 1.206 0.071 -18.738 1.00 92.88 315 TRP A N 1
ATOM 2559 C CA . TRP A 1 315 ? 0.580 1.392 -18.744 1.00 92.88 315 TRP A CA 1
ATOM 2560 C C . TRP A 1 315 ? 1.613 2.466 -18.421 1.00 92.88 315 TRP A C 1
ATOM 2562 O O . TRP A 1 315 ? 2.532 2.235 -17.637 1.00 92.88 315 TRP A O 1
ATOM 2572 N N . TYR A 1 316 ? 1.443 3.643 -19.018 1.00 92.31 316 TYR A N 1
ATOM 2573 C CA . TYR A 1 316 ? 2.367 4.768 -18.903 1.00 92.31 316 TYR A CA 1
ATOM 2574 C C . TYR A 1 316 ? 1.655 6.026 -18.395 1.00 92.31 316 TYR A C 1
ATOM 2576 O O . TYR A 1 316 ? 0.703 6.489 -19.023 1.00 92.31 316 TYR A O 1
ATOM 2584 N N . PHE A 1 317 ? 2.139 6.632 -17.312 1.00 93.12 317 PHE A N 1
ATOM 2585 C CA . PHE A 1 317 ? 1.559 7.841 -16.725 1.00 93.12 317 PHE A CA 1
ATOM 2586 C C . PHE A 1 317 ? 2.635 8.923 -16.528 1.00 93.12 317 PHE A C 1
ATOM 2588 O O . PHE A 1 317 ? 3.551 8.727 -15.730 1.00 93.12 317 PHE A O 1
ATOM 2595 N N . PRO A 1 318 ? 2.564 10.061 -17.243 1.00 91.31 318 PRO A N 1
ATOM 2596 C CA . PRO A 1 318 ? 3.528 11.149 -17.078 1.00 91.31 318 PRO A CA 1
ATOM 2597 C C . PRO A 1 318 ? 3.298 11.921 -15.769 1.00 91.31 318 PRO A C 1
ATOM 2599 O O . PRO A 1 318 ? 2.157 12.081 -15.330 1.00 91.31 318 PRO A O 1
ATOM 2602 N N . ILE A 1 319 ? 4.374 12.440 -15.169 1.00 90.81 319 ILE A N 1
ATOM 2603 C CA . ILE A 1 319 ? 4.300 13.300 -13.980 1.00 90.81 319 ILE A CA 1
ATOM 2604 C C . ILE A 1 319 ? 4.480 14.756 -14.404 1.00 90.81 319 ILE A C 1
ATOM 2606 O O . ILE A 1 319 ? 5.593 15.243 -14.564 1.00 90.81 319 ILE A O 1
ATOM 2610 N N . ASN A 1 320 ? 3.367 15.472 -14.551 1.00 85.25 320 ASN A N 1
ATOM 2611 C CA . ASN A 1 320 ? 3.393 16.845 -15.065 1.00 85.25 320 ASN A CA 1
ATOM 2612 C C . ASN A 1 320 ? 3.801 17.885 -14.004 1.00 85.25 320 ASN A C 1
ATOM 2614 O O . ASN A 1 320 ? 4.297 18.955 -14.343 1.00 85.25 320 ASN A O 1
ATOM 2618 N N . PHE A 1 321 ? 3.582 17.597 -12.716 1.00 86.50 321 PHE A N 1
ATOM 2619 C CA . PHE A 1 321 ? 3.718 18.576 -11.631 1.00 86.50 321 PHE A CA 1
ATOM 2620 C C . PHE A 1 321 ? 4.917 18.268 -10.722 1.00 86.50 321 PHE A C 1
ATOM 2622 O O . PHE A 1 321 ? 4.786 17.970 -9.532 1.00 86.50 321 PHE A O 1
ATOM 2629 N N . LEU A 1 322 ? 6.127 18.369 -11.282 1.00 84.25 322 LEU A N 1
ATOM 2630 C CA . LEU A 1 322 ? 7.376 18.143 -10.542 1.00 84.25 322 LEU A CA 1
ATOM 2631 C C . LEU A 1 322 ? 7.665 19.206 -9.473 1.00 84.25 322 LEU A C 1
ATOM 2633 O O . LEU A 1 322 ? 8.478 18.969 -8.589 1.00 84.25 322 LEU A O 1
ATOM 2637 N N . PHE A 1 323 ? 6.986 20.350 -9.453 1.00 84.25 323 PHE A N 1
ATOM 2638 C CA . PHE A 1 323 ? 7.139 21.295 -8.340 1.00 84.25 323 PHE A CA 1
ATOM 2639 C C . PHE A 1 323 ? 6.471 20.794 -7.046 1.00 84.25 323 PHE A C 1
ATOM 2641 O O . PHE A 1 323 ? 6.882 21.178 -5.954 1.00 84.25 323 PHE A O 1
ATOM 2648 N N . LEU A 1 324 ? 5.485 19.891 -7.131 1.00 87.75 324 LEU A N 1
ATOM 2649 C CA . LEU A 1 324 ? 4.776 19.398 -5.951 1.00 87.75 324 LEU A CA 1
ATOM 2650 C C . LEU A 1 324 ? 5.663 18.453 -5.123 1.00 87.75 324 LEU A C 1
ATOM 2652 O O . LEU A 1 324 ? 6.273 17.531 -5.676 1.00 87.75 324 LEU A O 1
ATOM 2656 N N . PRO A 1 325 ? 5.726 18.612 -3.787 1.00 84.88 325 PRO A N 1
ATOM 2657 C CA . PRO A 1 325 ? 6.485 17.701 -2.932 1.00 84.88 325 PRO A CA 1
ATOM 2658 C C . PRO A 1 325 ? 5.877 16.293 -2.936 1.00 84.88 325 PRO A C 1
ATOM 2660 O O . PRO A 1 325 ? 6.613 15.308 -2.938 1.00 84.88 325 PRO A O 1
ATOM 2663 N N . VAL A 1 326 ? 4.544 16.189 -2.996 1.00 89.50 326 VAL A N 1
ATOM 2664 C CA . VAL A 1 326 ? 3.834 14.913 -3.129 1.00 89.50 326 VAL A CA 1
ATOM 2665 C C . VAL A 1 326 ? 2.907 14.942 -4.334 1.00 89.50 326 VAL A C 1
ATOM 2667 O O . VAL A 1 326 ? 1.955 15.716 -4.366 1.00 89.50 326 VAL A O 1
ATOM 2670 N N . ASN A 1 327 ? 3.156 14.049 -5.288 1.00 90.31 327 ASN A N 1
ATOM 2671 C CA . ASN A 1 327 ? 2.283 13.839 -6.439 1.00 90.31 327 ASN A CA 1
ATOM 2672 C C . ASN A 1 327 ? 1.255 12.756 -6.104 1.00 90.31 327 ASN A C 1
ATOM 2674 O O . ASN A 1 327 ? 1.625 11.598 -5.915 1.00 90.31 327 ASN A O 1
ATOM 2678 N N . ARG A 1 328 ? -0.025 13.125 -5.991 1.00 91.44 328 ARG A N 1
ATOM 2679 C CA . ARG A 1 328 ? -1.124 12.180 -5.740 1.00 91.44 328 ARG A CA 1
ATOM 2680 C C . ARG A 1 328 ? -1.820 11.846 -7.054 1.00 91.44 328 ARG A C 1
ATOM 2682 O O . ARG A 1 328 ? -2.253 12.755 -7.755 1.00 91.44 328 ARG A O 1
ATOM 2689 N N . MET A 1 329 ? -1.927 10.562 -7.379 1.00 91.50 329 MET A N 1
ATOM 2690 C CA . MET A 1 329 ? -2.547 10.088 -8.616 1.00 91.50 329 MET A CA 1
ATOM 2691 C C . MET A 1 329 ? -3.482 8.919 -8.327 1.00 91.50 329 MET A C 1
ATOM 2693 O O . MET A 1 329 ? -3.117 7.998 -7.600 1.00 91.50 329 MET A O 1
ATOM 2697 N N . ALA A 1 330 ? -4.672 8.946 -8.923 1.00 92.56 330 ALA A N 1
ATOM 2698 C CA . ALA A 1 330 ? -5.621 7.842 -8.882 1.00 92.56 330 ALA A CA 1
ATOM 2699 C C . ALA A 1 330 ? -5.689 7.181 -10.263 1.00 92.56 330 ALA A C 1
ATOM 2701 O O . ALA A 1 330 ? -5.888 7.864 -11.266 1.00 92.56 330 ALA A O 1
ATOM 2702 N N . ILE A 1 331 ? -5.495 5.865 -10.318 1.00 91.56 331 ILE A N 1
ATOM 2703 C CA . ILE A 1 331 ? -5.432 5.103 -11.566 1.00 91.56 331 ILE A CA 1
ATOM 2704 C C . ILE A 1 331 ? -6.389 3.919 -11.464 1.00 91.56 331 ILE A C 1
ATOM 2706 O O . ILE A 1 331 ? -6.314 3.135 -10.520 1.00 91.56 331 ILE A O 1
ATOM 2710 N N . SER A 1 332 ? -7.259 3.771 -12.464 1.00 90.38 332 SER A N 1
ATOM 2711 C CA . SER A 1 332 ? -8.090 2.579 -12.635 1.00 90.38 332 SER A CA 1
ATOM 2712 C C . SER A 1 332 ? -7.543 1.731 -13.780 1.00 90.38 332 SER A C 1
ATOM 2714 O O . SER A 1 332 ? -7.436 2.221 -14.904 1.00 90.38 332 SER A O 1
ATOM 2716 N N . LEU A 1 333 ? -7.193 0.475 -13.507 1.00 88.44 333 LEU A N 1
ATOM 2717 C CA . LEU A 1 333 ? -6.670 -0.474 -14.492 1.00 88.44 333 LEU A CA 1
ATOM 2718 C C . LEU A 1 333 ? -7.661 -1.616 -14.701 1.00 88.44 333 LEU A C 1
ATOM 2720 O O . LEU A 1 333 ? -8.182 -2.176 -13.738 1.00 88.44 333 LEU A O 1
ATOM 2724 N N . ILE A 1 334 ? -7.870 -1.981 -15.964 1.00 87.50 334 ILE A N 1
ATOM 2725 C CA . ILE A 1 334 ? -8.639 -3.162 -16.355 1.00 87.50 334 ILE A CA 1
ATOM 2726 C C . ILE A 1 334 ? -7.649 -4.166 -16.941 1.00 87.50 334 ILE A C 1
ATOM 2728 O O . ILE A 1 334 ? -7.017 -3.900 -17.964 1.00 87.50 334 ILE A O 1
ATOM 2732 N N . LEU A 1 335 ? -7.490 -5.297 -16.262 1.00 86.88 335 LEU A N 1
ATOM 2733 C CA . LEU A 1 335 ? -6.617 -6.392 -16.661 1.00 86.88 335 LEU A CA 1
ATOM 2734 C C . LEU A 1 335 ? -7.394 -7.352 -17.569 1.00 86.88 335 LEU A C 1
ATOM 2736 O O . LEU A 1 335 ? -8.518 -7.753 -17.264 1.00 86.88 335 LEU A O 1
ATOM 2740 N N . SER A 1 336 ? -6.789 -7.722 -18.694 1.00 80.69 336 SER A N 1
ATOM 2741 C CA . SER A 1 336 ? -7.340 -8.672 -19.663 1.00 80.69 336 SER A CA 1
ATOM 2742 C C . SER A 1 336 ? -6.238 -9.624 -20.103 1.00 80.69 336 SER A C 1
ATOM 2744 O O . SER A 1 336 ? -5.102 -9.196 -20.258 1.00 80.69 336 SER A O 1
ATOM 2746 N N . ASN A 1 337 ? -6.563 -10.893 -20.345 1.00 67.00 337 ASN A N 1
ATOM 2747 C CA . ASN A 1 337 ? -5.591 -11.902 -20.787 1.00 67.00 337 ASN A CA 1
ATOM 2748 C C . ASN A 1 337 ? -5.222 -11.788 -22.277 1.00 67.00 337 ASN A C 1
ATOM 2750 O O . ASN A 1 337 ? -4.509 -12.644 -22.798 1.00 67.00 337 ASN A O 1
ATOM 2754 N N . GLN A 1 338 ? -5.711 -10.770 -22.989 1.00 63.03 338 GLN A N 1
ATOM 2755 C CA . GLN A 1 338 ? -5.313 -10.546 -24.374 1.00 63.03 338 GLN A CA 1
ATOM 2756 C C . GLN A 1 338 ? -3.844 -10.118 -24.423 1.00 63.03 338 GLN A C 1
ATOM 2758 O O . GLN A 1 338 ? -3.489 -9.006 -24.039 1.00 63.03 338 GLN A O 1
ATOM 2763 N N . THR A 1 339 ? -2.989 -11.014 -24.910 1.00 58.97 339 THR A N 1
ATOM 2764 C CA . THR A 1 339 ? -1.591 -10.711 -25.211 1.00 58.97 339 THR A CA 1
ATOM 2765 C C . THR A 1 339 ? -1.545 -9.688 -26.339 1.00 58.97 339 THR A C 1
ATOM 2767 O O . THR A 1 339 ? -1.933 -9.983 -27.470 1.00 58.97 339 THR A O 1
ATOM 2770 N N . VAL A 1 340 ? -1.090 -8.472 -26.037 1.00 58.78 340 VAL A N 1
ATOM 2771 C CA . VAL A 1 340 ? -0.946 -7.411 -27.040 1.00 58.78 340 VAL A CA 1
ATOM 2772 C C . VAL A 1 340 ? 0.332 -7.637 -27.845 1.00 58.78 340 VAL A C 1
ATOM 2774 O O . VAL A 1 340 ? 1.364 -7.025 -27.581 1.00 58.78 340 VAL A O 1
ATOM 2777 N N . ASP A 1 341 ? 0.253 -8.511 -28.846 1.00 53.22 341 ASP A N 1
ATOM 2778 C CA . ASP A 1 341 ? 1.263 -8.644 -29.899 1.00 53.22 341 ASP A CA 1
ATOM 2779 C C . ASP A 1 341 ? 0.837 -7.795 -31.111 1.00 53.22 341 ASP A C 1
ATOM 2781 O O . ASP A 1 341 ? 0.341 -8.301 -32.110 1.00 53.22 341 ASP A O 1
ATOM 2785 N N . ASN A 1 342 ? 1.024 -6.473 -31.030 1.00 54.03 342 ASN A N 1
ATOM 2786 C CA . ASN A 1 342 ? 0.955 -5.596 -32.206 1.00 54.03 342 ASN A CA 1
ATOM 2787 C C . ASN A 1 342 ? 2.372 -5.134 -32.565 1.00 54.03 342 ASN A C 1
ATOM 2789 O O . ASN A 1 342 ? 2.806 -4.045 -32.188 1.00 54.03 342 ASN A O 1
ATOM 2793 N N . SER A 1 343 ? 3.101 -5.990 -33.282 1.00 53.78 343 SER A N 1
ATOM 2794 C CA . SER A 1 343 ? 4.500 -5.782 -33.679 1.00 53.78 343 SER A CA 1
ATOM 2795 C C . SER A 1 343 ? 4.684 -4.990 -34.981 1.00 53.78 343 SER A C 1
ATOM 2797 O O . SER A 1 343 ? 5.811 -4.863 -35.451 1.00 53.78 343 SER A O 1
ATOM 2799 N N . SER A 1 344 ? 3.617 -4.483 -35.608 1.00 56.62 344 SER A N 1
ATOM 2800 C CA . SER A 1 344 ? 3.691 -3.977 -36.988 1.00 56.62 344 SER A CA 1
ATOM 2801 C C . SER A 1 344 ? 4.194 -2.536 -37.140 1.00 56.62 344 SER A C 1
ATOM 2803 O O . SER A 1 344 ? 4.650 -2.194 -38.222 1.00 56.62 344 SER A O 1
ATOM 2805 N N . ASN A 1 345 ? 4.185 -1.705 -36.089 1.00 58.50 345 ASN A N 1
ATOM 2806 C CA . ASN A 1 345 ? 4.580 -0.287 -36.169 1.00 58.50 345 ASN A CA 1
ATOM 2807 C C . ASN A 1 345 ? 5.536 0.125 -35.040 1.00 58.50 345 ASN A C 1
ATOM 2809 O O . ASN A 1 345 ? 5.204 0.959 -34.196 1.00 58.50 345 ASN A O 1
ATOM 2813 N N . CYS A 1 346 ? 6.738 -0.448 -35.022 1.00 64.44 346 CYS A N 1
ATOM 2814 C CA . CYS A 1 346 ? 7.798 -0.004 -34.120 1.00 64.44 346 CYS A CA 1
ATOM 2815 C C . CYS A 1 346 ? 8.821 0.847 -34.863 1.00 64.44 346 CYS A C 1
ATOM 2817 O O . CYS A 1 346 ? 9.548 0.350 -35.713 1.00 64.44 346 CYS A O 1
ATOM 2819 N N . LEU A 1 347 ? 8.880 2.138 -34.517 1.00 61.66 347 LEU A N 1
ATOM 2820 C CA . LEU A 1 347 ? 9.862 3.073 -35.077 1.00 61.66 347 LEU A CA 1
ATOM 2821 C C . LEU A 1 347 ? 11.304 2.777 -34.624 1.00 61.66 347 LEU A C 1
ATOM 2823 O O . LEU A 1 347 ? 12.244 3.215 -35.279 1.00 61.66 347 LEU A O 1
ATOM 2827 N N . ASN A 1 348 ? 11.490 2.056 -33.514 1.00 61.34 348 ASN A N 1
ATOM 2828 C CA . ASN A 1 348 ? 12.804 1.812 -32.920 1.00 61.34 348 ASN A CA 1
ATOM 2829 C C . ASN A 1 348 ? 13.292 0.386 -33.192 1.00 61.34 348 ASN A C 1
ATOM 2831 O O . ASN A 1 348 ? 12.546 -0.578 -33.014 1.00 61.34 348 ASN A O 1
ATOM 2835 N N . THR A 1 349 ? 14.575 0.248 -33.536 1.00 71.88 349 THR A N 1
ATOM 2836 C CA . THR A 1 349 ? 15.258 -1.046 -33.624 1.00 71.88 349 THR A CA 1
ATOM 2837 C C . THR A 1 349 ? 15.444 -1.626 -32.218 1.00 71.88 349 THR A C 1
ATOM 2839 O O . THR A 1 349 ? 16.239 -1.146 -31.410 1.00 71.88 349 THR A O 1
ATOM 2842 N N . CYS A 1 350 ? 14.650 -2.645 -31.906 1.00 76.19 350 CYS A N 1
ATOM 2843 C CA . CYS A 1 350 ? 14.758 -3.468 -30.706 1.00 76.19 350 CYS A CA 1
ATOM 2844 C C . CYS A 1 350 ? 15.609 -4.700 -31.071 1.00 76.19 350 CYS A C 1
ATOM 2846 O O . CYS A 1 350 ? 15.177 -5.490 -31.905 1.00 76.19 350 CYS A O 1
ATOM 2848 N N . VAL A 1 351 ? 16.824 -4.844 -30.524 1.00 76.62 351 VAL A N 1
ATOM 2849 C CA . VAL A 1 351 ? 17.746 -5.927 -30.939 1.00 76.62 351 VAL A CA 1
ATOM 2850 C C . VAL A 1 351 ? 17.401 -7.244 -30.236 1.00 76.62 351 VAL A C 1
ATOM 2852 O O . VAL A 1 351 ? 16.927 -8.184 -30.864 1.00 76.62 351 VAL A O 1
ATOM 2855 N N . ASN A 1 352 ? 17.595 -7.303 -28.914 1.00 78.00 352 ASN A N 1
ATOM 2856 C CA . ASN A 1 352 ? 17.380 -8.503 -28.092 1.00 78.00 352 ASN A CA 1
ATOM 2857 C C . ASN A 1 352 ? 16.067 -8.423 -27.301 1.00 78.00 352 ASN A C 1
ATOM 2859 O O . ASN A 1 352 ? 16.024 -8.645 -26.085 1.00 78.00 352 ASN A O 1
ATOM 2863 N N . SER A 1 353 ? 14.994 -8.017 -27.976 1.00 79.62 353 SER A N 1
ATOM 2864 C CA . SER A 1 353 ? 13.752 -7.626 -27.315 1.00 79.62 353 SER A CA 1
ATOM 2865 C C . SER A 1 353 ? 12.529 -7.712 -28.210 1.00 79.62 353 SER A C 1
ATOM 2867 O O . SER A 1 353 ? 12.625 -7.798 -29.431 1.00 79.62 353 SER A O 1
ATOM 2869 N N . ARG A 1 354 ? 11.353 -7.679 -27.576 1.00 83.06 354 ARG A N 1
ATOM 2870 C CA . ARG A 1 354 ? 10.072 -7.514 -28.268 1.00 83.06 354 ARG A CA 1
ATOM 2871 C C . ARG A 1 354 ? 9.597 -6.083 -28.102 1.00 83.06 354 ARG A C 1
ATOM 2873 O O . ARG A 1 354 ? 9.628 -5.544 -26.997 1.00 83.06 354 ARG A O 1
ATOM 2880 N N . CYS A 1 355 ? 9.159 -5.467 -29.188 1.00 83.00 355 CYS A N 1
ATOM 2881 C CA . CYS A 1 355 ? 8.568 -4.144 -29.122 1.00 83.00 355 CYS A CA 1
ATOM 2882 C C . CYS A 1 355 ? 7.109 -4.245 -28.670 1.00 83.00 355 CYS A C 1
ATOM 2884 O O . CYS A 1 355 ? 6.346 -5.045 -29.209 1.00 83.00 355 CYS A O 1
ATOM 2886 N N . VAL A 1 356 ? 6.736 -3.442 -27.676 1.00 83.62 356 VAL A N 1
ATOM 2887 C CA . VAL A 1 356 ? 5.410 -3.473 -27.058 1.00 83.62 356 VAL A CA 1
ATOM 2888 C C . VAL A 1 356 ? 4.843 -2.061 -26.986 1.00 83.62 356 VAL A C 1
ATOM 2890 O O . VAL A 1 356 ? 5.561 -1.087 -26.751 1.00 83.62 356 VAL A O 1
ATOM 2893 N N . LYS A 1 357 ? 3.533 -1.944 -27.200 1.00 85.69 357 LYS A N 1
ATOM 2894 C CA . LYS A 1 357 ? 2.785 -0.694 -27.071 1.00 85.69 357 LYS A CA 1
ATOM 2895 C C . LYS A 1 357 ? 2.215 -0.557 -25.660 1.00 85.69 357 LYS A C 1
ATOM 2897 O O . LYS A 1 357 ? 1.676 -1.521 -25.122 1.00 85.69 357 LYS A O 1
ATOM 2902 N N . TYR A 1 358 ? 2.261 0.644 -25.088 1.00 87.88 358 TYR A N 1
ATOM 2903 C CA . TYR A 1 358 ? 1.510 0.926 -23.864 1.00 87.88 358 TYR A CA 1
ATOM 2904 C C . TYR A 1 358 ? -0.001 0.859 -24.125 1.00 87.88 358 TYR A C 1
ATOM 2906 O O . TYR A 1 358 ? -0.499 1.364 -25.130 1.00 87.88 358 TYR A O 1
ATOM 2914 N N . LEU A 1 359 ? -0.753 0.271 -23.197 1.00 88.69 359 LEU A N 1
ATOM 2915 C CA . LEU A 1 359 ? -2.198 0.070 -23.349 1.00 88.69 359 LEU A CA 1
ATOM 2916 C C . LEU A 1 359 ? -2.989 1.381 -23.338 1.00 88.69 359 LEU A C 1
ATOM 2918 O O . LEU A 1 359 ? -3.995 1.511 -24.027 1.00 88.69 359 LEU A O 1
ATOM 2922 N N . ASN A 1 360 ? -2.531 2.367 -22.569 1.00 89.44 360 ASN A N 1
ATOM 2923 C CA . ASN A 1 360 ? -3.217 3.646 -22.396 1.00 89.44 360 ASN A CA 1
ATOM 2924 C C . ASN A 1 360 ? -2.698 4.773 -23.298 1.00 89.44 360 ASN A C 1
ATOM 2926 O O . ASN A 1 360 ? -3.265 5.865 -23.287 1.00 89.44 360 ASN A O 1
ATOM 2930 N N . LYS A 1 361 ? -1.606 4.561 -24.040 1.00 85.00 361 LYS A N 1
ATOM 2931 C CA . LYS A 1 361 ? -0.977 5.615 -24.843 1.00 85.00 361 LYS A CA 1
ATOM 2932 C C . LYS A 1 361 ? -0.415 5.045 -26.136 1.00 85.00 361 LYS A C 1
ATOM 2934 O O . LYS A 1 361 ? 0.163 3.967 -26.151 1.00 85.00 361 LYS A O 1
ATOM 2939 N N . ASN A 1 362 ? -0.496 5.812 -27.223 1.00 84.50 362 ASN A N 1
ATOM 2940 C CA . ASN A 1 362 ? 0.156 5.481 -28.495 1.00 84.50 362 ASN A CA 1
ATOM 2941 C C . ASN A 1 362 ? 1.678 5.710 -28.427 1.00 84.50 362 ASN A C 1
ATOM 2943 O O . ASN A 1 362 ? 2.233 6.502 -29.179 1.00 84.50 362 ASN A O 1
ATOM 2947 N N . LYS A 1 363 ? 2.347 5.045 -27.485 1.00 82.81 363 LYS A N 1
ATOM 2948 C CA . LYS A 1 363 ? 3.797 5.063 -27.289 1.00 82.81 363 LYS A CA 1
ATOM 2949 C C . LYS A 1 363 ? 4.284 3.615 -27.209 1.00 82.81 363 LYS A C 1
ATOM 2951 O O . LYS A 1 363 ? 3.605 2.766 -26.633 1.00 82.81 363 LYS A O 1
ATOM 2956 N N . TYR A 1 364 ? 5.442 3.350 -27.800 1.00 84.44 364 TYR A N 1
ATOM 2957 C CA . TYR A 1 364 ? 6.053 2.024 -27.872 1.00 84.44 364 TYR A CA 1
ATOM 2958 C C . TYR A 1 364 ? 7.351 2.000 -27.067 1.00 84.44 364 TYR A C 1
ATOM 2960 O O . TYR A 1 364 ? 8.003 3.034 -26.904 1.00 84.44 364 TYR A O 1
ATOM 2968 N N . PHE A 1 365 ? 7.727 0.828 -26.570 1.00 84.56 365 PHE A N 1
ATOM 2969 C CA . PHE A 1 365 ? 8.995 0.602 -25.885 1.00 84.56 365 PHE A CA 1
ATOM 2970 C C . PHE A 1 365 ? 9.519 -0.811 -26.172 1.00 84.56 365 PHE A C 1
ATOM 2972 O O . PHE A 1 365 ? 8.750 -1.718 -26.495 1.00 84.56 365 PHE A O 1
ATOM 2979 N N . CYS A 1 366 ? 10.833 -1.008 -26.057 1.00 83.12 366 CYS A N 1
ATOM 2980 C CA . CYS A 1 366 ? 11.429 -2.334 -26.175 1.00 83.12 366 CYS A CA 1
ATOM 2981 C C . CYS A 1 366 ? 11.354 -3.057 -24.823 1.00 83.12 366 CYS A C 1
ATOM 2983 O O . CYS A 1 366 ? 11.915 -2.596 -23.829 1.00 83.12 366 CYS A O 1
ATOM 2985 N N . ARG A 1 367 ? 10.692 -4.215 -24.779 1.00 84.56 367 ARG A N 1
ATOM 2986 C CA . ARG A 1 367 ? 10.732 -5.128 -23.635 1.00 84.56 367 ARG A CA 1
ATOM 2987 C C . ARG A 1 367 ? 11.912 -6.078 -23.797 1.00 84.56 367 ARG A C 1
ATOM 2989 O O . ARG A 1 367 ? 11.873 -6.989 -24.627 1.00 84.56 367 ARG A O 1
ATOM 2996 N N . CYS A 1 368 ? 12.949 -5.861 -22.999 1.00 80.94 368 CYS A N 1
ATOM 2997 C CA . CYS A 1 368 ? 14.165 -6.661 -23.042 1.00 80.94 368 CYS A CA 1
ATOM 2998 C C . CYS A 1 368 ? 13.934 -8.107 -22.602 1.00 80.94 368 CYS A C 1
ATOM 3000 O O . CYS A 1 368 ? 13.156 -8.379 -21.685 1.00 80.94 368 CYS A O 1
ATOM 3002 N N . ASN A 1 369 ? 14.627 -9.034 -23.267 1.00 79.56 369 ASN A N 1
ATOM 3003 C CA . ASN A 1 369 ? 14.728 -10.411 -22.801 1.00 79.56 369 ASN A CA 1
ATOM 3004 C C . ASN A 1 369 ? 15.572 -10.477 -21.520 1.00 79.56 369 ASN A C 1
ATOM 3006 O O . ASN A 1 369 ? 16.362 -9.576 -21.228 1.00 79.56 369 ASN A O 1
ATOM 3010 N N . SER A 1 370 ? 15.448 -11.578 -20.773 1.00 70.62 370 SER A N 1
ATOM 3011 C CA . SER A 1 370 ? 16.306 -11.843 -19.614 1.00 70.62 370 SER A CA 1
ATOM 3012 C C . SER A 1 370 ? 17.783 -11.691 -20.009 1.00 70.62 370 SER A C 1
ATOM 3014 O O . SER A 1 370 ? 18.190 -12.311 -20.994 1.00 70.62 370 SER A O 1
ATOM 3016 N N . LYS A 1 371 ? 18.560 -10.919 -19.227 1.00 73.88 371 LYS A N 1
ATOM 3017 C CA . LYS A 1 371 ? 19.984 -10.541 -19.437 1.00 73.88 371 LYS A CA 1
ATOM 3018 C C . LYS A 1 371 ? 20.253 -9.305 -20.306 1.00 73.88 371 LYS A C 1
ATOM 3020 O O . LYS A 1 371 ? 21.415 -8.984 -20.538 1.00 73.88 371 LYS A O 1
ATOM 3025 N N . TRP A 1 372 ? 19.223 -8.601 -20.772 1.00 77.69 372 TRP A N 1
ATOM 3026 C CA . TRP A 1 372 ? 19.394 -7.373 -21.554 1.00 77.69 372 TRP A CA 1
ATOM 3027 C C . TRP A 1 372 ? 18.699 -6.186 -20.890 1.00 77.69 372 TRP A C 1
ATOM 3029 O O . TRP A 1 372 ? 17.644 -6.336 -20.276 1.00 77.69 372 TRP A O 1
ATOM 3039 N N . ALA A 1 373 ? 19.291 -5.004 -21.025 1.00 75.56 373 ALA A N 1
ATOM 3040 C CA . ALA A 1 373 ? 18.778 -3.741 -20.508 1.00 75.56 373 ALA A CA 1
ATOM 3041 C C . ALA A 1 373 ? 19.020 -2.589 -21.501 1.00 75.56 373 ALA A C 1
ATOM 3043 O O . ALA A 1 373 ? 19.735 -2.735 -22.499 1.00 75.56 373 ALA A O 1
ATOM 3044 N N . GLY A 1 374 ? 18.427 -1.431 -21.212 1.00 73.50 374 GLY A N 1
ATOM 3045 C CA . GLY A 1 374 ? 18.508 -0.221 -22.031 1.00 73.50 374 GLY A CA 1
ATOM 3046 C C . GLY A 1 374 ? 17.292 -0.014 -22.935 1.00 73.50 374 GLY A C 1
ATOM 3047 O O . GLY A 1 374 ? 16.532 -0.943 -23.205 1.00 73.50 374 GLY A O 1
ATOM 3048 N N . THR A 1 375 ? 17.132 1.206 -23.454 1.00 76.31 375 THR A N 1
ATOM 3049 C CA . THR A 1 375 ? 15.989 1.601 -24.307 1.00 76.31 375 THR A CA 1
ATOM 3050 C C . THR A 1 375 ? 15.836 0.748 -25.566 1.00 76.31 375 THR A C 1
ATOM 3052 O O . THR A 1 375 ? 14.714 0.508 -26.006 1.00 76.31 375 THR A O 1
ATOM 3055 N N . HIS A 1 376 ? 16.955 0.270 -26.118 1.00 76.94 376 HIS A N 1
ATOM 3056 C CA . HIS A 1 376 ? 17.023 -0.616 -27.286 1.00 76.94 376 HIS A CA 1
ATOM 3057 C C . HIS A 1 376 ? 17.414 -2.062 -26.931 1.00 76.94 376 HIS A C 1
ATOM 3059 O O . HIS A 1 376 ? 17.581 -2.894 -27.824 1.00 76.94 376 HIS A O 1
ATOM 3065 N N . CYS A 1 377 ? 17.553 -2.379 -25.638 1.00 78.38 377 CYS A N 1
ATOM 3066 C CA . CYS A 1 377 ? 17.982 -3.689 -25.138 1.00 78.38 377 CYS A CA 1
ATOM 3067 C C . CYS A 1 377 ? 19.340 -4.154 -25.691 1.00 78.38 377 CYS A C 1
ATOM 3069 O O . CYS A 1 377 ? 19.511 -5.314 -26.063 1.00 78.38 377 CYS A O 1
ATOM 3071 N N . ASN A 1 378 ? 20.298 -3.230 -25.774 1.00 77.56 378 ASN A N 1
ATOM 3072 C CA . ASN A 1 378 ? 21.652 -3.456 -26.286 1.00 77.56 378 ASN A CA 1
ATOM 3073 C C . ASN A 1 378 ? 22.703 -3.644 -25.178 1.00 77.56 378 ASN A C 1
ATOM 3075 O O . ASN A 1 378 ? 23.837 -4.011 -25.474 1.00 77.56 378 ASN A O 1
ATOM 3079 N N . ILE A 1 379 ? 22.352 -3.400 -23.913 1.00 74.88 379 ILE A N 1
ATOM 3080 C CA . ILE A 1 379 ? 23.268 -3.532 -22.779 1.00 74.88 379 ILE A CA 1
ATOM 3081 C C . ILE A 1 379 ? 23.104 -4.933 -22.191 1.00 74.88 379 ILE A C 1
ATOM 3083 O O . ILE A 1 379 ? 22.029 -5.267 -21.696 1.00 74.88 379 ILE A O 1
ATOM 3087 N N . SER A 1 380 ? 24.161 -5.747 -22.229 1.00 74.31 380 SER A N 1
ATOM 3088 C CA . SER A 1 380 ? 24.176 -7.046 -21.547 1.00 74.31 380 SER A CA 1
ATOM 3089 C C . SER A 1 380 ? 24.332 -6.840 -20.043 1.00 74.31 380 SER A C 1
ATOM 3091 O O . SER A 1 380 ? 25.296 -6.222 -19.588 1.00 74.31 380 SER A O 1
ATOM 3093 N N . THR A 1 381 ? 23.406 -7.380 -19.258 1.00 68.19 381 THR A N 1
ATOM 3094 C CA . THR A 1 381 ? 23.507 -7.429 -17.801 1.00 68.19 381 THR A CA 1
ATOM 3095 C C . THR A 1 381 ? 24.031 -8.802 -17.385 1.00 68.19 381 THR A C 1
ATOM 3097 O O . THR A 1 381 ? 23.281 -9.755 -17.192 1.00 68.19 381 THR A O 1
ATOM 3100 N N . ASN A 1 382 ? 25.353 -8.912 -17.212 1.00 59.88 382 ASN A N 1
ATOM 3101 C CA . ASN A 1 382 ? 26.006 -10.154 -16.760 1.00 59.88 382 ASN A CA 1
ATOM 3102 C C . ASN A 1 382 ? 25.674 -10.532 -15.299 1.00 59.88 382 ASN A C 1
ATOM 3104 O O . ASN A 1 382 ? 26.038 -11.610 -14.838 1.00 59.88 382 ASN A O 1
ATOM 3108 N N . HIS A 1 383 ? 24.965 -9.671 -14.567 1.00 59.81 383 HIS A N 1
ATOM 3109 C CA . HIS A 1 383 ? 24.547 -9.904 -13.187 1.00 59.81 383 HIS A CA 1
ATOM 3110 C C . HIS A 1 383 ? 23.120 -10.460 -13.132 1.00 59.81 383 HIS A C 1
ATOM 3112 O O . HIS A 1 383 ? 22.177 -9.770 -12.748 1.00 59.81 383 HIS A O 1
ATOM 3118 N N . GLN A 1 384 ? 22.951 -11.725 -13.519 1.00 61.66 384 GLN A N 1
ATOM 3119 C CA . GLN A 1 384 ? 21.688 -12.428 -13.315 1.00 61.66 384 GLN A CA 1
ATOM 3120 C C . GLN A 1 384 ? 21.639 -12.978 -11.889 1.00 61.66 384 GLN A C 1
ATOM 3122 O O . GLN A 1 384 ? 22.233 -14.003 -11.575 1.00 61.66 384 GLN A O 1
ATOM 3127 N N . ILE A 1 385 ? 20.943 -12.256 -11.014 1.00 74.69 385 ILE A N 1
ATOM 3128 C CA . ILE A 1 385 ? 20.803 -12.612 -9.598 1.00 74.69 385 ILE A CA 1
ATOM 3129 C C . ILE A 1 385 ? 19.438 -13.291 -9.316 1.00 74.69 385 ILE A C 1
ATOM 3131 O O . ILE A 1 385 ? 19.193 -13.802 -8.224 1.00 74.69 385 ILE A O 1
ATOM 3135 N N . CYS A 1 386 ? 18.548 -13.334 -10.310 1.00 80.88 386 CYS A N 1
ATOM 3136 C CA . CYS A 1 386 ? 17.255 -14.013 -10.231 1.00 80.88 386 CYS A CA 1
ATOM 3137 C C . CYS A 1 386 ? 17.388 -15.534 -10.440 1.00 80.88 386 CYS A C 1
ATOM 3139 O O . CYS A 1 386 ? 18.246 -15.982 -11.200 1.00 80.88 386 CYS A O 1
ATOM 3141 N N . SER A 1 387 ? 16.507 -16.318 -9.809 1.00 82.44 387 SER A N 1
ATOM 3142 C CA . SER A 1 387 ? 16.327 -17.751 -10.101 1.00 82.44 387 SER A CA 1
ATOM 3143 C C . SER A 1 387 ? 16.100 -18.020 -11.600 1.00 82.44 387 SER A C 1
ATOM 3145 O O . SER A 1 387 ? 15.592 -17.172 -12.327 1.00 82.44 387 SER A O 1
ATOM 3147 N N . ILE A 1 388 ? 16.457 -19.220 -12.066 1.00 80.25 388 ILE A N 1
ATOM 3148 C CA . ILE A 1 388 ? 16.363 -19.614 -13.484 1.00 80.25 388 ILE A CA 1
ATOM 3149 C C . ILE A 1 388 ? 14.914 -19.556 -13.992 1.00 80.25 388 ILE A C 1
ATOM 3151 O O . ILE A 1 388 ? 14.674 -19.123 -15.115 1.00 80.25 388 ILE A O 1
ATOM 3155 N N . ASP A 1 389 ? 13.953 -19.923 -13.139 1.00 81.00 389 ASP A N 1
ATOM 3156 C CA . ASP A 1 389 ? 12.527 -19.963 -13.490 1.00 81.00 389 ASP A CA 1
ATOM 3157 C C . ASP A 1 389 ? 11.806 -18.628 -13.248 1.00 81.00 389 ASP A C 1
ATOM 3159 O O . ASP A 1 389 ? 10.578 -18.578 -13.292 1.00 81.00 389 ASP A O 1
ATOM 3163 N N . SER A 1 390 ? 12.528 -17.556 -12.904 1.00 84.62 390 SER A N 1
ATOM 3164 C CA . SER A 1 390 ? 11.938 -16.235 -12.681 1.00 84.62 390 SER A CA 1
ATOM 3165 C C . SER A 1 390 ? 12.292 -15.254 -13.792 1.00 84.62 390 SER A C 1
ATOM 3167 O O . SER A 1 390 ? 13.309 -15.362 -14.478 1.00 84.62 390 SER A O 1
ATOM 3169 N N . PHE A 1 391 ? 11.422 -14.262 -13.983 1.00 84.44 391 PHE A N 1
ATOM 3170 C CA . PHE A 1 391 ? 11.636 -13.236 -14.997 1.00 84.44 391 PHE A CA 1
ATOM 3171 C C . PHE A 1 391 ? 12.403 -12.053 -14.400 1.00 84.44 391 PHE A C 1
ATOM 3173 O O . PHE A 1 391 ? 11.952 -11.436 -13.435 1.00 84.44 391 PHE A O 1
ATOM 3180 N N . HIS A 1 392 ? 13.560 -11.734 -14.980 1.00 84.56 392 HIS A N 1
ATOM 3181 C CA . HIS A 1 392 ? 14.362 -10.568 -14.613 1.00 84.56 392 HIS A CA 1
ATOM 3182 C C . HIS A 1 392 ? 13.855 -9.326 -15.355 1.00 84.56 392 HIS A C 1
ATOM 3184 O O . HIS A 1 392 ? 13.968 -9.255 -16.580 1.00 84.56 392 HIS A O 1
ATOM 3190 N N . LEU A 1 393 ? 13.340 -8.341 -14.618 1.00 82.50 393 LEU A N 1
ATOM 3191 C CA . LEU A 1 393 ? 12.791 -7.108 -15.185 1.00 82.50 393 LEU A CA 1
ATOM 3192 C C . LEU A 1 393 ? 13.854 -6.016 -15.372 1.00 82.50 393 LEU A C 1
ATOM 3194 O O . LEU A 1 393 ? 13.854 -5.330 -16.388 1.00 82.50 393 LEU A O 1
ATOM 3198 N N . GLY A 1 394 ? 14.760 -5.855 -14.408 1.00 77.12 394 GLY A N 1
ATOM 3199 C CA . GLY A 1 394 ? 15.718 -4.750 -14.385 1.00 77.12 394 GLY A CA 1
ATOM 3200 C C . GLY A 1 394 ? 16.554 -4.730 -13.109 1.00 77.12 394 GLY A C 1
ATOM 3201 O O . GLY A 1 394 ? 16.498 -5.669 -12.317 1.00 77.12 394 GLY A O 1
ATOM 3202 N N . ILE A 1 395 ? 17.334 -3.666 -12.916 1.00 76.12 395 ILE A N 1
ATOM 3203 C CA . ILE A 1 395 ? 18.187 -3.472 -11.737 1.00 76.12 395 ILE A CA 1
ATOM 3204 C C . ILE A 1 395 ? 17.935 -2.071 -11.176 1.00 76.12 395 ILE A C 1
ATOM 3206 O O . ILE A 1 395 ? 17.946 -1.098 -11.924 1.00 76.12 395 ILE A O 1
ATOM 3210 N N . THR A 1 396 ? 17.768 -1.974 -9.858 1.00 75.06 396 THR A N 1
ATOM 3211 C CA . THR A 1 396 ? 17.636 -0.709 -9.121 1.00 75.06 396 THR A CA 1
ATOM 3212 C C . THR A 1 396 ? 18.515 -0.776 -7.876 1.00 75.06 396 THR A C 1
ATOM 3214 O O . THR A 1 396 ? 18.482 -1.774 -7.161 1.00 75.06 396 THR A O 1
ATOM 3217 N N . TYR A 1 397 ? 19.342 0.245 -7.623 1.00 72.25 397 TYR A N 1
ATOM 3218 C CA . TYR A 1 397 ? 20.299 0.278 -6.498 1.00 72.25 397 TYR A CA 1
ATOM 3219 C C . TYR A 1 397 ? 21.118 -1.021 -6.326 1.00 72.25 397 TYR A C 1
ATOM 3221 O O . TYR A 1 397 ? 21.276 -1.530 -5.218 1.00 72.25 397 TYR A O 1
ATOM 3229 N N . ASN A 1 398 ? 21.625 -1.580 -7.433 1.00 75.19 398 ASN A N 1
ATOM 3230 C CA . ASN A 1 398 ? 22.397 -2.833 -7.458 1.00 75.19 398 ASN A CA 1
ATOM 3231 C C . ASN A 1 398 ? 21.620 -4.095 -7.007 1.00 75.19 398 ASN A C 1
ATOM 3233 O O . ASN A 1 398 ? 22.212 -5.131 -6.706 1.00 75.19 398 ASN A O 1
ATOM 3237 N N . GLN A 1 399 ? 20.287 -4.024 -6.968 1.00 78.19 399 GLN A N 1
ATOM 3238 C CA . GLN A 1 399 ? 19.396 -5.154 -6.719 1.00 78.19 399 GLN A CA 1
ATOM 3239 C C . GLN A 1 399 ? 18.586 -5.475 -7.977 1.00 78.19 399 GLN A C 1
ATOM 3241 O O . GLN A 1 399 ? 17.962 -4.593 -8.569 1.00 78.19 399 GLN A O 1
ATOM 3246 N N . SER A 1 400 ? 18.591 -6.744 -8.388 1.00 82.62 400 SER A N 1
ATOM 3247 C CA . SER A 1 400 ? 17.760 -7.223 -9.496 1.00 82.62 400 SER A CA 1
ATOM 3248 C C . SER A 1 400 ? 16.286 -7.266 -9.096 1.00 82.62 400 SER A C 1
ATOM 3250 O O . SER A 1 400 ? 15.944 -7.758 -8.022 1.00 82.62 400 SER A O 1
ATOM 3252 N N . ILE A 1 401 ? 15.418 -6.801 -9.990 1.00 86.19 401 ILE A N 1
ATOM 3253 C CA . ILE A 1 401 ? 13.963 -6.888 -9.868 1.00 86.19 401 ILE A CA 1
ATOM 3254 C C . ILE A 1 401 ? 13.517 -8.187 -10.537 1.00 86.19 401 ILE A C 1
ATOM 3256 O O . ILE A 1 401 ? 13.612 -8.330 -11.761 1.00 86.19 401 ILE A O 1
ATOM 3260 N N . CYS A 1 402 ? 13.046 -9.139 -9.733 1.00 87.81 402 CYS A N 1
ATOM 3261 C CA . CYS A 1 402 ? 12.671 -10.475 -10.185 1.00 87.81 402 CYS A CA 1
ATOM 3262 C C . CYS A 1 402 ? 11.171 -10.736 -9.978 1.00 87.81 402 CYS A C 1
ATOM 3264 O O . CYS A 1 402 ? 10.610 -10.473 -8.915 1.00 87.81 402 CYS A O 1
ATOM 3266 N N . ILE A 1 403 ? 10.519 -11.332 -10.975 1.00 88.25 403 ILE A N 1
ATOM 3267 C CA . ILE A 1 403 ? 9.125 -11.774 -10.876 1.00 88.25 403 ILE A CA 1
ATOM 3268 C C . ILE A 1 403 ? 9.105 -13.273 -10.619 1.00 88.25 403 ILE A C 1
ATOM 3270 O O . ILE A 1 403 ? 9.484 -14.069 -11.480 1.00 88.25 403 ILE A O 1
ATOM 3274 N N . CYS A 1 404 ? 8.675 -13.643 -9.415 1.00 87.56 404 CYS A N 1
ATOM 3275 C CA . CYS A 1 404 ? 8.708 -15.022 -8.952 1.00 87.56 404 CYS A CA 1
ATOM 3276 C C . CYS A 1 404 ? 7.468 -15.819 -9.385 1.00 87.56 404 CYS A C 1
ATOM 3278 O O . CYS A 1 404 ? 6.357 -15.273 -9.344 1.00 87.56 404 CYS A O 1
ATOM 3280 N N . PRO A 1 405 ? 7.630 -17.118 -9.709 1.00 85.50 405 PRO A N 1
ATOM 3281 C CA . PRO A 1 405 ? 6.500 -18.033 -9.861 1.00 85.50 405 PRO A CA 1
ATOM 3282 C C . PRO A 1 405 ? 5.725 -18.177 -8.543 1.00 85.50 405 PRO A C 1
ATOM 3284 O O . PRO A 1 405 ? 6.219 -17.814 -7.476 1.00 85.50 405 PRO A O 1
ATOM 3287 N N . LEU A 1 406 ? 4.513 -18.738 -8.599 1.00 82.00 406 LEU A N 1
ATOM 3288 C CA . LEU A 1 406 ? 3.620 -18.880 -7.434 1.00 82.00 406 LEU A CA 1
ATOM 3289 C C . LEU A 1 406 ? 4.276 -19.526 -6.204 1.00 82.00 406 LEU A C 1
ATOM 3291 O O . LEU A 1 406 ? 4.033 -19.063 -5.095 1.00 82.00 406 LEU A O 1
ATOM 3295 N N . ASN A 1 407 ? 5.143 -20.519 -6.405 1.00 80.94 407 ASN A N 1
ATOM 3296 C CA . ASN A 1 407 ? 5.745 -21.301 -5.320 1.00 80.94 407 ASN A CA 1
ATOM 3297 C C . ASN A 1 407 ? 7.068 -20.719 -4.799 1.00 80.94 407 ASN A C 1
ATOM 3299 O O . ASN A 1 407 ? 7.706 -21.333 -3.943 1.00 80.94 407 ASN A O 1
ATOM 3303 N N . LYS A 1 408 ? 7.521 -19.578 -5.335 1.00 85.06 408 LYS A N 1
ATOM 3304 C CA . LYS A 1 408 ? 8.778 -18.937 -4.937 1.00 85.06 408 LYS A CA 1
ATOM 3305 C C . LYS A 1 408 ? 8.547 -17.495 -4.494 1.00 85.06 408 LYS A C 1
ATOM 3307 O O . LYS A 1 408 ? 7.680 -16.792 -5.012 1.00 85.06 408 LYS A O 1
ATOM 3312 N N . PHE A 1 409 ? 9.362 -17.032 -3.556 1.00 82.56 409 PHE A N 1
ATOM 3313 C CA . PHE A 1 409 ? 9.320 -15.670 -3.036 1.00 82.56 409 PHE A CA 1
ATOM 3314 C C . PHE A 1 409 ? 10.725 -15.141 -2.705 1.00 82.56 409 PHE A C 1
ATOM 3316 O O . PHE A 1 409 ? 11.740 -15.824 -2.880 1.00 82.56 409 PHE A O 1
ATOM 3323 N N . GLY A 1 410 ? 10.780 -13.884 -2.265 1.00 81.50 410 GLY A N 1
ATOM 3324 C CA . GLY A 1 410 ? 12.014 -13.153 -1.984 1.00 81.50 410 GLY A CA 1
ATOM 3325 C C . GLY A 1 410 ? 12.520 -12.353 -3.186 1.00 81.50 410 GLY A C 1
ATOM 3326 O O . GLY A 1 410 ? 12.123 -12.594 -4.323 1.00 81.50 410 GLY A O 1
ATOM 3327 N N . SER A 1 411 ? 13.433 -11.412 -2.934 1.00 81.25 411 SER A N 1
ATOM 3328 C CA . SER A 1 411 ? 13.950 -10.469 -3.945 1.00 81.25 411 SER A CA 1
ATOM 3329 C C . SER A 1 411 ? 14.591 -11.147 -5.159 1.00 81.25 411 SER A C 1
ATOM 3331 O O . SER A 1 411 ? 14.564 -10.610 -6.257 1.00 81.25 411 SER A O 1
ATOM 3333 N N . ARG A 1 412 ? 15.140 -12.352 -4.966 1.00 84.69 412 ARG A N 1
ATOM 3334 C CA . ARG A 1 412 ? 15.805 -13.161 -6.001 1.00 84.69 412 ARG A CA 1
ATOM 3335 C C . ARG A 1 412 ? 14.979 -14.365 -6.468 1.00 84.69 412 ARG A C 1
ATOM 3337 O O . ARG A 1 412 ? 15.425 -15.113 -7.336 1.00 84.69 412 ARG A O 1
ATOM 3344 N N . CYS A 1 413 ? 13.794 -14.577 -5.891 1.00 85.44 413 CYS A N 1
ATOM 3345 C CA . CYS A 1 413 ? 12.961 -15.764 -6.113 1.00 85.44 413 CYS A CA 1
ATOM 3346 C C . CYS A 1 413 ? 13.665 -17.094 -5.796 1.00 85.44 413 CYS A C 1
ATOM 3348 O O . CYS A 1 413 ? 13.451 -18.078 -6.496 1.00 85.44 413 CYS A O 1
ATOM 3350 N N . LEU A 1 414 ? 14.541 -17.126 -4.789 1.00 84.50 414 LEU A N 1
ATOM 3351 C CA . LEU A 1 414 ? 15.285 -18.335 -4.404 1.00 84.50 414 LEU A CA 1
ATOM 3352 C C . LEU A 1 414 ? 14.603 -19.122 -3.278 1.00 84.50 414 LEU A C 1
ATOM 3354 O O . LEU A 1 414 ? 14.903 -20.296 -3.099 1.00 84.50 414 LEU A O 1
ATOM 3358 N N . MET A 1 415 ? 13.696 -18.492 -2.527 1.00 83.31 415 MET A N 1
ATOM 3359 C CA . MET A 1 415 ? 12.993 -19.135 -1.417 1.00 83.31 415 MET A CA 1
ATOM 3360 C C . MET A 1 415 ? 11.719 -19.803 -1.925 1.00 83.31 415 MET A C 1
ATOM 3362 O O . MET A 1 415 ? 10.992 -19.203 -2.716 1.00 83.31 415 MET A O 1
ATOM 3366 N N . THR A 1 416 ? 11.438 -21.022 -1.472 1.00 81.25 416 THR A N 1
ATOM 3367 C CA . THR A 1 416 ? 10.232 -21.783 -1.826 1.00 81.25 416 THR A CA 1
ATOM 3368 C C . THR A 1 416 ? 9.197 -21.705 -0.712 1.00 81.25 416 THR A C 1
ATOM 3370 O O . THR A 1 416 ? 9.520 -21.961 0.445 1.00 81.25 416 THR A O 1
ATOM 3373 N N . SER A 1 417 ? 7.943 -21.396 -1.042 1.00 67.62 417 SER A N 1
ATOM 3374 C CA . SER A 1 417 ? 6.825 -21.495 -0.097 1.00 67.62 417 SER A CA 1
ATOM 3375 C C . SER A 1 417 ? 6.167 -22.868 -0.228 1.00 67.62 417 SER A C 1
ATOM 3377 O O . SER A 1 417 ? 5.072 -23.004 -0.769 1.00 67.62 417 SER A O 1
ATOM 3379 N N . THR A 1 418 ? 6.855 -23.916 0.211 1.00 62.38 418 THR A N 1
ATOM 3380 C CA . THR A 1 418 ? 6.193 -25.199 0.457 1.00 62.38 418 THR A CA 1
ATOM 3381 C C . THR A 1 418 ? 5.643 -25.149 1.872 1.00 62.38 418 THR A C 1
ATOM 3383 O O . THR A 1 418 ? 6.424 -25.125 2.824 1.00 62.38 418 THR A O 1
ATOM 3386 N N . CYS A 1 419 ? 4.317 -25.106 2.028 1.00 54.12 419 CYS A N 1
ATOM 3387 C CA . CYS A 1 419 ? 3.731 -25.452 3.319 1.00 54.12 419 CYS A CA 1
ATOM 3388 C C . CYS A 1 419 ? 4.199 -26.874 3.653 1.00 54.12 419 CYS A C 1
ATOM 3390 O O . CYS A 1 419 ? 4.074 -27.744 2.784 1.00 54.12 419 CYS A O 1
ATOM 3392 N N . PRO A 1 420 ? 4.774 -27.122 4.842 1.00 48.97 420 PRO A N 1
ATOM 3393 C CA . PRO A 1 420 ? 5.075 -28.483 5.246 1.00 48.97 420 PRO A CA 1
ATOM 3394 C C . PRO A 1 420 ? 3.765 -29.268 5.193 1.00 48.97 420 PRO A C 1
ATOM 3396 O O . PRO A 1 420 ? 2.763 -28.866 5.785 1.00 48.97 420 PRO A O 1
ATOM 3399 N N . ILE A 1 421 ? 3.760 -30.337 4.399 1.00 47.69 421 ILE A N 1
ATOM 3400 C CA . ILE A 1 421 ? 2.673 -31.308 4.405 1.00 47.69 421 ILE A CA 1
ATOM 3401 C C . ILE A 1 421 ? 2.661 -31.850 5.833 1.00 47.69 421 ILE A C 1
ATOM 3403 O O . ILE A 1 421 ? 3.699 -32.314 6.306 1.00 47.69 421 ILE A O 1
ATOM 3407 N N . ALA A 1 422 ? 1.540 -31.688 6.537 1.00 46.03 422 ALA A N 1
ATOM 3408 C CA . ALA A 1 422 ? 1.373 -32.280 7.856 1.00 46.03 422 ALA A CA 1
ATOM 3409 C C . ALA A 1 422 ? 1.628 -33.788 7.714 1.00 46.03 422 ALA A C 1
ATOM 3411 O O . ALA A 1 422 ? 0.954 -34.444 6.917 1.00 46.03 422 ALA A O 1
ATOM 3412 N N . ALA A 1 423 ? 2.678 -34.263 8.383 1.00 43.88 423 ALA A N 1
ATOM 3413 C CA . ALA A 1 423 ? 3.067 -35.667 8.414 1.00 43.88 423 ALA A CA 1
ATOM 3414 C C . ALA A 1 423 ? 2.114 -36.474 9.294 1.00 43.88 423 ALA A C 1
ATOM 3416 O O . ALA A 1 423 ? 1.651 -35.906 10.313 1.00 43.88 423 ALA A O 1
#

Foldseek 3Di:
DQADLQQAQLLDQSDLQSVSNPPNLPPPDHRQWDWAAALPPRDIDTHGSNQQCPPDQRGQQSLSVQCLQCVVFPADQFRFRGHWPPDSDGGGLQRQLVVDDPDPDPPTSSVVCNVVDVADLDPVCQVPDDPSNCRSNSSRSVVRPPNPDPDPLPPPDDDDPDDDPPPPPDDDDDDDDDDDDDDDPDPPPCCQQLPQWDWDQDDDPPPPRDIATDEDPQADDRSSPGGAQKEKEWEAEAEPDQQWKKKKKKFKFWDPDQFRATAWMDIDIDHNPVCHGDTDIDMTHANDVVHDPPTWIKMKMWMAGQAQRHTFFIAIGTDPCSVDSYHYYYDYYYTYNDDPPPQPDDPDQQPQFGWHAHPVDRDIFTQHAPQFTGRNRPDGNPPLLADPSWGFRDDYPNFTQIREHPQADDSRRPHGPDDPDDD